Protein AF-0000000072647129 (afdb_homodimer)

pLDDT: mean 81.59, std 23.51, range [22.58, 98.88]

Nearest PDB structures (foldseek):
  6s02-assembly1_A  TM=9.510E-01  e=3.100E-22  Plasmodium falciparum 3D7
  6rzq-assembly1_A  TM=9.465E-01  e=3.724E-22  Plasmodium falciparum 3D7
  7p31-assembly2_B  TM=9.370E-01  e=2.580E-22  Plasmodium falciparum 3D7
  7nqr-assembly1_A  TM=9.411E-01  e=1.054E-21  Plasmodium falciparum 3D7
  7nqu-assembly2_B  TM=9.326E-01  e=8.769E-22  Plasmodium falciparum 3D7

Secondary structure (DSSP, 8-state):
-HHHHHHHHHHHHHHHHHHHHHHHHS------EEEEEE-SSEEEEEEEETTTTEEEEPP-TTS-SSEESEEEE-TTS-EEETHHHHHTTTTSGGGEEE-GGGGTT-B--TT-HHHHHHHHTSSSEEEE-TTSBEEEEEEETTEEEEE-HHHHHHHHHHHHHHHHHHHHS----EEEEEE-TT--HHHHHHHHHHHHHTT-EEEEEEEHHHHHHHHHHHH--TT---------SS------/-HHHHHHHHHHHHHHHHHHHHHHHHS------EEEEEE-SSEEEEEEEETTTTEEEEPP-TTS-SSEE-EEEE-TTS-EEETHHHHHTTTTSGGGEEE-GGGGTT-B--TT-HHHHHHHHTSSSEEEE-TTSBEEEEEEETTEEEEE-HHHHHHHHHHHHHHHHHHHHS----EEEEEE-TT--HHHHHHHHHHHHHTT-EEEEEEEHHHHHHHHHHHH--TT---------SS------

Foldseek 3Di:
DVVVVVVVVVVVVVCVVVVLCCLAPNDQPAFAEKEWEDDQFWIWIWTQGQSQRDIDTFAAPVRHSTFGLKWFADQQGDIDGGPVLVVCCVVRVQRMDGSLLVQQLDFADPPDPVVVVVQVVGPHHWDADPRRGIWTWHDYNRDIDTDHSLQSLLVHVLVNQVSSCVVRVDRHAEYEYEDAPPQDPSNVVRNQVSSVSNNHHYPYYYYPVRVVVVVVVQPPPPPSSDPPPPPDDPPPDDDD/DVVVVVVVVVVVVVCVVVVLCCLQPNDQPAFAEKEWEDDQFWIWIWTQGQSQRDIDTFAAPVRHSTFGLKWAADQQGDIDGGPVLVVCCVVRVQRMDGSLLVQQLDFDDPPDPVVVVVQVVGPHHWDADPRRGIWTWHDYNRDIDTDHSLQSLLVHVLVNQVSSCVVRVDRHAEYEYEDAPPQDPSNVVRNQVSSVSNNHHYPYYYYPVRVVVVVVVQPPPPPSSDPPPPPDDPPPDDDD

Radius of gyration: 25.81 Å; Cα contacts (8 Å, |Δi|>4): 959; chains: 2; bounding box: 84×58×54 Å

Solvent-accessible surface area (backbone atoms only — not comparable to full-atom values): 25067 Å² total; per-residue (Å²): 123,69,65,61,56,50,52,53,49,50,50,51,48,45,50,49,47,45,50,47,40,39,47,67,69,34,78,57,66,69,49,63,43,29,2,30,26,78,38,49,62,39,24,34,39,10,37,34,33,74,65,76,69,44,69,44,73,49,48,46,99,84,67,40,48,46,34,42,37,26,41,18,48,34,68,88,60,50,73,36,58,17,66,62,12,56,70,43,28,84,86,37,35,45,29,33,50,56,49,39,59,78,42,39,50,41,71,52,51,87,85,36,65,67,52,48,54,56,49,67,72,44,74,32,52,72,44,64,50,99,81,18,34,53,28,36,46,34,50,47,65,88,38,79,44,76,42,41,34,38,54,55,49,12,53,52,51,36,52,51,44,48,38,43,26,71,75,71,70,33,84,60,40,38,28,22,36,36,40,64,67,70,57,49,70,56,26,49,51,34,50,49,49,15,40,43,72,44,70,32,41,75,77,41,80,39,37,45,16,45,18,19,23,43,33,42,71,52,59,67,44,85,75,23,80,68,71,61,71,56,77,42,72,92,58,78,67,68,86,128,122,69,65,62,56,50,52,53,50,49,50,51,47,47,50,50,46,46,47,47,42,40,48,68,70,32,78,57,65,69,50,64,42,28,2,30,25,78,40,48,62,38,25,36,40,11,36,34,32,75,67,76,68,45,67,46,72,50,47,45,99,85,66,43,48,46,34,40,36,26,41,19,48,34,69,88,60,50,75,38,58,18,68,63,13,57,70,43,29,84,86,37,35,46,28,33,51,55,48,38,59,78,43,38,52,40,72,54,51,88,84,35,65,67,53,49,55,55,49,68,69,45,73,32,50,74,45,65,50,98,81,18,35,54,28,36,45,35,50,47,66,88,38,76,44,78,43,42,32,38,54,55,51,11,53,52,50,37,51,51,46,49,39,44,26,71,72,70,70,32,83,63,41,37,30,22,37,37,39,64,67,71,58,49,70,55,26,50,52,36,50,50,50,13,41,43,72,43,68,32,42,76,77,39,79,38,37,47,16,46,17,19,24,46,31,43,72,52,58,67,43,85,74,22,80,66,72,62,73,55,75,42,70,91,55,78,67,71,86,128

Organism: Meloidogyne incognita (NCBI:txid6306)

Structure (mmCIF, N/CA/C/O backbone):
data_AF-0000000072647129-model_v1
#
loop_
_entity.id
_entity.type
_entity.pdbx_description
1 polymer 'Uncharacterized protein'
#
loop_
_atom_site.group_PDB
_atom_site.id
_atom_site.type_symbol
_atom_site.label_atom_id
_atom_site.label_alt_id
_atom_site.label_comp_id
_atom_site.label_asym_id
_atom_site.label_entity_id
_atom_site.label_seq_id
_atom_site.pdbx_PDB_ins_code
_atom_site.Cartn_x
_atom_site.Cartn_y
_atom_site.Cartn_z
_atom_site.occupancy
_atom_site.B_iso_or_equiv
_atom_site.auth_seq_id
_atom_site.auth_comp_id
_atom_site.auth_asym_id
_atom_site.auth_atom_id
_atom_site.pdbx_PDB_model_num
ATOM 1 N N . MET A 1 1 ? -61.656 12.328 6.434 1 31.77 1 MET A N 1
ATOM 2 C CA . MET A 1 1 ? -60.438 11.711 6.941 1 31.77 1 MET A CA 1
ATOM 3 C C . MET A 1 1 ? -59.5 11.367 5.797 1 31.77 1 MET A C 1
ATOM 5 O O . MET A 1 1 ? -58.344 10.945 6.027 1 31.77 1 MET A O 1
ATOM 9 N N . SER A 1 2 ? -60.031 11.234 4.535 1 44.62 2 SER A N 1
ATOM 10 C CA . SER A 1 2 ? -59.312 10.852 3.32 1 44.62 2 SER A CA 1
ATOM 11 C C . SER A 1 2 ? -58.438 11.984 2.82 1 44.62 2 SER A C 1
ATOM 13 O O . SER A 1 2 ? -57.344 11.742 2.277 1 44.62 2 SER A O 1
ATOM 15 N N . THR A 1 3 ? -58.844 13.258 3.008 1 49.09 3 THR A N 1
ATOM 16 C CA . THR A 1 3 ? -58.125 14.398 2.447 1 49.09 3 THR A CA 1
ATOM 17 C C . THR A 1 3 ? -56.844 14.656 3.205 1 49.09 3 THR A C 1
ATOM 19 O O . THR A 1 3 ? -55.875 15.156 2.635 1 49.09 3 THR A O 1
ATOM 22 N N . THR A 1 4 ? -56.906 14.398 4.492 1 44.94 4 THR A N 1
ATOM 23 C CA . THR A 1 4 ? -55.688 14.648 5.297 1 44.94 4 THR A CA 1
ATOM 24 C C . THR A 1 4 ? -54.594 13.672 4.941 1 44.94 4 THR A C 1
ATOM 26 O O . THR A 1 4 ? -53.406 14.039 4.914 1 44.94 4 THR A O 1
ATOM 29 N N . PHE A 1 5 ? -54.938 12.414 4.559 1 44.94 5 PHE A N 1
ATOM 30 C CA . PHE A 1 5 ? -53.906 11.477 4.18 1 44.94 5 PHE A CA 1
ATOM 31 C C . PHE A 1 5 ? -53.281 11.867 2.846 1 44.94 5 PHE A C 1
ATOM 33 O O . PHE A 1 5 ? -52.062 11.688 2.643 1 44.94 5 PHE A O 1
ATOM 40 N N . THR A 1 6 ? -54.094 12.555 1.977 1 44.91 6 THR A N 1
ATOM 41 C CA . THR A 1 6 ? -53.562 12.93 0.67 1 44.91 6 THR A CA 1
ATOM 42 C C . THR A 1 6 ? -52.594 14.094 0.796 1 44.91 6 THR A C 1
ATOM 44 O O . THR A 1 6 ? -51.562 14.109 0.142 1 44.91 6 THR A O 1
ATOM 47 N N . LEU A 1 7 ? -52.844 15 1.722 1 42.94 7 LEU A N 1
ATOM 48 C CA . LEU A 1 7 ? -51.969 16.156 1.825 1 42.94 7 LEU A CA 1
ATOM 49 C C . LEU A 1 7 ? -50.656 15.773 2.486 1 42.94 7 LEU A C 1
ATOM 51 O O . LEU A 1 7 ? -49.594 16.266 2.09 1 42.94 7 LEU A O 1
ATOM 55 N N . ILE A 1 8 ? -50.719 14.797 3.406 1 43.62 8 ILE A N 1
ATOM 56 C CA . ILE A 1 8 ? -49.469 14.367 4.062 1 43.62 8 ILE A CA 1
ATOM 57 C C . ILE A 1 8 ? -48.656 13.539 3.09 1 43.62 8 ILE A C 1
ATOM 59 O O . ILE A 1 8 ? -47.406 13.688 3.039 1 43.62 8 ILE A O 1
ATOM 63 N N . GLY A 1 9 ? -49.312 12.875 2.18 1 41.91 9 GLY A N 1
ATOM 64 C CA . GLY A 1 9 ? -48.594 12.156 1.147 1 41.91 9 GLY A CA 1
ATOM 65 C C . GLY A 1 9 ? -47.906 13.062 0.155 1 41.91 9 GLY A C 1
ATOM 66 O O . GLY A 1 9 ? -46.75 12.828 -0.216 1 41.91 9 GLY A O 1
ATOM 67 N N . ILE A 1 10 ? -48.594 14.109 -0.239 1 45.75 10 ILE A N 1
ATOM 68 C CA . ILE A 1 10 ? -48.031 15.039 -1.213 1 45.75 10 ILE A CA 1
ATOM 69 C C . ILE A 1 10 ? -46.906 15.828 -0.576 1 45.75 10 ILE A C 1
ATOM 71 O O . ILE A 1 10 ? -45.844 16.031 -1.2 1 45.75 10 ILE A O 1
ATOM 75 N N . SER A 1 11 ? -47.031 16.188 0.661 1 45.88 11 SER A N 1
ATOM 76 C CA . SER A 1 11 ? -45.969 16.906 1.327 1 45.88 11 SER A CA 1
ATOM 77 C C . SER A 1 11 ? -44.719 16.031 1.526 1 45.88 11 SER A C 1
ATOM 79 O O . SER A 1 11 ? -43.594 16.484 1.357 1 45.88 11 SER A O 1
ATOM 81 N N . ALA A 1 12 ? -45 14.758 1.854 1 43.81 12 ALA A N 1
ATOM 82 C CA . ALA A 1 12 ? -43.875 13.836 1.998 1 43.81 12 ALA A CA 1
ATOM 83 C C . ALA A 1 12 ? -43.219 13.57 0.652 1 43.81 12 ALA A C 1
ATOM 85 O O . ALA A 1 12 ? -42 13.508 0.564 1 43.81 12 ALA A O 1
ATOM 86 N N . ILE A 1 13 ? -44 13.508 -0.392 1 42.97 13 ILE A N 1
ATOM 87 C CA . ILE A 1 13 ? -43.438 13.367 -1.733 1 42.97 13 ILE A CA 1
ATOM 88 C C . ILE A 1 13 ? -42.719 14.648 -2.129 1 42.97 13 ILE A C 1
ATOM 90 O O . ILE A 1 13 ? -41.625 14.594 -2.693 1 42.97 13 ILE A O 1
ATOM 94 N N . ALA A 1 14 ? -43.25 15.789 -1.793 1 44.81 14 ALA A N 1
ATOM 95 C CA . ALA A 1 14 ? -42.594 17.047 -2.135 1 44.81 14 ALA A CA 1
ATOM 96 C C . ALA A 1 14 ? -41.281 17.219 -1.368 1 44.81 14 ALA A C 1
ATOM 98 O O . ALA A 1 14 ? -40.281 17.656 -1.933 1 44.81 14 ALA A O 1
ATOM 99 N N . VAL A 1 15 ? -41.25 16.859 -0.096 1 45.12 15 VAL A N 1
ATOM 100 C CA . VAL A 1 15 ? -40 16.938 0.685 1 45.12 15 VAL A CA 1
ATOM 101 C C . VAL A 1 15 ? -39 15.922 0.157 1 45.12 15 VAL A C 1
ATOM 103 O O . VAL A 1 15 ? -37.812 16.219 0.047 1 45.12 15 VAL A O 1
ATOM 106 N N . SER A 1 16 ? -39.469 14.758 -0.251 1 46.34 16 SER A N 1
ATOM 107 C CA . SER A 1 16 ? -38.562 13.797 -0.861 1 46.34 16 SER A CA 1
ATOM 108 C C . SER A 1 16 ? -38.062 14.281 -2.217 1 46.34 16 SER A C 1
ATOM 110 O O . SER A 1 16 ? -36.906 14.125 -2.545 1 46.34 16 SER A O 1
ATOM 112 N N . LEU A 1 17 ? -39 14.859 -2.965 1 45.19 17 LEU A N 1
ATOM 113 C CA . LEU A 1 17 ? -38.594 15.406 -4.258 1 45.19 17 LEU A CA 1
ATOM 114 C C . LEU A 1 17 ? -37.688 16.625 -4.082 1 45.19 17 LEU A C 1
ATOM 116 O O . LEU A 1 17 ? -36.719 16.797 -4.816 1 45.19 17 LEU A O 1
ATOM 120 N N . LEU A 1 18 ? -38.094 17.531 -3.139 1 44.12 18 LEU A N 1
ATOM 121 C CA . LEU A 1 18 ? -37.219 18.672 -2.865 1 44.12 18 LEU A CA 1
ATOM 122 C C . LEU A 1 18 ? -35.875 18.188 -2.312 1 44.12 18 LEU A C 1
ATOM 124 O O . LEU A 1 18 ? -34.812 18.719 -2.676 1 44.12 18 LEU A O 1
ATOM 128 N N . GLY A 1 19 ? -35.906 17.281 -1.349 1 42.97 19 GLY A N 1
ATOM 129 C CA . GLY A 1 19 ? -34.656 16.672 -0.874 1 42.97 19 GLY A CA 1
ATOM 130 C C . GLY A 1 19 ? -33.844 16.016 -1.978 1 42.97 19 GLY A C 1
ATOM 131 O O . GLY A 1 19 ? -32.625 16.188 -2.053 1 42.97 19 GLY A O 1
ATOM 132 N N . TYR A 1 20 ? -34.594 15.258 -2.812 1 43.81 20 TYR A N 1
ATOM 133 C CA . TYR A 1 20 ? -33.969 14.734 -4.02 1 43.81 20 TYR A CA 1
ATOM 134 C C . TYR A 1 20 ? -33.438 15.867 -4.906 1 43.81 20 TYR A C 1
ATOM 136 O O . TYR A 1 20 ? -32.312 15.82 -5.398 1 43.81 20 TYR A O 1
ATOM 144 N N . TYR A 1 21 ? -34.375 16.875 -5.133 1 42.25 21 TYR A N 1
ATOM 145 C CA . TYR A 1 21 ? -33.969 18.031 -5.941 1 42.25 21 TYR A CA 1
ATOM 146 C C . TYR A 1 21 ? -32.781 18.75 -5.316 1 42.25 21 TYR A C 1
ATOM 148 O O . TYR A 1 21 ? -31.859 19.141 -6.016 1 42.25 21 TYR A O 1
ATOM 156 N N . PHE A 1 22 ? -32.844 19.125 -4.059 1 44.84 22 PHE A N 1
ATOM 157 C CA . PHE A 1 22 ? -31.719 19.812 -3.41 1 44.84 22 PHE A CA 1
ATOM 158 C C . PHE A 1 22 ? -30.484 18.906 -3.371 1 44.84 22 PHE A C 1
ATOM 160 O O . PHE A 1 22 ? -29.359 19.406 -3.477 1 44.84 22 PHE A O 1
ATOM 167 N N . GLN A 1 23 ? -30.688 17.672 -3.07 1 44.12 23 GLN A N 1
ATOM 168 C CA . GLN A 1 23 ? -29.562 16.734 -3.176 1 44.12 23 GLN A CA 1
ATOM 169 C C . GLN A 1 23 ? -29.031 16.688 -4.602 1 44.12 23 GLN A C 1
ATOM 171 O O . GLN A 1 23 ? -27.812 16.641 -4.805 1 44.12 23 GLN A O 1
ATOM 176 N N . LYS A 1 24 ? -30.031 16.703 -5.523 1 46.44 24 LYS A N 1
ATOM 177 C CA . LYS A 1 24 ? -29.672 16.641 -6.941 1 46.44 24 LYS A CA 1
ATOM 178 C C . LYS A 1 24 ? -29.219 18 -7.441 1 46.44 24 LYS A C 1
ATOM 180 O O . LYS A 1 24 ? -28.328 18.094 -8.305 1 46.44 24 LYS A O 1
ATOM 185 N N . TYR A 1 25 ? -29.781 19.016 -7.078 1 48.16 25 TYR A N 1
ATOM 186 C CA . TYR A 1 25 ? -29.531 20.312 -7.684 1 48.16 25 TYR A CA 1
ATOM 187 C C . TYR A 1 25 ? -28.875 21.266 -6.684 1 48.16 25 TYR A C 1
ATOM 189 O O . TYR A 1 25 ? -28.484 22.375 -7.043 1 48.16 25 TYR A O 1
ATOM 197 N N . GLY A 1 26 ? -28.969 20.984 -5.395 1 48.66 26 GLY A N 1
ATOM 198 C CA . GLY A 1 26 ? -28.25 21.844 -4.461 1 48.66 26 GLY A CA 1
ATOM 199 C C . GLY A 1 26 ? -26.766 21.562 -4.406 1 48.66 26 GLY A C 1
ATOM 200 O O . GLY A 1 26 ? -26.281 20.625 -5.043 1 48.66 26 GLY A O 1
ATOM 201 N N . PRO A 1 27 ? -26.016 22.578 -3.824 1 52.91 27 PRO A N 1
ATOM 202 C CA . PRO A 1 27 ? -24.578 22.281 -3.713 1 52.91 27 PRO A CA 1
ATOM 203 C C . PRO A 1 27 ? -24.312 20.938 -3.029 1 52.91 27 PRO A C 1
ATOM 205 O O . PRO A 1 27 ? -24.984 20.594 -2.053 1 52.91 27 PRO A O 1
ATOM 208 N N . PRO A 1 28 ? -23.766 20.078 -3.721 1 54.56 28 PRO A N 1
ATOM 209 C CA . PRO A 1 28 ? -23.516 18.781 -3.1 1 54.56 28 PRO A CA 1
ATOM 210 C C . PRO A 1 28 ? -23.016 18.906 -1.665 1 54.56 28 PRO A C 1
ATOM 212 O O . PRO A 1 28 ? -22.25 19.812 -1.349 1 54.56 28 PRO A O 1
ATOM 215 N N . PRO A 1 29 ? -23.859 18.266 -0.736 1 60.12 29 PRO A N 1
ATOM 216 C CA . PRO A 1 29 ? -23.359 18.312 0.64 1 60.12 29 PRO A CA 1
ATOM 217 C C . PRO A 1 29 ? -21.875 17.969 0.738 1 60.12 29 PRO A C 1
ATOM 219 O O . PRO A 1 29 ? -21.359 17.203 -0.087 1 60.12 29 PRO A O 1
ATOM 222 N N . PRO A 1 30 ? -21.219 18.75 1.541 1 66.19 30 PRO A N 1
ATOM 223 C CA . PRO A 1 30 ? -19.781 18.5 1.713 1 66.19 30 PRO A CA 1
ATOM 224 C C . PRO A 1 30 ? -19.5 17.047 2.102 1 66.19 30 PRO A C 1
ATOM 226 O O . PRO A 1 30 ? -20.328 16.391 2.725 1 66.19 30 PRO A O 1
ATOM 229 N N . PRO A 1 31 ? -18.391 16.531 1.579 1 67.75 31 PRO A N 1
ATOM 230 C CA . PRO A 1 31 ? -18.016 15.172 1.975 1 67.75 31 PRO A CA 1
ATOM 231 C C . PRO A 1 31 ? -17.859 15.023 3.486 1 67.75 31 PRO A C 1
ATOM 233 O O . PRO A 1 31 ? -17.422 15.953 4.16 1 67.75 31 PRO A O 1
ATOM 236 N N . LYS A 1 32 ? -18.344 13.875 3.883 1 73.56 32 LYS A N 1
ATOM 237 C CA . LYS A 1 32 ? -18.312 13.664 5.328 1 73.56 32 LYS A CA 1
ATOM 238 C C . LYS A 1 32 ? -17.172 12.727 5.723 1 73.56 32 LYS A C 1
ATOM 240 O O . LYS A 1 32 ? -16.719 12.75 6.863 1 73.56 32 LYS A O 1
ATOM 245 N N . ILE A 1 33 ? -16.688 11.953 4.77 1 83.19 33 ILE A N 1
ATOM 246 C CA . ILE A 1 33 ? -15.68 10.969 5.137 1 83.19 33 ILE A CA 1
ATOM 247 C C . ILE A 1 33 ? -14.586 10.922 4.07 1 83.19 33 ILE A C 1
ATOM 249 O O . ILE A 1 33 ? -14.867 11.094 2.879 1 83.19 33 ILE A O 1
ATOM 253 N N . ALA A 1 34 ? -13.383 10.75 4.586 1 93 34 ALA A N 1
ATOM 254 C CA . ALA A 1 34 ? -12.25 10.609 3.674 1 93 34 ALA A CA 1
ATOM 255 C C . ALA A 1 34 ? -11.562 9.258 3.854 1 93 34 ALA A C 1
ATOM 257 O O . ALA A 1 34 ? -11.609 8.672 4.938 1 93 34 ALA A O 1
ATOM 258 N N . GLY A 1 35 ? -11.125 8.703 2.76 1 94.69 35 GLY A N 1
ATOM 259 C CA . GLY A 1 35 ? -10.18 7.598 2.793 1 94.69 35 GLY A CA 1
ATOM 260 C C . GLY A 1 35 ? -8.734 8.039 2.695 1 94.69 35 GLY A C 1
ATOM 261 O O . GLY A 1 35 ? -8.391 8.867 1.85 1 94.69 35 GLY A O 1
ATOM 262 N N . ILE A 1 36 ? -7.906 7.523 3.596 1 97.5 36 ILE A N 1
ATOM 263 C CA . ILE A 1 36 ? -6.5 7.91 3.598 1 97.5 36 ILE A CA 1
ATOM 264 C C . ILE A 1 36 ? -5.629 6.676 3.377 1 97.5 36 ILE A C 1
ATOM 266 O O . ILE A 1 36 ? -5.898 5.609 3.936 1 97.5 36 ILE A O 1
ATOM 270 N N . ASP A 1 37 ? -4.695 6.809 2.521 1 96.69 37 ASP A N 1
ATOM 271 C CA . ASP A 1 37 ? -3.555 5.906 2.391 1 96.69 37 ASP A CA 1
ATOM 272 C C . ASP A 1 37 ? -2.273 6.562 2.9 1 96.69 37 ASP A C 1
ATOM 274 O O . ASP A 1 37 ? -1.7 7.422 2.227 1 96.69 37 ASP A O 1
ATOM 278 N N . LEU A 1 38 ? -1.889 6.184 4.074 1 97.44 38 LEU A N 1
ATOM 279 C CA . LEU A 1 38 ? -0.605 6.637 4.602 1 97.44 38 LEU A CA 1
ATOM 280 C C . LEU A 1 38 ? 0.505 5.652 4.246 1 97.44 38 LEU A C 1
ATOM 282 O O . LEU A 1 38 ? 0.783 4.719 5.004 1 97.44 38 LEU A O 1
ATOM 286 N N . GLY A 1 39 ? 1.174 5.91 3.125 1 94.38 39 GLY A N 1
ATOM 287 C CA . GLY A 1 39 ? 2.199 4.988 2.66 1 94.38 39 GLY A CA 1
ATOM 288 C C . GLY A 1 39 ? 3.584 5.328 3.176 1 94.38 39 GLY A C 1
ATOM 289 O O . GLY A 1 39 ? 3.789 6.395 3.764 1 94.38 39 GLY A O 1
ATOM 290 N N . THR A 1 40 ? 4.5 4.395 2.955 1 94 40 THR A N 1
ATOM 291 C CA . THR A 1 40 ? 5.898 4.613 3.318 1 94 40 THR A CA 1
ATOM 292 C C . THR A 1 40 ? 6.527 5.676 2.422 1 94 40 THR A C 1
ATOM 294 O O . THR A 1 40 ? 7.223 6.57 2.906 1 94 40 THR A O 1
ATOM 297 N N . THR A 1 41 ? 6.227 5.641 1.139 1 93.56 41 THR A N 1
ATOM 298 C CA . THR A 1 41 ? 6.852 6.543 0.177 1 93.56 41 THR A CA 1
ATOM 299 C C . THR A 1 41 ? 5.891 7.66 -0.221 1 93.56 41 THR A C 1
ATOM 301 O O . THR A 1 41 ? 6.297 8.812 -0.352 1 93.56 41 THR A O 1
ATOM 304 N N . TYR A 1 42 ? 4.613 7.289 -0.395 1 95.94 42 TYR A N 1
ATOM 305 C CA . TYR A 1 42 ? 3.605 8.258 -0.804 1 95.94 42 TYR A CA 1
ATOM 306 C C . TYR A 1 42 ? 2.346 8.133 0.045 1 95.94 42 TYR A C 1
ATOM 308 O O . TYR A 1 42 ? 2.047 7.051 0.562 1 95.94 42 TYR A O 1
ATOM 316 N N . SER A 1 43 ? 1.691 9.195 0.124 1 98 43 SER A N 1
ATOM 317 C CA . SER A 1 43 ? 0.394 9.25 0.79 1 98 43 SER A CA 1
ATOM 318 C C . SER A 1 43 ? -0.644 9.953 -0.078 1 98 43 SER A C 1
ATOM 320 O O . SER A 1 43 ? -0.293 10.742 -0.96 1 98 43 SER A O 1
ATOM 322 N N . SER A 1 44 ? -1.901 9.625 0.192 1 98.25 44 SER A N 1
ATOM 323 C CA . SER A 1 44 ? -2.986 10.203 -0.595 1 98.25 44 SER A CA 1
ATOM 324 C C . SER A 1 44 ? -4.301 10.18 0.177 1 98.25 44 SER A C 1
ATOM 326 O O . SER A 1 44 ? -4.418 9.5 1.194 1 98.25 44 SER A O 1
ATOM 328 N N . ILE A 1 45 ? -5.203 11.023 -0.276 1 97.69 45 ILE A N 1
ATOM 329 C CA . ILE A 1 45 ? -6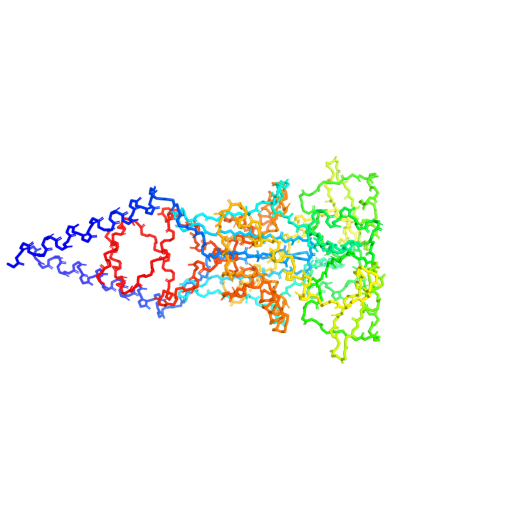.508 11.141 0.36 1 97.69 45 ILE A CA 1
ATOM 330 C C . ILE A 1 45 ? -7.598 11.203 -0.707 1 97.69 45 ILE A C 1
ATOM 332 O O . ILE A 1 45 ? -7.418 11.836 -1.75 1 97.69 45 ILE A O 1
ATOM 336 N N . ALA A 1 46 ? -8.656 10.438 -0.436 1 94.75 46 ALA A N 1
ATOM 337 C CA . ALA A 1 46 ? -9.836 10.461 -1.301 1 94.75 46 ALA A CA 1
ATOM 338 C C . ALA A 1 46 ? -11.094 10.805 -0.508 1 94.75 46 ALA A C 1
ATOM 340 O O . ALA A 1 46 ? -11.203 10.461 0.672 1 94.75 46 ALA A O 1
ATOM 341 N N . VAL A 1 47 ? -11.969 11.5 -1.191 1 91.12 47 VAL A N 1
ATOM 342 C CA . VAL A 1 47 ? -13.227 11.852 -0.546 1 91.12 47 VAL A CA 1
ATOM 343 C C . VAL A 1 47 ? -14.391 11.227 -1.303 1 91.12 47 VAL A C 1
ATOM 345 O O . VAL A 1 47 ? -14.375 11.141 -2.533 1 91.12 47 VAL A O 1
ATOM 348 N N . PHE A 1 48 ? -15.344 10.781 -0.498 1 80.5 48 PHE A N 1
ATOM 349 C CA . PHE A 1 48 ? -16.594 10.258 -1.054 1 80.5 48 PHE A CA 1
ATOM 350 C C . PHE A 1 48 ? -17.641 11.359 -1.157 1 80.5 48 PHE A C 1
ATOM 352 O O . PHE A 1 48 ? -17.906 12.07 -0.182 1 80.5 48 PHE A O 1
ATOM 359 N N . LEU A 1 49 ? -18.156 11.5 -2.377 1 75.12 49 LEU A N 1
ATOM 360 C CA . LEU A 1 49 ? -19.219 12.477 -2.617 1 75.12 49 LEU A CA 1
ATOM 361 C C . LEU A 1 49 ? -20.594 11.812 -2.598 1 75.12 49 LEU A C 1
ATOM 363 O O . LEU A 1 49 ? -21 11.18 -3.578 1 75.12 49 LEU A O 1
ATOM 367 N N . PRO A 1 50 ? -21.328 12.039 -1.536 1 63.81 50 PRO A N 1
ATOM 368 C CA . PRO A 1 50 ? -22.609 11.336 -1.399 1 63.81 50 PRO A CA 1
ATOM 369 C C . PRO A 1 50 ? -23.594 11.695 -2.504 1 63.81 50 PRO A C 1
ATOM 371 O O . PRO A 1 50 ? -24.406 10.852 -2.906 1 63.81 50 PRO A O 1
ATOM 374 N N . ALA A 1 51 ? -23.547 12.93 -2.965 1 62.31 51 ALA A N 1
ATOM 375 C CA . ALA A 1 51 ? -24.516 13.398 -3.961 1 62.31 51 ALA A CA 1
ATOM 376 C C . ALA A 1 51 ? -24.359 12.633 -5.273 1 62.31 51 ALA A C 1
ATOM 378 O O . ALA A 1 51 ? -25.344 12.25 -5.895 1 62.31 51 ALA A O 1
ATOM 379 N N . SER A 1 52 ? -23.141 12.32 -5.582 1 64 52 SER A N 1
ATOM 380 C CA . SER A 1 52 ? -22.875 11.68 -6.863 1 64 52 SER A CA 1
ATOM 381 C C . SER A 1 52 ? -22.484 10.211 -6.68 1 64 52 SER A C 1
ATOM 383 O O . SER A 1 52 ? -22.516 9.43 -7.629 1 64 52 SER A O 1
ATOM 385 N N . GLY A 1 53 ? -22.141 9.875 -5.492 1 65.06 53 GLY A N 1
ATOM 386 C CA . GLY A 1 53 ? -21.641 8.531 -5.246 1 65.06 53 GLY A CA 1
ATOM 387 C C . GLY A 1 53 ? -20.234 8.32 -5.746 1 65.06 53 GLY A C 1
ATOM 388 O O . GLY A 1 53 ? -19.734 7.191 -5.77 1 65.06 53 GLY A O 1
ATOM 389 N N . GLN A 1 54 ? -19.625 9.344 -6.113 1 74.31 54 GLN A N 1
ATOM 390 C CA . GLN A 1 54 ? -18.281 9.273 -6.668 1 74.31 54 GLN A CA 1
ATOM 391 C C . GLN A 1 54 ? -17.219 9.461 -5.586 1 74.31 54 GLN A C 1
ATOM 393 O O . GLN A 1 54 ? -17.5 10.047 -4.535 1 74.31 54 GLN A O 1
ATOM 398 N N . THR A 1 55 ? -16.141 8.812 -5.805 1 83.12 55 THR A N 1
ATOM 399 C CA . THR A 1 55 ? -14.953 9.07 -4.988 1 83.12 55 THR A CA 1
ATOM 400 C C . THR A 1 55 ? -13.883 9.805 -5.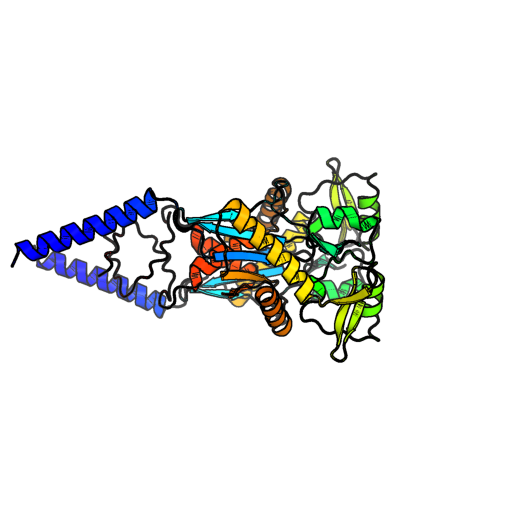797 1 83.12 55 THR A C 1
ATOM 402 O O . THR A 1 55 ? -13.625 9.461 -6.953 1 83.12 55 THR A O 1
ATOM 405 N N . ILE A 1 56 ? -13.328 10.812 -5.125 1 90.44 56 ILE A N 1
ATOM 406 C CA . ILE A 1 56 ? -12.328 11.609 -5.816 1 90.44 56 ILE A CA 1
ATOM 407 C C . ILE A 1 56 ? -11.039 11.656 -4.992 1 90.44 56 ILE A C 1
ATOM 409 O O . ILE A 1 56 ? -11.078 11.93 -3.789 1 90.44 56 ILE A O 1
ATOM 413 N N . VAL A 1 57 ? -9.938 11.336 -5.684 1 95.69 57 VAL A N 1
ATOM 414 C CA . VAL A 1 57 ? -8.641 11.547 -5.051 1 95.69 57 VAL A CA 1
ATOM 415 C C . VAL A 1 57 ? -8.25 13.023 -5.16 1 95.69 57 VAL A C 1
ATOM 417 O O . VAL A 1 57 ? -8.359 13.625 -6.23 1 95.69 57 VAL A O 1
ATOM 420 N N . ILE A 1 58 ? -7.789 13.562 -4.094 1 96.44 58 ILE A N 1
ATOM 421 C CA . ILE A 1 58 ? -7.531 15 -4.043 1 96.44 58 ILE A CA 1
ATOM 422 C C . ILE A 1 58 ? -6.094 15.281 -4.477 1 96.44 58 ILE A C 1
A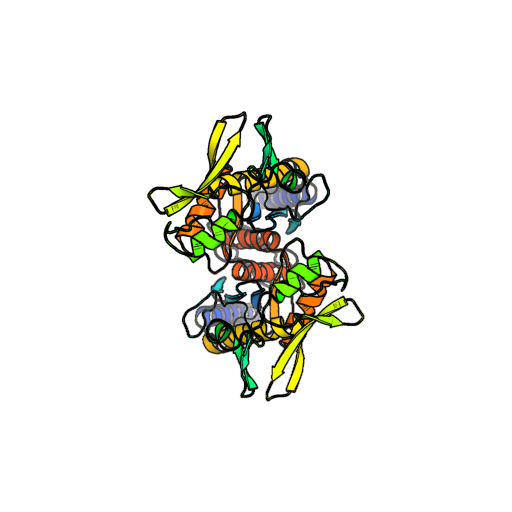TOM 424 O O . ILE A 1 58 ? -5.168 14.57 -4.082 1 96.44 58 ILE A O 1
ATOM 428 N N . GLU A 1 59 ? -5.941 16.297 -5.281 1 96.31 59 GLU A N 1
ATOM 429 C CA . GLU A 1 59 ? -4.621 16.734 -5.719 1 96.31 59 GLU A CA 1
ATOM 430 C C . GLU A 1 59 ? -4.133 17.922 -4.895 1 96.31 59 GLU A C 1
ATOM 432 O O . GLU A 1 59 ? -4.938 18.703 -4.395 1 96.31 59 GLU A O 1
ATOM 437 N N . ASP A 1 60 ? -2.803 18.016 -4.758 1 95.25 60 ASP A N 1
ATOM 438 C CA . ASP A 1 60 ? -2.268 19.203 -4.098 1 95.25 60 ASP A CA 1
ATOM 439 C C . ASP A 1 60 ? -2.158 20.375 -5.074 1 95.25 60 ASP A C 1
ATOM 441 O O . ASP A 1 60 ? -2.643 20.297 -6.203 1 95.25 60 ASP A O 1
ATOM 445 N N . LYS A 1 61 ? -1.577 21.5 -4.613 1 92.56 61 LYS A N 1
ATOM 446 C CA . LYS A 1 61 ? -1.495 22.719 -5.395 1 92.56 61 LYS A CA 1
ATOM 447 C C . LYS A 1 61 ? -0.629 22.531 -6.637 1 92.56 61 LYS A C 1
ATOM 449 O O . LYS A 1 61 ? -0.712 23.312 -7.586 1 92.56 61 LYS A O 1
ATOM 454 N N . LEU A 1 62 ? 0.15 21.5 -6.617 1 93.69 62 LEU A N 1
ATOM 455 C CA . LEU A 1 62 ? 1.027 21.219 -7.75 1 93.69 62 LEU A CA 1
ATOM 456 C C . LEU A 1 62 ? 0.382 20.219 -8.703 1 93.69 62 LEU A C 1
ATOM 458 O O . LEU A 1 62 ? 1.005 19.797 -9.68 1 93.69 62 LEU A O 1
ATOM 462 N N . GLY A 1 63 ? -0.831 19.766 -8.352 1 93.75 63 GLY A N 1
ATOM 463 C CA . GLY A 1 63 ? -1.556 18.844 -9.211 1 93.75 63 GLY A CA 1
ATOM 464 C C . GLY A 1 63 ? -1.208 17.391 -8.945 1 93.75 63 GLY A C 1
ATOM 465 O O . GLY A 1 63 ? -1.488 16.516 -9.781 1 93.75 63 GLY A O 1
ATOM 466 N N . LYS A 1 64 ? -0.592 17.156 -7.812 1 95.62 64 LYS A N 1
ATOM 467 C CA . LYS A 1 64 ? -0.169 15.789 -7.492 1 95.62 64 LYS A CA 1
ATOM 468 C C . LYS A 1 64 ? -1.195 15.086 -6.605 1 95.62 64 LYS A C 1
ATOM 470 O O . LYS A 1 64 ? -1.599 15.625 -5.574 1 95.62 64 LYS A O 1
ATOM 475 N N . LYS A 1 65 ? -1.57 13.875 -7.023 1 96.56 65 LYS A N 1
ATOM 476 C CA . LYS A 1 65 ? -2.516 13.07 -6.254 1 96.56 65 LYS A CA 1
ATOM 477 C C . LYS A 1 65 ? -1.791 12.195 -5.238 1 96.56 65 LYS A C 1
ATOM 479 O O . LYS A 1 65 ? -2.383 11.773 -4.242 1 96.56 65 LYS A O 1
ATOM 484 N N . SER A 1 66 ? -0.621 11.875 -5.555 1 97.5 66 SER A N 1
ATOM 485 C CA . SER A 1 66 ? 0.253 11.117 -4.664 1 97.5 66 SER A CA 1
ATOM 486 C C . SER A 1 66 ? 1.313 12.016 -4.035 1 97.5 66 SER A C 1
ATOM 488 O O . SER A 1 66 ? 2.199 12.516 -4.73 1 97.5 66 SER A O 1
ATOM 490 N N . ILE A 1 67 ? 1.25 12.172 -2.729 1 98.44 67 ILE A N 1
ATOM 491 C CA . ILE A 1 67 ? 2.113 13.094 -1.996 1 98.44 67 ILE A CA 1
ATOM 492 C C . ILE A 1 67 ? 3.268 12.32 -1.36 1 98.44 67 ILE A C 1
ATOM 494 O O . ILE A 1 67 ? 3.045 11.375 -0.599 1 98.44 67 ILE A O 1
ATOM 498 N N . PRO A 1 68 ? 4.523 12.719 -1.686 1 98.25 68 PRO A N 1
ATOM 499 C CA . PRO A 1 68 ? 5.617 12.047 -0.977 1 98.25 68 PRO A CA 1
ATOM 500 C C . PRO A 1 68 ? 5.457 12.102 0.541 1 98.25 68 PRO A C 1
ATOM 502 O O . PRO A 1 68 ? 5.113 13.148 1.094 1 98.25 68 PRO A O 1
ATOM 505 N N . SER A 1 69 ? 5.668 10.914 1.178 1 98.44 69 SER A N 1
ATOM 506 C CA . SER A 1 69 ? 5.578 10.836 2.631 1 98.44 69 SER A CA 1
ATOM 507 C C . SER A 1 69 ? 6.848 11.352 3.295 1 98.44 69 SER A C 1
ATOM 509 O O . SER A 1 69 ? 7.543 10.602 3.986 1 98.44 69 SER A O 1
ATOM 511 N N . VAL A 1 70 ? 7.074 12.617 3.1 1 98.81 70 VAL A N 1
ATOM 512 C CA . VAL A 1 70 ? 8.297 13.266 3.555 1 98.81 70 VAL A CA 1
ATOM 513 C C . VAL A 1 70 ? 7.957 14.57 4.273 1 98.81 70 VAL A C 1
ATOM 515 O O . VAL A 1 70 ? 7.102 15.336 3.816 1 98.81 70 VAL A O 1
ATOM 518 N N . VAL A 1 71 ? 8.586 14.766 5.391 1 98.81 71 VAL A N 1
ATOM 519 C CA . VAL A 1 71 ? 8.422 15.992 6.164 1 98.81 71 VAL A CA 1
ATOM 520 C C . VAL A 1 71 ? 9.781 16.672 6.352 1 98.81 71 VAL A C 1
ATOM 522 O O . VAL A 1 71 ? 10.758 16.016 6.746 1 98.81 71 VAL A O 1
ATOM 525 N N . GLY A 1 72 ? 9.828 17.922 6.023 1 98.5 72 GLY A N 1
ATOM 526 C CA . GLY A 1 72 ? 11.031 18.719 6.223 1 98.5 72 GLY A CA 1
ATOM 527 C C . GLY A 1 72 ? 10.867 19.797 7.273 1 98.5 72 GLY A C 1
ATOM 528 O O . GLY A 1 72 ? 9.836 20.484 7.312 1 98.5 72 GLY A O 1
ATOM 529 N N . PHE A 1 73 ? 11.875 19.906 8.109 1 98 73 PHE A N 1
ATOM 530 C CA . PHE A 1 73 ? 11.93 20.953 9.125 1 98 73 PHE A CA 1
ATOM 531 C C . PHE A 1 73 ? 12.977 22 8.766 1 98 73 PHE A C 1
ATOM 533 O O . PHE A 1 73 ? 14.18 21.734 8.812 1 98 73 PHE A O 1
ATOM 540 N N . LEU A 1 74 ? 12.492 23.219 8.508 1 95.38 74 LEU A N 1
ATOM 541 C CA . LEU A 1 74 ? 13.398 24.266 8.062 1 95.38 74 LEU A CA 1
ATOM 542 C C . LEU A 1 74 ? 13.945 25.047 9.242 1 95.38 74 LEU A C 1
ATOM 544 O O . LEU A 1 74 ? 13.344 25.047 10.328 1 95.38 74 LEU A O 1
ATOM 548 N N . GLY A 1 75 ? 15.031 25.719 8.953 1 91.88 75 GLY A N 1
ATOM 549 C CA . GLY A 1 75 ? 15.727 26.469 10 1 91.88 75 GLY A CA 1
ATOM 550 C C . GLY A 1 75 ? 14.898 27.594 10.586 1 91.88 75 GLY A C 1
ATOM 551 O O . GLY A 1 75 ? 15.07 27.938 11.758 1 91.88 75 GLY A O 1
ATOM 552 N N . ASN A 1 76 ? 13.953 28.125 9.82 1 91.75 76 ASN A N 1
ATOM 553 C CA . ASN A 1 76 ? 13.133 29.25 10.273 1 91.75 76 ASN A CA 1
ATOM 554 C C . ASN A 1 76 ? 11.906 28.766 11.047 1 91.75 76 ASN A C 1
ATOM 556 O O . ASN A 1 76 ? 11.055 29.578 11.438 1 91.75 76 ASN A O 1
ATOM 560 N N . GLY A 1 77 ? 11.797 27.438 11.156 1 92.56 77 GLY A N 1
ATOM 561 C CA . GLY A 1 77 ? 10.688 26.875 11.922 1 92.56 77 GLY A CA 1
ATOM 562 C C . GLY A 1 77 ? 9.539 26.391 11.047 1 92.56 77 GLY A C 1
ATOM 563 O O . GLY A 1 77 ? 8.609 25.766 11.531 1 92.56 77 GLY A O 1
ATOM 564 N N . GLU A 1 78 ? 9.68 26.656 9.805 1 95.81 78 GLU A N 1
ATOM 565 C CA . GLU A 1 78 ? 8.648 26.203 8.875 1 95.81 78 GLU A CA 1
ATOM 566 C C . GLU A 1 78 ? 8.734 24.703 8.648 1 95.81 78 GLU A C 1
ATOM 568 O O . GLU A 1 78 ? 9.828 24.141 8.523 1 95.81 78 GLU A O 1
ATOM 573 N N . ILE A 1 79 ? 7.555 24.094 8.625 1 97.44 79 ILE A N 1
ATOM 574 C CA . ILE A 1 79 ? 7.465 22.672 8.297 1 97.44 79 ILE A CA 1
ATOM 575 C C . ILE A 1 79 ? 6.926 22.516 6.879 1 97.44 79 ILE A C 1
ATOM 577 O O . ILE A 1 79 ? 5.91 23.109 6.52 1 97.44 79 ILE A O 1
ATOM 581 N N . VAL A 1 80 ? 7.652 21.781 6.059 1 97.88 80 VAL A N 1
ATOM 582 C CA . VAL A 1 80 ? 7.207 21.5 4.695 1 97.88 80 VAL A CA 1
ATOM 583 C C . VAL A 1 80 ? 6.922 20.016 4.527 1 97.88 80 VAL A C 1
ATOM 585 O O . VAL A 1 80 ? 7.555 19.188 5.176 1 97.88 80 VAL A O 1
ATOM 588 N N . VAL A 1 81 ? 5.941 19.688 3.664 1 98.62 81 VAL A N 1
ATOM 589 C CA . VAL A 1 81 ? 5.496 18.312 3.457 1 98.62 81 VAL A CA 1
ATOM 590 C C . VAL A 1 81 ? 5.48 18 1.965 1 98.62 81 VAL A C 1
ATOM 592 O O . VAL A 1 81 ? 5.27 18.891 1.136 1 98.62 81 VAL A O 1
ATOM 595 N N . GLY A 1 82 ? 5.672 16.719 1.612 1 98.25 82 GLY A N 1
ATOM 596 C CA . GLY A 1 82 ? 5.512 16.266 0.24 1 98.25 82 GLY A CA 1
ATOM 597 C C . GLY A 1 82 ? 6.641 16.703 -0.67 1 98.25 82 GLY A C 1
ATOM 598 O O . GLY A 1 82 ? 7.816 16.562 -0.323 1 98.25 82 GLY A O 1
ATOM 599 N N . THR A 1 83 ? 6.309 17.312 -1.8 1 97.94 83 THR A N 1
ATOM 600 C CA . THR A 1 83 ? 7.262 17.688 -2.84 1 97.94 83 THR A CA 1
ATOM 601 C C . THR A 1 83 ? 8.258 18.719 -2.316 1 97.94 83 THR A C 1
ATOM 603 O O . THR A 1 83 ? 9.461 18.594 -2.553 1 97.94 83 THR A O 1
ATOM 606 N N . LYS A 1 84 ? 7.781 19.609 -1.605 1 97.25 84 LYS A N 1
ATOM 607 C CA . LYS A 1 84 ? 8.648 20.656 -1.049 1 97.25 84 LYS A CA 1
ATOM 608 C C . LYS A 1 84 ? 9.648 20.062 -0.064 1 97.25 84 LYS A C 1
ATOM 610 O O . LYS A 1 84 ? 10.797 20.5 0.003 1 97.25 84 LYS A O 1
ATOM 615 N N . ALA A 1 85 ? 9.219 19.078 0.691 1 98.56 85 ALA A N 1
ATOM 616 C CA . ALA A 1 85 ? 10.125 18.406 1.629 1 98.56 85 ALA A CA 1
ATOM 617 C C . ALA A 1 85 ? 11.211 17.641 0.89 1 98.56 85 ALA A C 1
ATOM 619 O O . ALA A 1 85 ? 12.383 17.672 1.279 1 98.56 85 ALA A O 1
ATOM 620 N N . VAL A 1 86 ? 10.844 16.969 -0.156 1 98 86 VAL A N 1
ATOM 621 C CA . VAL A 1 86 ? 11.805 16.219 -0.958 1 98 86 VAL A CA 1
ATOM 622 C C . VAL A 1 86 ? 12.867 17.156 -1.52 1 98 86 VAL A C 1
ATOM 624 O O . VAL A 1 86 ? 14.055 16.844 -1.525 1 98 86 VAL A O 1
ATOM 627 N N . GLU A 1 87 ? 12.477 18.328 -1.951 1 96.62 87 GLU A N 1
ATOM 628 C CA . GLU A 1 87 ? 13.359 19.281 -2.604 1 96.62 87 GLU A CA 1
ATOM 629 C C . GLU A 1 87 ? 14.461 19.75 -1.655 1 96.62 87 GLU A C 1
ATOM 631 O O . GLU A 1 87 ? 15.57 20.078 -2.09 1 96.62 87 GLU A O 1
ATOM 636 N N . GLN A 1 88 ? 14.227 19.797 -0.406 1 95.88 88 GLN A N 1
ATOM 637 C CA . GLN A 1 88 ? 15.211 20.312 0.531 1 95.88 88 GLN A CA 1
ATOM 638 C C . GLN A 1 88 ? 16.031 19.188 1.149 1 95.88 88 GLN A C 1
ATOM 640 O O . GLN A 1 88 ? 16.906 19.438 1.988 1 95.88 88 GLN A O 1
ATOM 645 N N . GLN A 1 89 ? 15.781 17.938 0.754 1 96.38 89 GLN A N 1
ATOM 646 C CA . GLN A 1 89 ? 16.422 16.766 1.367 1 96.38 89 GLN A CA 1
ATOM 647 C C . GLN A 1 89 ? 17.938 16.828 1.212 1 96.38 89 GLN A C 1
ATOM 649 O O . GLN A 1 89 ? 18.672 16.484 2.141 1 96.38 89 GLN A O 1
ATOM 654 N N . GLU A 1 90 ? 18.375 17.25 0.049 1 95.5 90 GLU A N 1
ATOM 655 C CA . GLU A 1 90 ? 19.812 17.281 -0.233 1 95.5 90 GLU A CA 1
ATOM 656 C C . GLU A 1 90 ? 20.531 18.312 0.643 1 95.5 90 GLU A C 1
ATOM 658 O O . GLU A 1 90 ? 21.641 18.062 1.118 1 95.5 90 GLU A O 1
ATOM 663 N N . THR A 1 91 ? 19.969 19.438 0.87 1 95.94 91 THR A N 1
ATOM 664 C CA . THR A 1 91 ? 20.625 20.531 1.582 1 95.94 91 THR A CA 1
ATOM 665 C C . THR A 1 91 ? 20.328 20.453 3.078 1 95.94 91 THR A C 1
ATOM 667 O O . THR A 1 91 ? 21 21.109 3.881 1 95.94 91 THR A O 1
ATOM 670 N N . ASN A 1 92 ? 19.375 19.703 3.459 1 96.62 92 ASN A N 1
ATOM 671 C CA . ASN A 1 92 ? 18.938 19.594 4.848 1 96.62 92 ASN A CA 1
ATOM 672 C C . ASN A 1 92 ? 18.578 18.156 5.207 1 96.62 92 ASN A C 1
ATOM 674 O O . ASN A 1 92 ? 17.484 17.891 5.703 1 96.62 92 ASN A O 1
ATOM 678 N N . PRO A 1 93 ? 19.531 17.234 4.996 1 97.19 93 PRO A N 1
ATOM 679 C CA . PRO A 1 93 ? 19.219 15.797 5.098 1 97.19 93 PRO A CA 1
ATOM 680 C C . PRO A 1 93 ? 18.859 15.367 6.52 1 97.19 93 PRO A C 1
ATOM 682 O O . PRO A 1 93 ? 18 14.508 6.711 1 97.19 93 PRO A O 1
ATOM 685 N N . SER A 1 94 ? 19.469 15.984 7.516 1 97.12 94 SER A N 1
ATOM 686 C CA . SER A 1 94 ? 19.266 15.555 8.898 1 97.12 94 SER A CA 1
ATOM 687 C C . SER A 1 94 ? 17.891 15.984 9.406 1 97.12 94 SER A C 1
ATOM 689 O O . SER A 1 94 ? 17.406 15.469 10.422 1 97.12 94 SER A O 1
ATOM 691 N N . ASN A 1 95 ? 17.281 16.969 8.68 1 98.06 95 ASN A N 1
ATOM 692 C CA . ASN A 1 95 ? 15.984 17.484 9.109 1 98.06 95 ASN A CA 1
ATOM 693 C C . ASN A 1 95 ? 14.883 17.156 8.102 1 98.06 95 ASN A C 1
ATOM 695 O O . ASN A 1 95 ? 13.867 17.859 8.047 1 98.06 95 ASN A O 1
ATOM 699 N N . THR A 1 96 ? 15.094 16.188 7.285 1 98.62 96 THR A N 1
ATOM 700 C CA . THR A 1 96 ? 14.109 15.68 6.336 1 98.62 96 THR A CA 1
ATOM 701 C C . THR A 1 96 ? 13.789 14.219 6.613 1 98.62 96 THR A C 1
ATOM 703 O O . THR A 1 96 ? 14.609 13.336 6.332 1 98.62 96 THR A O 1
ATOM 706 N N . ILE A 1 97 ? 12.594 13.961 7.152 1 98.69 97 ILE A N 1
ATOM 707 C CA . ILE A 1 97 ? 12.219 12.641 7.645 1 98.69 97 ILE A CA 1
ATOM 708 C C . ILE A 1 97 ? 11.344 11.938 6.613 1 98.69 97 ILE A C 1
ATOM 710 O O . ILE A 1 97 ? 10.367 12.508 6.125 1 98.69 97 ILE A O 1
ATOM 714 N N . TYR A 1 98 ? 11.734 10.82 6.242 1 98.12 98 TYR A N 1
ATOM 715 C CA . TYR A 1 98 ? 10.961 9.945 5.371 1 98.12 98 TYR A CA 1
ATOM 716 C C . TYR A 1 98 ? 10.938 8.523 5.91 1 98.12 98 TYR A C 1
ATOM 718 O O . TYR A 1 98 ? 11.578 8.219 6.914 1 98.12 98 TYR A O 1
ATOM 726 N N . ASP A 1 99 ? 10.102 7.672 5.438 1 96.62 99 ASP A N 1
ATOM 727 C CA . ASP A 1 99 ? 9.961 6.27 5.824 1 96.62 99 ASP A CA 1
ATOM 728 C C . ASP A 1 99 ? 9.469 6.145 7.262 1 96.62 99 ASP A C 1
ATOM 730 O O . ASP A 1 99 ? 9.68 5.117 7.91 1 96.62 99 ASP A O 1
ATOM 734 N N . ALA A 1 100 ? 8.828 7.195 7.738 1 97.69 100 ALA A N 1
ATOM 735 C CA . ALA A 1 100 ? 8.422 7.199 9.141 1 97.69 100 ALA A CA 1
ATOM 736 C C . ALA A 1 100 ? 7.43 6.074 9.43 1 97.69 100 ALA A C 1
ATOM 738 O O . ALA A 1 100 ? 7.406 5.527 10.531 1 97.69 100 ALA A O 1
ATOM 739 N N . LYS A 1 101 ? 6.594 5.766 8.422 1 95.88 101 LYS A N 1
ATOM 740 C CA . LYS A 1 101 ? 5.59 4.719 8.586 1 95.88 101 LYS A CA 1
ATOM 741 C C . LYS A 1 101 ? 6.227 3.41 9.039 1 95.88 101 LYS A C 1
ATOM 743 O O . LYS A 1 101 ? 5.613 2.641 9.781 1 95.88 101 LYS A O 1
ATOM 748 N N . ARG A 1 102 ? 7.453 3.105 8.703 1 94.56 102 ARG A N 1
ATOM 749 C CA . ARG A 1 102 ? 8.156 1.869 9.031 1 94.56 102 ARG A CA 1
ATOM 750 C C . ARG A 1 102 ? 8.359 1.738 10.531 1 94.56 102 ARG A C 1
ATOM 752 O O . ARG A 1 102 ? 8.625 0.644 11.039 1 94.56 102 ARG A O 1
ATOM 759 N N . PHE A 1 103 ? 8.219 2.814 11.188 1 97.19 103 PHE A N 1
ATOM 760 C CA . PHE A 1 103 ? 8.586 2.838 12.594 1 97.19 103 PHE A CA 1
ATOM 761 C C . PHE A 1 103 ? 7.348 2.943 13.477 1 97.19 103 PHE A C 1
ATOM 763 O O . PHE A 1 103 ? 7.422 2.732 14.688 1 97.19 103 PHE A O 1
ATOM 770 N N . ILE A 1 104 ? 6.207 3.227 12.883 1 97.44 104 ILE A N 1
ATOM 771 C CA . ILE A 1 104 ? 4.984 3.432 13.656 1 97.44 104 ILE A CA 1
ATOM 772 C C . ILE A 1 104 ? 4.578 2.125 14.336 1 97.44 104 ILE A C 1
ATOM 774 O O . ILE A 1 104 ? 4.363 1.111 13.664 1 97.44 104 ILE A O 1
ATOM 778 N N . GLY A 1 105 ? 4.508 2.154 15.617 1 97.31 105 GLY A N 1
ATOM 779 C CA . GLY A 1 105 ? 4.016 1.039 16.406 1 97.31 105 GLY A CA 1
ATOM 780 C C . GLY A 1 105 ? 4.996 -0.118 16.484 1 97.31 105 GLY A C 1
ATOM 781 O O . GLY A 1 105 ? 4.617 -1.233 16.844 1 97.31 105 GLY A O 1
ATOM 782 N N . LYS A 1 106 ? 6.203 0.085 16.156 1 96.5 106 LYS A N 1
ATOM 783 C CA . LYS A 1 106 ? 7.211 -0.972 16.203 1 96.5 106 LYS A CA 1
ATOM 784 C C . LYS A 1 106 ? 8.227 -0.715 17.297 1 96.5 106 LYS A C 1
ATOM 786 O O . LYS A 1 106 ? 8.625 0.428 17.531 1 96.5 106 LYS A O 1
ATOM 791 N N . ARG A 1 107 ? 8.641 -1.795 17.891 1 96.81 107 ARG A N 1
ATOM 792 C CA . ARG A 1 107 ? 9.703 -1.717 18.891 1 96.81 107 ARG A CA 1
ATOM 793 C C . ARG A 1 107 ? 11.016 -2.268 18.328 1 96.81 107 ARG A C 1
ATOM 795 O O . ARG A 1 107 ? 11.016 -3.24 17.578 1 96.81 107 ARG A O 1
ATOM 802 N N . PHE A 1 108 ? 12.008 -1.604 18.734 1 96.94 108 PHE A N 1
ATOM 803 C CA . PHE A 1 108 ? 13.344 -1.993 18.297 1 96.94 108 PHE A CA 1
ATOM 804 C C . PHE A 1 108 ? 14.258 -2.217 19.484 1 96.94 108 PHE A C 1
ATOM 806 O O . PHE A 1 108 ? 13.922 -1.85 20.609 1 96.94 108 PHE A O 1
ATOM 813 N N . GLU A 1 109 ? 15.297 -2.9 19.234 1 96.56 109 GLU A N 1
ATOM 814 C CA . GLU A 1 109 ? 16.359 -3.094 20.203 1 96.56 109 GLU A CA 1
ATOM 815 C C . GLU A 1 109 ? 17.656 -2.436 19.75 1 96.56 109 GLU A C 1
ATOM 817 O O . GLU A 1 109 ? 18.109 -2.668 18.625 1 96.56 109 GLU A O 1
ATOM 822 N N . GLU A 1 110 ? 18.219 -1.769 20.656 1 93.56 110 GLU A N 1
ATOM 823 C CA . GLU A 1 110 ? 19.406 -0.976 20.328 1 93.56 110 GLU A CA 1
ATOM 824 C C . GLU A 1 110 ? 20.531 -1.857 19.797 1 93.56 110 GLU A C 1
ATOM 826 O O . GLU A 1 110 ? 21.266 -1.46 18.891 1 93.56 110 GLU A O 1
ATOM 831 N N . ASN A 1 111 ? 20.625 -3.062 20.344 1 93 111 ASN A N 1
ATOM 832 C CA . ASN A 1 111 ? 21.75 -3.928 20 1 93 111 ASN A CA 1
ATOM 833 C C . ASN A 1 111 ? 21.391 -4.887 18.859 1 93 111 ASN A C 1
ATOM 835 O O . ASN A 1 111 ? 22.203 -5.711 18.453 1 93 111 ASN A O 1
ATOM 839 N N . ASN A 1 112 ? 20.172 -4.684 18.312 1 93.69 112 ASN A N 1
ATOM 840 C CA . ASN A 1 112 ? 19.797 -5.496 17.172 1 93.69 112 ASN A CA 1
ATOM 841 C C . ASN A 1 112 ? 20.562 -5.078 15.914 1 93.69 112 ASN A C 1
ATOM 843 O O . ASN A 1 112 ? 20.453 -3.934 15.469 1 93.69 112 ASN A O 1
ATOM 847 N N . PRO A 1 113 ? 21.328 -6.055 15.312 1 91.5 113 PRO A N 1
ATOM 848 C CA . PRO A 1 113 ? 22.156 -5.699 14.156 1 91.5 113 PRO A CA 1
ATOM 849 C C . PRO A 1 113 ? 21.328 -5.184 12.977 1 91.5 113 PRO A C 1
ATOM 851 O O . PRO A 1 113 ? 21.75 -4.266 12.273 1 91.5 113 PRO A O 1
ATOM 854 N N . GLN A 1 114 ? 20.234 -5.766 12.781 1 87.19 114 GLN A N 1
ATOM 855 C CA . GLN A 1 114 ? 19.391 -5.316 11.68 1 87.19 114 GLN A CA 1
ATOM 856 C C . GLN A 1 114 ? 18.922 -3.883 11.898 1 87.19 114 GLN A C 1
ATOM 858 O O . GLN A 1 114 ? 18.906 -3.078 10.961 1 87.19 114 GLN A O 1
ATOM 863 N N . PHE A 1 115 ? 18.5 -3.586 13.102 1 92.94 115 PHE A N 1
ATOM 864 C CA . PHE A 1 115 ? 18.078 -2.225 13.406 1 92.94 115 PHE A CA 1
ATOM 865 C C . PHE A 1 115 ? 19.234 -1.242 13.203 1 92.94 115 PHE A C 1
ATOM 867 O O . PHE A 1 115 ? 19.031 -0.16 12.648 1 92.94 115 PHE A O 1
ATOM 874 N N . GLN A 1 116 ? 20.406 -1.661 13.602 1 92.38 116 GLN A N 1
ATOM 875 C CA . GLN A 1 116 ? 21.578 -0.8 13.469 1 92.38 116 GLN A CA 1
ATOM 876 C C . GLN A 1 116 ? 21.891 -0.521 12 1 92.38 116 GLN A C 1
ATOM 878 O O . GLN A 1 116 ? 22.188 0.618 11.625 1 92.38 116 GLN A O 1
ATOM 883 N N . MET A 1 117 ? 21.75 -1.521 11.25 1 88.81 117 MET A N 1
ATOM 884 C CA . MET A 1 117 ? 21.984 -1.358 9.82 1 88.81 117 MET A CA 1
ATOM 885 C C . MET A 1 117 ? 20.938 -0.441 9.195 1 88.81 117 MET A C 1
ATOM 887 O O . MET A 1 117 ? 21.281 0.437 8.398 1 88.81 117 MET A O 1
ATOM 891 N N . ASP A 1 118 ? 19.75 -0.6 9.57 1 86.75 118 ASP A N 1
ATOM 892 C CA . ASP A 1 118 ? 18.656 0.207 9.031 1 86.75 118 ASP A CA 1
ATOM 893 C C . ASP A 1 118 ? 18.797 1.668 9.453 1 86.75 118 ASP A C 1
ATOM 895 O O . ASP A 1 118 ? 18.625 2.574 8.633 1 86.75 118 ASP A O 1
ATOM 899 N N . ARG A 1 119 ? 19.125 1.792 10.648 1 91.69 119 ARG A N 1
ATOM 900 C CA . ARG A 1 119 ? 19.266 3.137 11.195 1 91.69 119 ARG A CA 1
ATOM 901 C C . ARG A 1 119 ? 20.359 3.912 10.469 1 91.69 119 ARG A C 1
ATOM 903 O O . ARG A 1 119 ? 20.219 5.109 10.219 1 91.69 119 ARG A O 1
ATOM 910 N N . ASN A 1 120 ? 21.391 3.199 10.094 1 91.25 120 ASN A N 1
ATOM 911 C CA . ASN A 1 120 ? 22.562 3.846 9.5 1 91.25 120 ASN A CA 1
ATOM 912 C C . ASN A 1 120 ? 22.297 4.223 8.039 1 91.25 120 ASN A C 1
ATOM 914 O O . ASN A 1 120 ? 23.078 4.977 7.445 1 91.25 120 ASN A O 1
ATOM 918 N N . ARG A 1 121 ? 21.234 3.803 7.602 1 90.88 121 ARG A N 1
ATOM 919 C CA . ARG A 1 121 ? 20.922 4.102 6.211 1 90.88 121 ARG A CA 1
ATOM 920 C C . ARG A 1 121 ? 20.25 5.473 6.082 1 90.88 121 ARG A C 1
ATOM 922 O O . ARG A 1 121 ? 20.172 6.027 4.984 1 90.88 121 ARG A O 1
ATOM 929 N N . TYR A 1 122 ? 19.828 6.012 7.094 1 95.94 122 TYR A N 1
ATOM 930 C CA . TYR A 1 122 ? 19.141 7.297 7.059 1 95.94 122 TYR A CA 1
ATOM 931 C C . TYR A 1 122 ? 20.078 8.438 7.418 1 95.94 122 TYR A C 1
ATOM 933 O O . TYR A 1 122 ? 20.922 8.289 8.305 1 95.94 122 TYR A O 1
ATOM 941 N N . PRO A 1 123 ? 19.891 9.555 6.75 1 96.81 123 PRO A N 1
ATOM 942 C CA . PRO A 1 123 ? 20.719 10.719 7.098 1 96.81 123 PRO A CA 1
ATOM 943 C C . PRO A 1 123 ? 20.266 11.391 8.391 1 96.81 123 PRO A C 1
ATOM 945 O O . PRO A 1 123 ? 21 12.211 8.945 1 96.81 123 PRO A O 1
ATOM 948 N N . PHE A 1 124 ? 19.078 11.164 8.82 1 97.81 124 PHE A N 1
ATOM 949 C CA . PHE A 1 124 ? 18.609 11.727 10.078 1 97.81 124 PHE A CA 1
ATOM 950 C C . PHE A 1 124 ? 18.844 10.742 11.227 1 97.81 124 PHE A C 1
ATOM 952 O O . PHE A 1 124 ? 19.031 9.547 11 1 97.81 124 PHE A O 1
ATOM 959 N N . THR A 1 125 ? 18.922 11.289 12.414 1 97.19 125 THR A N 1
ATOM 960 C CA . THR A 1 125 ? 19.266 10.5 13.594 1 97.19 125 THR A CA 1
ATOM 961 C C . THR A 1 125 ? 18.031 9.797 14.156 1 97.19 125 THR A C 1
ATOM 963 O O . THR A 1 125 ? 16.984 10.422 14.328 1 97.19 125 THR A O 1
ATOM 966 N N . ILE A 1 126 ? 18.172 8.516 14.406 1 98 126 ILE A N 1
ATOM 967 C CA . ILE A 1 126 ? 17.109 7.703 15.016 1 98 126 ILE A CA 1
ATOM 968 C C . ILE A 1 126 ? 17.562 7.234 16.406 1 98 126 ILE A C 1
ATOM 970 O O . ILE A 1 126 ? 18.609 6.613 16.547 1 98 126 ILE A O 1
ATOM 974 N N . LYS A 1 127 ? 16.828 7.57 17.359 1 97.12 127 LYS A N 1
ATOM 975 C CA . LYS A 1 127 ? 17.047 7.117 18.719 1 97.12 127 LYS A CA 1
ATOM 976 C C . LYS A 1 127 ? 15.906 6.219 19.188 1 97.12 127 LYS A C 1
ATOM 978 O O . LYS A 1 127 ? 14.883 6.098 18.516 1 97.12 127 LYS A O 1
ATOM 983 N N . LEU A 1 128 ? 16.125 5.539 20.297 1 97.81 128 LEU A N 1
ATOM 984 C CA . LEU A 1 128 ? 15.086 4.719 20.906 1 97.81 128 LEU A CA 1
ATOM 985 C C . LEU A 1 128 ? 14.742 5.223 22.297 1 97.81 128 LEU A C 1
ATOM 987 O O . LEU A 1 128 ? 15.633 5.633 23.047 1 97.81 128 LEU A O 1
ATOM 991 N N . ASP A 1 129 ? 13.477 5.184 22.609 1 97.62 129 ASP A N 1
ATOM 992 C CA . ASP A 1 129 ? 13.109 5.477 24 1 97.62 129 ASP A CA 1
ATOM 993 C C . ASP A 1 129 ? 13.242 4.23 24.875 1 97.62 129 ASP A C 1
ATOM 995 O O . ASP A 1 129 ? 13.75 3.201 24.422 1 97.62 129 ASP A O 1
ATOM 999 N N . SER A 1 130 ? 12.891 4.344 26.141 1 96.81 130 SER A N 1
ATOM 1000 C CA . SER A 1 130 ? 13.109 3.287 27.125 1 96.81 130 SER A CA 1
ATOM 1001 C C . SER A 1 130 ? 12.328 2.031 26.766 1 96.81 130 SER A C 1
ATOM 1003 O O . SER A 1 130 ? 12.656 0.935 27.234 1 96.81 130 SER A O 1
ATOM 1005 N N . GLU A 1 131 ? 11.266 2.186 25.922 1 96.81 131 GLU A N 1
ATOM 1006 C CA . GLU A 1 131 ? 10.422 1.047 25.578 1 96.81 131 GLU A CA 1
ATOM 1007 C C . GLU A 1 131 ? 10.797 0.474 24.203 1 96.81 131 GLU A C 1
ATOM 1009 O O . GLU A 1 131 ? 10.18 -0.484 23.734 1 96.81 131 GLU A O 1
ATOM 1014 N N . GLY A 1 132 ? 11.688 1.089 23.547 1 97.5 132 GLY A N 1
ATOM 1015 C CA . GLY A 1 132 ? 12.172 0.572 22.266 1 97.5 132 GLY A CA 1
ATOM 1016 C C . GLY A 1 132 ? 11.492 1.208 21.062 1 97.5 132 GLY A C 1
ATOM 1017 O O . GLY A 1 132 ? 11.648 0.735 19.938 1 97.5 132 GLY A O 1
ATOM 1018 N N . PHE A 1 133 ? 10.758 2.244 21.344 1 97.81 133 PHE A N 1
ATOM 1019 C CA . PHE A 1 133 ? 10.148 2.965 20.234 1 97.81 133 PHE A CA 1
ATOM 1020 C C . PHE A 1 133 ? 11.117 3.986 19.656 1 97.81 133 PHE A C 1
ATOM 1022 O O . PHE A 1 133 ? 11.867 4.633 20.391 1 97.81 133 PHE A O 1
ATOM 1029 N N . ALA A 1 134 ? 10.992 4.156 18.375 1 97.94 134 ALA A N 1
ATOM 1030 C CA . ALA A 1 134 ? 11.906 5.051 17.672 1 97.94 134 ALA A CA 1
ATOM 1031 C C . ALA A 1 134 ? 11.516 6.512 17.875 1 97.94 134 ALA A C 1
ATOM 1033 O O . ALA A 1 134 ? 10.328 6.832 18 1 97.94 134 ALA A O 1
ATOM 1034 N N . LEU A 1 135 ? 12.539 7.363 17.922 1 98.38 135 LEU A N 1
ATOM 1035 C CA . LEU A 1 135 ? 12.445 8.82 17.906 1 98.38 135 LEU A CA 1
ATOM 1036 C C . LEU A 1 135 ? 13.391 9.406 16.859 1 98.38 135 LEU A C 1
ATOM 1038 O O . LEU A 1 135 ? 14.523 8.945 16.719 1 98.38 135 LEU A O 1
ATOM 1042 N N . PHE A 1 136 ? 12.875 10.359 16.156 1 98.44 136 PHE A N 1
ATOM 1043 C CA . PHE A 1 136 ? 13.742 11.07 15.234 1 98.44 136 PHE A CA 1
ATOM 1044 C C . PHE A 1 136 ? 14.25 12.367 15.852 1 98.44 136 PHE A C 1
ATOM 1046 O O . PHE A 1 136 ? 13.484 13.094 16.5 1 98.44 136 PHE A O 1
ATOM 1053 N N . GLU A 1 137 ? 15.5 12.617 15.719 1 97.94 137 GLU A N 1
ATOM 1054 C CA . GLU A 1 137 ? 16.062 13.875 16.203 1 97.94 137 GLU A CA 1
ATOM 1055 C C . GLU A 1 137 ? 16.062 14.938 15.102 1 97.94 137 GLU A C 1
ATOM 1057 O O . GLU A 1 137 ? 16.609 14.734 14.023 1 97.94 137 GLU A O 1
ATOM 1062 N N . ILE A 1 138 ? 15.367 16.047 15.383 1 97.31 138 ILE A N 1
ATOM 1063 C CA . ILE A 1 138 ? 15.328 17.156 14.438 1 97.31 138 ILE A CA 1
ATOM 1064 C C . ILE A 1 138 ? 15.797 18.438 15.125 1 97.31 138 ILE A C 1
ATOM 1066 O O . ILE A 1 138 ? 15.891 18.5 16.344 1 97.31 138 ILE A O 1
ATOM 1070 N N . GLU A 1 139 ? 16.172 19.359 14.305 1 93.81 139 GLU A N 1
ATOM 1071 C CA . GLU A 1 139 ? 16.594 20.672 14.82 1 93.81 139 GLU A CA 1
ATOM 1072 C C . GLU A 1 139 ? 15.68 21.781 14.32 1 93.81 139 GLU A C 1
ATOM 1074 O O . GLU A 1 139 ? 15.469 21.922 13.109 1 93.81 139 GLU A O 1
ATOM 1079 N N . GLU A 1 140 ? 15.055 22.391 15.227 1 85.88 140 GLU A N 1
ATOM 1080 C CA . GLU A 1 140 ? 14.219 23.562 14.93 1 85.88 140 GLU A CA 1
ATOM 1081 C C . GLU A 1 140 ? 14.727 24.797 15.656 1 85.88 140 GLU A C 1
ATOM 1083 O O . GLU A 1 140 ? 14.773 24.828 16.891 1 85.88 140 GLU A O 1
ATOM 1088 N N . LYS A 1 141 ? 15.102 25.797 14.875 1 88 141 LYS A N 1
ATOM 1089 C CA . LYS A 1 141 ? 15.586 27.062 15.43 1 88 141 LYS A CA 1
ATOM 1090 C C . LYS A 1 141 ? 16.781 26.844 16.359 1 88 141 LYS A C 1
ATOM 1092 O O . LYS A 1 141 ? 16.812 27.391 17.453 1 88 141 LYS A O 1
ATOM 1097 N N . GLY A 1 142 ? 17.562 25.984 16.062 1 86.44 142 GLY A N 1
ATOM 1098 C CA . GLY A 1 142 ? 18.797 25.75 16.781 1 86.44 142 GLY A CA 1
ATOM 1099 C C . GLY A 1 142 ? 18.625 24.828 17.969 1 86.44 142 GLY A C 1
ATOM 1100 O O . GLY A 1 142 ? 19.562 24.609 18.75 1 86.44 142 GLY A O 1
ATOM 1101 N N . VAL A 1 143 ? 17.484 24.375 18.172 1 92.31 143 VAL A N 1
ATOM 1102 C CA . VAL A 1 143 ? 17.219 23.5 19.312 1 92.31 143 VAL A CA 1
ATOM 1103 C C . VAL A 1 143 ? 16.891 22.094 18.828 1 92.31 143 VAL A C 1
ATOM 1105 O O . VAL A 1 143 ? 16.062 21.922 17.938 1 92.31 143 VAL A O 1
ATOM 1108 N N . LYS A 1 144 ? 17.531 21.141 19.453 1 94.44 144 LYS A N 1
ATOM 1109 C CA . LYS A 1 144 ? 17.266 19.75 19.109 1 94.44 144 LYS A CA 1
ATOM 1110 C C . LYS A 1 144 ? 16 19.234 19.812 1 94.44 144 LYS A C 1
ATOM 1112 O O . LYS A 1 144 ? 15.766 19.562 20.969 1 94.44 144 LYS A O 1
ATOM 1117 N N . ARG A 1 145 ? 15.25 18.641 19.031 1 95.25 145 ARG A N 1
ATOM 1118 C CA . ARG A 1 145 ? 14.039 18.047 19.594 1 95.25 145 ARG A CA 1
ATOM 1119 C C . ARG A 1 145 ? 13.828 16.641 19.047 1 95.25 145 ARG A C 1
ATOM 1121 O O . ARG A 1 145 ? 14.336 16.297 17.969 1 95.25 145 ARG A O 1
ATOM 1128 N N . LEU A 1 146 ? 13.125 15.812 19.859 1 98.06 146 LEU A N 1
ATOM 1129 C CA . LEU A 1 146 ? 12.766 14.453 19.453 1 98.06 146 LEU A CA 1
ATOM 1130 C C . LEU A 1 146 ? 11.312 14.383 19.016 1 98.06 146 LEU A C 1
ATOM 1132 O O . LEU A 1 146 ? 10.438 15 19.641 1 98.06 146 LEU A O 1
ATOM 1136 N N . ILE A 1 147 ? 11.125 13.734 17.906 1 98.25 147 ILE A N 1
ATOM 1137 C CA . ILE A 1 147 ? 9.773 13.609 17.375 1 98.25 147 ILE A CA 1
ATOM 1138 C C . ILE A 1 147 ? 9.484 12.141 17.047 1 98.25 147 ILE A C 1
ATOM 1140 O O . ILE A 1 147 ? 10.352 11.43 16.531 1 98.25 147 ILE A O 1
ATOM 1144 N N . ARG A 1 148 ? 8.273 11.742 17.328 1 98.5 148 ARG A N 1
ATOM 1145 C CA . ARG A 1 148 ? 7.883 10.352 17.125 1 98.5 148 ARG A CA 1
ATOM 1146 C C . ARG A 1 148 ? 7.395 10.125 15.695 1 98.5 148 ARG A C 1
ATOM 1148 O O . ARG A 1 148 ? 6.906 11.055 15.047 1 98.5 148 ARG A O 1
ATOM 1155 N N . PRO A 1 149 ? 7.492 8.844 15.273 1 98.62 149 PRO A N 1
ATOM 1156 C CA . PRO A 1 149 ? 6.965 8.531 13.938 1 98.62 149 PRO A CA 1
ATOM 1157 C C . PRO A 1 149 ? 5.484 8.883 13.789 1 98.62 149 PRO A C 1
ATOM 1159 O O . PRO A 1 149 ? 5.062 9.352 12.727 1 98.62 149 PRO A O 1
ATOM 1162 N N . GLU A 1 150 ? 4.723 8.727 14.875 1 98.56 150 GLU A N 1
ATOM 1163 C CA . GLU A 1 150 ? 3.303 9.055 14.852 1 98.56 150 GLU A CA 1
ATOM 1164 C C . GLU A 1 150 ? 3.09 10.547 14.617 1 98.56 150 GLU A C 1
ATOM 1166 O O . GLU A 1 150 ? 2.141 10.945 13.938 1 98.56 150 GLU A O 1
ATOM 1171 N N . GLU A 1 151 ? 3.967 11.305 15.148 1 98.75 151 GLU A N 1
ATOM 1172 C CA . GLU A 1 151 ? 3.883 12.75 14.953 1 98.75 151 GLU A CA 1
ATOM 1173 C C . GLU A 1 151 ? 4.203 13.125 13.508 1 98.75 151 GLU A C 1
ATOM 1175 O O . GLU A 1 151 ? 3.557 14.008 12.93 1 98.75 151 GLU A O 1
ATOM 1180 N N . ILE A 1 152 ? 5.184 12.469 12.922 1 98.88 152 ILE A N 1
ATOM 1181 C CA . ILE A 1 152 ? 5.504 12.688 11.516 1 98.88 152 ILE A CA 1
ATOM 1182 C C . ILE A 1 152 ? 4.297 12.328 10.648 1 98.88 152 ILE A C 1
ATOM 1184 O O . ILE A 1 152 ? 3.898 13.109 9.773 1 98.88 152 ILE A O 1
ATOM 1188 N N . GLY A 1 153 ? 3.764 11.156 10.93 1 98.75 153 GLY A N 1
ATOM 1189 C CA . GLY A 1 153 ? 2.562 10.75 10.219 1 98.75 153 GLY A CA 1
ATOM 1190 C C . GLY A 1 153 ? 1.425 11.742 10.352 1 98.75 153 GLY A C 1
ATOM 1191 O O . GLY A 1 153 ? 0.711 12.016 9.383 1 98.75 153 GLY A O 1
ATOM 1192 N N . SER A 1 154 ? 1.286 12.312 11.531 1 98.81 154 SER A N 1
ATOM 1193 C CA . SER A 1 154 ? 0.206 13.258 11.789 1 98.81 154 SER A CA 1
ATOM 1194 C C . SER A 1 154 ? 0.39 14.539 10.984 1 98.81 154 SER A C 1
ATOM 1196 O O . SER A 1 154 ? -0.587 15.148 10.539 1 98.81 154 SER A O 1
ATOM 1198 N N . ILE A 1 155 ? 1.604 14.93 10.844 1 98.75 155 ILE A N 1
ATOM 1199 C CA . ILE A 1 155 ? 1.898 16.109 10.031 1 98.75 155 ILE A CA 1
ATOM 1200 C C . ILE A 1 155 ? 1.484 15.859 8.586 1 98.75 155 ILE A C 1
ATOM 1202 O O . ILE A 1 155 ? 0.87 16.719 7.949 1 98.75 155 ILE A O 1
ATOM 1206 N N . ILE A 1 156 ? 1.769 14.672 8.094 1 98.81 156 ILE A N 1
ATOM 1207 C CA . ILE A 1 156 ? 1.41 14.305 6.73 1 98.81 156 ILE A CA 1
ATOM 1208 C C . ILE A 1 156 ? -0.109 14.266 6.59 1 98.81 156 ILE A C 1
ATOM 1210 O O . ILE A 1 156 ? -0.667 14.812 5.633 1 98.81 156 ILE A O 1
ATOM 1214 N N . ILE A 1 157 ? -0.769 13.633 7.551 1 98.5 157 ILE A N 1
ATOM 1215 C CA . ILE A 1 157 ? -2.223 13.508 7.52 1 98.5 157 ILE A CA 1
ATOM 1216 C C . ILE A 1 157 ? -2.857 14.898 7.578 1 98.5 157 ILE A C 1
ATOM 1218 O O . ILE A 1 157 ? -3.82 15.172 6.859 1 98.5 157 ILE A O 1
ATOM 1222 N N . SER A 1 158 ? -2.334 15.797 8.391 1 98.31 158 SER A N 1
ATOM 1223 C CA . SER A 1 158 ? -2.828 17.172 8.469 1 98.31 158 SER A CA 1
ATOM 1224 C C . SER A 1 158 ? -2.693 17.875 7.133 1 98.31 158 SER A C 1
ATOM 1226 O O . SER A 1 158 ? -3.584 18.625 6.73 1 98.31 158 SER A O 1
ATOM 1228 N N . TYR A 1 159 ? -1.594 17.656 6.492 1 98.38 159 TYR A N 1
ATOM 1229 C CA . TYR A 1 159 ? -1.383 18.234 5.168 1 98.38 159 TYR A CA 1
ATOM 1230 C C . TYR A 1 159 ? -2.451 17.766 4.191 1 98.38 159 TYR A C 1
ATOM 1232 O O . TYR A 1 159 ? -3.033 18.562 3.459 1 98.38 159 TYR A O 1
ATOM 1240 N N . LEU A 1 160 ? -2.697 16.438 4.199 1 98.31 160 LEU A N 1
ATOM 1241 C CA . LEU A 1 160 ? -3.725 15.859 3.338 1 98.31 160 LEU A CA 1
ATOM 1242 C C . LEU A 1 160 ? -5.094 16.453 3.654 1 98.31 160 LEU A C 1
ATOM 1244 O O . LEU A 1 160 ? -5.859 16.781 2.744 1 98.31 160 LEU A O 1
ATOM 1248 N N . GLN A 1 161 ? -5.379 16.594 4.957 1 96.81 161 GLN A N 1
ATOM 1249 C CA . GLN A 1 161 ? -6.637 17.203 5.387 1 96.81 161 GLN A CA 1
ATOM 1250 C C . GLN A 1 161 ? -6.777 18.625 4.848 1 96.81 161 GLN A C 1
ATOM 1252 O O . GLN A 1 161 ? -7.852 19.016 4.387 1 96.81 161 GLN A O 1
ATOM 1257 N N . LYS A 1 162 ? -5.703 19.375 4.945 1 97 162 LYS A N 1
ATOM 1258 C CA . LYS A 1 162 ? -5.699 20.75 4.453 1 97 162 LYS A CA 1
ATOM 1259 C C . LYS A 1 162 ? -5.965 20.797 2.951 1 97 162 LYS A C 1
ATOM 1261 O O . LYS A 1 162 ? -6.617 21.719 2.459 1 97 162 LYS A O 1
ATOM 1266 N N . MET A 1 163 ? -5.457 19.812 2.223 1 96.81 163 MET A N 1
ATOM 1267 C CA . MET A 1 163 ? -5.734 19.719 0.792 1 96.81 163 MET A CA 1
ATOM 1268 C C . MET A 1 163 ? -7.234 19.656 0.531 1 96.81 163 MET A C 1
ATOM 1270 O O . MET A 1 163 ? -7.746 20.312 -0.375 1 96.81 163 MET A O 1
ATOM 1274 N N . VAL A 1 164 ? -7.941 18.828 1.31 1 95 164 VAL A N 1
ATOM 1275 C CA . VAL A 1 164 ? -9.383 18.672 1.153 1 95 164 VAL A CA 1
ATOM 1276 C C . VAL A 1 164 ? -10.086 20 1.463 1 95 164 VAL A C 1
ATOM 1278 O O . VAL A 1 164 ? -10.984 20.406 0.733 1 95 164 VAL A O 1
ATOM 1281 N N . LEU A 1 165 ? -9.664 20.656 2.559 1 94.12 165 LEU A N 1
ATOM 1282 C CA . LEU A 1 165 ? -10.234 21.938 2.953 1 94.12 165 LEU A CA 1
ATOM 1283 C C . LEU A 1 165 ? -10.07 22.969 1.84 1 94.12 165 LEU A C 1
ATOM 1285 O O . LEU A 1 165 ? -11.023 23.672 1.507 1 94.12 165 LEU A O 1
ATOM 1289 N N . GLU A 1 166 ? -8.914 22.984 1.27 1 93.44 166 GLU A N 1
ATOM 1290 C CA . GLU A 1 166 ? -8.625 23.953 0.226 1 93.44 166 GLU A CA 1
ATOM 1291 C C . GLU A 1 166 ? -9.414 23.656 -1.047 1 93.44 166 GLU A C 1
ATOM 1293 O O . GLU A 1 166 ? -9.867 24.578 -1.733 1 93.44 166 GLU A O 1
ATOM 1298 N N . PHE A 1 167 ? -9.555 22.422 -1.374 1 88.69 167 PHE A N 1
ATOM 1299 C CA . PHE A 1 167 ? -10.211 22.016 -2.613 1 88.69 167 PHE A CA 1
ATOM 1300 C C . PHE A 1 167 ? -11.727 22.094 -2.471 1 88.69 167 PHE A C 1
ATOM 1302 O O . PHE A 1 167 ? -12.414 22.609 -3.355 1 88.69 167 PHE A O 1
ATOM 1309 N N . TYR A 1 168 ? -12.359 21.625 -1.317 1 86.12 168 TYR A N 1
ATOM 1310 C CA . TYR A 1 168 ? -13.805 21.484 -1.185 1 86.12 168 TYR A CA 1
ATOM 1311 C C . TYR A 1 168 ? -14.359 22.469 -0.166 1 86.12 168 TYR A C 1
ATOM 1313 O O . TYR A 1 168 ? -15.578 22.594 -0.02 1 86.12 168 TYR A O 1
ATOM 1321 N N . GLY A 1 169 ? -13.508 23.062 0.545 1 87.19 169 GLY A N 1
ATOM 1322 C CA . GLY A 1 169 ? -13.969 23.938 1.602 1 87.19 169 GLY A CA 1
ATOM 1323 C C . GLY A 1 169 ? -14.555 23.203 2.789 1 87.19 169 GLY A C 1
ATOM 1324 O O . GLY A 1 169 ? -15.344 23.766 3.547 1 87.19 169 GLY A O 1
ATOM 1325 N N . ALA A 1 170 ? -14.281 21.891 2.828 1 85.88 170 ALA A N 1
ATOM 1326 C CA . ALA A 1 170 ? -14.812 21.062 3.902 1 85.88 170 ALA A CA 1
ATOM 1327 C C . ALA A 1 170 ? -13.703 20.578 4.832 1 85.88 170 ALA A C 1
ATOM 1329 O O . ALA A 1 170 ? -12.688 20.047 4.375 1 85.88 170 ALA A O 1
ATOM 1330 N N . ASN A 1 171 ? -13.875 20.875 6.074 1 90.25 171 ASN A N 1
ATOM 1331 C CA . ASN A 1 171 ? -12.969 20.328 7.078 1 90.25 171 ASN A CA 1
ATOM 1332 C C . ASN A 1 171 ? -13.375 18.922 7.496 1 90.25 171 ASN A C 1
ATOM 1334 O O . ASN A 1 171 ? -14.148 18.75 8.445 1 90.25 171 ASN A O 1
ATOM 1338 N N . ILE A 1 172 ? -12.836 18.016 6.859 1 91.06 172 ILE A N 1
ATOM 1339 C CA . ILE A 1 172 ? -13.211 16.625 7.098 1 91.06 172 ILE A CA 1
ATOM 1340 C C . ILE A 1 172 ? -12.531 16.109 8.367 1 91.06 172 ILE A C 1
ATOM 1342 O O . ILE A 1 172 ? -11.32 16.266 8.531 1 91.06 172 ILE A O 1
ATOM 1346 N N . LYS A 1 173 ? -13.312 15.422 9.219 1 91.5 173 LYS A N 1
ATOM 1347 C CA . LYS A 1 173 ? -12.773 14.938 10.484 1 91.5 173 LYS A CA 1
ATOM 1348 C C . LYS A 1 173 ? -12.805 13.414 10.562 1 91.5 173 LYS A C 1
ATOM 1350 O O . LYS A 1 173 ? -12.031 12.805 11.297 1 91.5 173 LYS A O 1
ATOM 1355 N N . GLU A 1 174 ? -13.719 12.805 9.844 1 90 174 GLU A N 1
ATOM 1356 C CA . GLU A 1 174 ? -13.891 11.352 9.883 1 90 174 GLU A CA 1
ATOM 1357 C C . GLU A 1 174 ? -13.125 10.672 8.75 1 90 174 GLU A C 1
ATOM 1359 O O . GLU A 1 174 ? -13.266 11.055 7.582 1 90 174 GLU A O 1
ATOM 1364 N N . VAL A 1 175 ? -12.336 9.648 9.188 1 93.62 175 VAL A N 1
ATOM 1365 C CA . VAL A 1 175 ? -11.508 9.055 8.141 1 93.62 175 VAL A CA 1
ATOM 1366 C C . VAL A 1 175 ? -11.547 7.535 8.25 1 93.62 175 VAL A C 1
ATOM 1368 O O . VAL A 1 175 ? -11.742 6.988 9.344 1 93.62 175 VAL A O 1
ATOM 1371 N N . VAL A 1 176 ? -11.516 6.859 7.121 1 92.88 176 VAL A N 1
ATOM 1372 C CA . VAL A 1 176 ? -11.125 5.457 7.004 1 92.88 176 VAL A CA 1
ATOM 1373 C C . VAL A 1 176 ? -9.68 5.359 6.523 1 92.88 176 VAL A C 1
ATOM 1375 O O . VAL A 1 176 ? -9.312 5.953 5.504 1 92.88 176 VAL A O 1
ATOM 1378 N N . ILE A 1 177 ? -8.875 4.641 7.262 1 96.06 177 ILE A N 1
ATOM 1379 C CA . ILE A 1 177 ? -7.465 4.566 6.895 1 96.06 177 ILE A CA 1
ATOM 1380 C C . ILE A 1 177 ? -7.094 3.125 6.562 1 96.06 177 ILE A C 1
ATOM 1382 O O . ILE A 1 177 ? -7.457 2.199 7.289 1 96.06 177 ILE A O 1
ATOM 1386 N N . SER A 1 178 ? -6.5 2.975 5.414 1 94.19 178 SER A N 1
ATOM 1387 C CA . SER A 1 178 ? -6.043 1.655 4.984 1 94.19 178 SER A CA 1
ATOM 1388 C C . SER A 1 178 ? -4.641 1.36 5.512 1 94.19 178 SER A C 1
ATOM 1390 O O . SER A 1 178 ? -3.789 2.25 5.559 1 94.19 178 SER A O 1
ATOM 1392 N N . VAL A 1 179 ? -4.434 0.093 5.922 1 94.88 179 VAL A N 1
ATOM 1393 C CA . VAL A 1 179 ? -3.119 -0.35 6.375 1 94.88 179 VAL A CA 1
ATOM 1394 C C . VAL A 1 179 ? -2.779 -1.696 5.738 1 94.88 179 VAL A C 1
ATOM 1396 O O . VAL A 1 179 ? -3.674 -2.438 5.328 1 94.88 179 VAL A O 1
ATOM 1399 N N . PRO A 1 180 ? -1.49 -1.95 5.707 1 92.38 180 PRO A N 1
ATOM 1400 C CA . PRO A 1 180 ? -1.107 -3.287 5.242 1 92.38 180 PRO A CA 1
ATOM 1401 C C . PRO A 1 180 ? -1.66 -4.398 6.129 1 92.38 180 PRO A C 1
ATOM 1403 O O . PRO A 1 180 ? -1.83 -4.207 7.336 1 92.38 180 PRO A O 1
ATOM 1406 N N . THR A 1 181 ? -1.851 -5.57 5.523 1 94.19 181 THR A N 1
ATOM 1407 C CA . THR A 1 181 ? -2.404 -6.715 6.234 1 94.19 181 THR A CA 1
ATOM 1408 C C . THR A 1 181 ? -1.466 -7.164 7.348 1 94.19 181 THR A C 1
ATOM 1410 O O . THR A 1 181 ? -1.914 -7.688 8.375 1 94.19 181 THR A O 1
ATOM 1413 N N . GLU A 1 182 ? -0.222 -6.906 7.191 1 92.75 182 GLU A N 1
ATOM 1414 C CA . GLU A 1 182 ? 0.75 -7.457 8.125 1 92.75 182 GLU A CA 1
ATOM 1415 C C . GLU A 1 182 ? 0.871 -6.586 9.375 1 92.75 182 GLU A C 1
ATOM 1417 O O . GLU A 1 182 ? 1.566 -6.949 10.328 1 92.75 182 GLU A O 1
ATOM 1422 N N . PHE A 1 183 ? 0.191 -5.379 9.383 1 94.75 183 PHE A N 1
ATOM 1423 C CA . PHE A 1 183 ? 0.206 -4.562 10.586 1 94.75 183 PHE A CA 1
ATOM 1424 C C . PHE A 1 183 ? -0.416 -5.312 11.758 1 94.75 183 PHE A C 1
ATOM 1426 O O . PHE A 1 183 ? -1.553 -5.781 11.664 1 94.75 183 PHE A O 1
ATOM 1433 N N . ASP A 1 184 ? 0.324 -5.395 12.852 1 94.12 184 ASP A N 1
ATOM 1434 C CA . ASP A 1 184 ? -0.226 -6.031 14.047 1 94.12 184 ASP A CA 1
ATOM 1435 C C . ASP A 1 184 ? -1.076 -5.047 14.852 1 94.12 184 ASP A C 1
ATOM 1437 O O . ASP A 1 184 ? -1.323 -3.924 14.406 1 94.12 184 ASP A O 1
ATOM 1441 N N . GLN A 1 185 ? -1.525 -5.492 15.953 1 95.44 185 GLN A N 1
ATOM 1442 C CA . GLN A 1 185 ? -2.459 -4.688 16.734 1 95.44 185 GLN A CA 1
ATOM 1443 C C . GLN A 1 185 ? -1.8 -3.404 17.234 1 95.44 185 GLN A C 1
ATOM 1445 O O . GLN A 1 185 ? -2.438 -2.35 17.281 1 95.44 185 GLN A O 1
ATOM 1450 N N . MET A 1 186 ? -0.594 -3.467 17.656 1 97 186 MET A N 1
ATOM 1451 C CA . MET A 1 186 ? 0.116 -2.281 18.125 1 97 186 MET A CA 1
ATOM 1452 C C . MET A 1 186 ? 0.291 -1.268 17 1 97 186 MET A C 1
ATOM 1454 O O . MET A 1 186 ? 0.038 -0.076 17.188 1 97 186 MET A O 1
ATOM 1458 N N . GLN A 1 187 ? 0.7 -1.743 15.875 1 96.94 187 GLN A N 1
ATOM 1459 C CA . GLN A 1 187 ? 0.847 -0.875 14.711 1 96.94 187 GLN A CA 1
ATOM 1460 C C . GLN A 1 187 ? -0.48 -0.22 14.344 1 96.94 187 GLN A C 1
ATOM 1462 O O . GLN A 1 187 ? -0.521 0.965 14.008 1 96.94 187 GLN A O 1
ATOM 1467 N N . ARG A 1 188 ? -1.526 -0.932 14.422 1 96.81 188 ARG A N 1
ATOM 1468 C CA . ARG A 1 188 ? -2.854 -0.393 14.148 1 96.81 188 ARG A CA 1
ATOM 1469 C C . ARG A 1 188 ? -3.246 0.653 15.188 1 96.81 188 ARG A C 1
ATOM 1471 O O . ARG A 1 188 ? -3.762 1.718 14.836 1 96.81 188 ARG A O 1
ATOM 1478 N N . THR A 1 189 ? -2.963 0.343 16.406 1 97.5 189 THR A N 1
ATOM 1479 C CA . THR A 1 189 ? -3.256 1.274 17.484 1 97.5 189 THR A CA 1
ATOM 1480 C C . THR A 1 189 ? -2.479 2.574 17.312 1 97.5 189 THR A C 1
ATOM 1482 O O . THR A 1 189 ? -3.041 3.664 17.438 1 97.5 189 THR A O 1
ATOM 1485 N N . TYR A 1 190 ? -1.263 2.479 16.953 1 97.88 190 TYR A N 1
ATOM 1486 C CA . TYR A 1 190 ? -0.432 3.668 16.812 1 97.88 190 TYR A CA 1
ATOM 1487 C C . TYR A 1 190 ? -0.785 4.422 15.531 1 97.88 190 TYR A C 1
ATOM 1489 O O . TYR A 1 190 ? -0.599 5.637 15.445 1 97.88 190 TYR A O 1
ATOM 1497 N N . THR A 1 191 ? -1.251 3.682 14.508 1 97.75 191 THR A N 1
ATOM 1498 C CA . THR A 1 191 ? -1.814 4.367 13.352 1 97.75 191 THR A CA 1
ATOM 1499 C C . THR A 1 191 ? -3.031 5.195 13.75 1 97.75 191 THR A C 1
ATOM 1501 O O . THR A 1 191 ? -3.172 6.344 13.328 1 97.75 191 THR A O 1
ATOM 1504 N N . ASN A 1 192 ? -3.869 4.641 14.586 1 97.06 192 ASN A N 1
ATOM 1505 C CA . ASN A 1 192 ? -4.996 5.395 15.133 1 97.06 192 ASN A CA 1
ATOM 1506 C C . ASN A 1 192 ? -4.527 6.641 15.875 1 97.06 192 ASN A C 1
ATOM 1508 O O . ASN A 1 192 ? -5.082 7.727 15.688 1 97.06 192 ASN A O 1
ATOM 1512 N N . LYS A 1 193 ? -3.541 6.469 16.688 1 97.69 193 LYS A N 1
ATOM 1513 C CA . LYS A 1 193 ? -2.961 7.594 17.422 1 97.69 193 LYS A CA 1
ATOM 1514 C C . LYS A 1 193 ? -2.459 8.672 16.469 1 97.69 193 LYS A C 1
ATOM 1516 O O . LYS A 1 193 ? -2.607 9.867 16.734 1 97.69 193 LYS A O 1
ATOM 1521 N N . THR A 1 194 ? -1.853 8.25 15.383 1 98.44 194 THR A N 1
ATOM 1522 C CA . THR A 1 194 ? -1.35 9.156 14.359 1 98.44 194 THR A CA 1
ATOM 1523 C C . THR A 1 194 ? -2.475 10.031 13.812 1 98.44 194 THR A C 1
ATOM 1525 O O . THR A 1 194 ? -2.32 11.25 13.688 1 98.44 194 THR A O 1
ATOM 1528 N N . VAL A 1 195 ? -3.598 9.461 13.539 1 97.69 195 VAL A N 1
ATOM 1529 C CA . VAL A 1 195 ? -4.762 10.164 13.016 1 97.69 195 VAL A CA 1
ATOM 1530 C C . VAL A 1 195 ? -5.316 11.109 14.078 1 97.69 195 VAL A C 1
ATOM 1532 O O . VAL A 1 195 ? -5.656 12.258 13.781 1 97.69 195 VAL A O 1
ATOM 1535 N N . ASP A 1 196 ? -5.34 10.672 15.312 1 97.62 196 ASP A N 1
ATOM 1536 C CA . ASP A 1 196 ? -5.82 11.477 16.438 1 97.62 196 ASP A CA 1
ATOM 1537 C C . ASP A 1 196 ? -4.969 12.734 16.609 1 97.62 196 ASP A C 1
ATOM 1539 O O . ASP A 1 196 ? -5.5 13.82 16.828 1 97.62 196 ASP A O 1
ATOM 1543 N N . LEU A 1 197 ? -3.723 12.57 16.516 1 98.06 197 LEU A N 1
ATOM 1544 C CA . LEU A 1 197 ? -2.787 13.68 16.672 1 98.06 197 LEU A CA 1
ATOM 1545 C C . LEU A 1 197 ? -3.025 14.75 15.609 1 98.06 197 LEU A C 1
ATOM 1547 O O . LEU A 1 197 ? -2.729 15.93 15.828 1 98.06 197 LEU A O 1
ATOM 1551 N N . ALA A 1 198 ? -3.553 14.344 14.469 1 97.75 198 ALA A N 1
ATOM 1552 C CA . ALA A 1 198 ? -3.855 15.281 13.391 1 97.75 198 ALA A CA 1
ATOM 1553 C C . ALA A 1 198 ? -5.207 15.953 13.609 1 97.75 198 ALA A C 1
ATOM 1555 O O . ALA A 1 198 ? -5.629 16.781 12.805 1 97.75 198 ALA A O 1
ATOM 1556 N N . GLY A 1 199 ? -5.848 15.594 14.641 1 96.25 199 GLY A N 1
ATOM 1557 C CA . GLY A 1 199 ? -7.141 16.188 14.938 1 96.25 199 GLY A CA 1
ATOM 1558 C C . GLY A 1 199 ? -8.281 15.531 14.18 1 96.25 199 GLY A C 1
ATOM 1559 O O . GLY A 1 199 ? -9.328 16.141 13.977 1 96.25 199 GLY A O 1
ATOM 1560 N N . MET A 1 200 ? -8.094 14.328 13.703 1 96.06 200 MET A N 1
ATOM 1561 C CA . MET A 1 200 ? -9.125 13.586 12.984 1 96.06 200 MET A CA 1
ATOM 1562 C C . MET A 1 200 ? -9.555 12.352 13.781 1 96.06 200 MET A C 1
ATOM 1564 O O . MET A 1 200 ? -8.938 12.016 14.789 1 96.06 200 MET A O 1
ATOM 1568 N N . ASN A 1 201 ? -10.688 11.758 13.273 1 92.75 201 ASN A N 1
ATOM 1569 C CA . ASN A 1 201 ? -11.242 10.578 13.922 1 92.75 201 ASN A CA 1
ATOM 1570 C C . ASN A 1 201 ? -11.258 9.375 12.984 1 92.75 201 ASN A C 1
ATOM 1572 O O . ASN A 1 201 ? -11.812 9.453 11.883 1 92.75 201 ASN A O 1
ATOM 1576 N N . VAL A 1 202 ? -10.68 8.344 13.5 1 92.19 202 VAL A N 1
ATOM 1577 C CA . VAL A 1 202 ? -10.68 7.129 12.695 1 92.19 202 VAL A CA 1
ATOM 1578 C C . VAL A 1 202 ? -12.023 6.426 12.828 1 92.19 202 VAL A C 1
ATOM 1580 O O . VAL A 1 202 ? -12.422 6.016 13.922 1 92.19 202 VAL A O 1
ATOM 1583 N N . ARG A 1 203 ? -12.695 6.305 11.781 1 85.94 203 ARG A N 1
ATOM 1584 C CA . ARG A 1 203 ? -13.922 5.52 11.766 1 85.94 203 ARG A CA 1
ATOM 1585 C C . ARG A 1 203 ? -13.617 4.027 11.641 1 85.94 203 ARG A C 1
ATOM 1587 O O . ARG A 1 203 ? -14.312 3.199 12.234 1 85.94 203 ARG A O 1
ATOM 1594 N N . ARG A 1 204 ? -12.578 3.809 10.852 1 88.19 204 ARG A N 1
ATOM 1595 C CA . ARG A 1 204 ? -12.203 2.416 10.625 1 88.19 204 ARG A CA 1
ATOM 1596 C C . ARG A 1 204 ? -10.773 2.307 10.117 1 88.19 204 ARG A C 1
ATOM 1598 O O . ARG A 1 204 ? -10.352 3.1 9.273 1 88.19 204 ARG A O 1
ATOM 1605 N N . ILE A 1 205 ? -10.133 1.366 10.68 1 92.94 205 ILE A N 1
ATOM 1606 C CA . ILE A 1 205 ? -8.883 0.881 10.102 1 92.94 205 ILE A CA 1
ATOM 1607 C C . ILE A 1 205 ? -9.148 -0.387 9.289 1 92.94 205 ILE A C 1
ATOM 1609 O O . ILE A 1 205 ? -9.742 -1.343 9.797 1 92.94 205 ILE A O 1
ATOM 1613 N N . ILE A 1 206 ? -8.75 -0.4 8.055 1 91.38 206 ILE A N 1
ATOM 1614 C CA . ILE A 1 206 ? -9.125 -1.49 7.164 1 91.38 206 ILE A CA 1
ATOM 1615 C C . ILE A 1 206 ? -7.902 -1.98 6.398 1 91.38 206 ILE A C 1
ATOM 1617 O O . ILE A 1 206 ? -7.051 -1.183 6.004 1 91.38 206 ILE A O 1
ATOM 1621 N N . SER A 1 207 ? -7.855 -3.334 6.254 1 93.75 207 SER A N 1
ATOM 1622 C CA . SER A 1 207 ? -6.762 -3.846 5.434 1 93.75 207 SER A CA 1
ATOM 1623 C C . SER A 1 207 ? -6.992 -3.547 3.957 1 93.75 207 SER A C 1
ATOM 1625 O O . SER A 1 207 ? -8.133 -3.471 3.504 1 93.75 207 SER A O 1
ATOM 1627 N N . GLU A 1 208 ? -5.906 -3.43 3.258 1 93.31 208 GLU A N 1
ATOM 1628 C CA . GLU A 1 208 ? -5.945 -3.006 1.861 1 93.31 208 GLU A CA 1
ATOM 1629 C C . GLU A 1 208 ? -6.734 -3.994 1.007 1 93.31 208 GLU A C 1
ATOM 1631 O O . GLU A 1 208 ? -7.648 -3.602 0.279 1 93.31 208 GLU A O 1
ATOM 1636 N N . PRO A 1 209 ? -6.523 -5.328 1.132 1 94.38 209 PRO A N 1
ATOM 1637 C CA . PRO A 1 209 ? -7.336 -6.242 0.327 1 94.38 209 PRO A CA 1
ATOM 1638 C C . PRO A 1 209 ? -8.812 -6.23 0.725 1 94.38 209 PRO A C 1
ATOM 1640 O O . PRO A 1 209 ? -9.68 -6.418 -0.125 1 94.38 209 PRO A O 1
ATOM 1643 N N . THR A 1 210 ? -9.094 -6.027 2.01 1 91.62 210 THR A N 1
ATOM 1644 C CA . THR A 1 210 ? -10.469 -5.902 2.475 1 91.62 210 THR A CA 1
ATOM 1645 C C . THR A 1 210 ? -11.141 -4.68 1.862 1 91.62 210 THR A C 1
ATOM 1647 O O . THR A 1 210 ? -12.273 -4.758 1.379 1 91.62 210 THR A O 1
ATOM 1650 N N . ALA A 1 211 ? -10.391 -3.576 1.894 1 89.69 211 ALA A N 1
ATOM 1651 C CA . ALA A 1 211 ? -10.914 -2.359 1.28 1 89.69 211 ALA A CA 1
ATOM 1652 C C . ALA A 1 211 ? -11.227 -2.58 -0.198 1 89.69 211 ALA A C 1
ATOM 1654 O O . ALA A 1 211 ? -12.281 -2.164 -0.687 1 89.69 211 ALA A O 1
ATOM 1655 N N . ALA A 1 212 ? -10.375 -3.24 -0.863 1 89.62 212 ALA A N 1
ATOM 1656 C CA . ALA A 1 212 ? -10.555 -3.52 -2.285 1 89.62 212 ALA A CA 1
ATOM 1657 C C . ALA A 1 212 ? -11.781 -4.395 -2.52 1 89.62 212 ALA A C 1
ATOM 1659 O O . ALA A 1 212 ? -12.586 -4.117 -3.41 1 89.62 212 ALA A O 1
ATOM 1660 N N . ALA A 1 213 ? -11.914 -5.426 -1.737 1 86.75 213 ALA A N 1
ATOM 1661 C CA . ALA A 1 213 ? -13.047 -6.336 -1.872 1 86.75 213 ALA A CA 1
ATOM 1662 C C . ALA A 1 213 ? -14.367 -5.605 -1.637 1 86.75 213 ALA A C 1
ATOM 1664 O O . ALA A 1 213 ? -15.344 -5.82 -2.361 1 86.75 213 ALA A O 1
ATOM 1665 N N . LEU A 1 214 ? -14.312 -4.785 -0.675 1 83.25 214 LEU A N 1
ATOM 1666 C CA . LEU A 1 214 ? -15.523 -4.051 -0.322 1 83.25 214 LEU A CA 1
ATOM 1667 C C . LEU A 1 214 ? -15.883 -3.039 -1.406 1 83.25 214 LEU A C 1
ATOM 1669 O O . LEU A 1 214 ? -17.062 -2.766 -1.643 1 83.25 214 LEU A O 1
ATOM 1673 N N . ALA A 1 215 ? -14.875 -2.49 -2.02 1 77.88 215 ALA A N 1
ATOM 1674 C CA . ALA A 1 215 ? -15.102 -1.499 -3.068 1 77.88 215 ALA A CA 1
ATOM 1675 C C . ALA A 1 215 ? -15.906 -2.092 -4.219 1 77.88 215 ALA A C 1
ATOM 1677 O O . ALA A 1 215 ? -16.656 -1.378 -4.895 1 77.88 215 ALA A O 1
ATOM 1678 N N . TYR A 1 216 ? -15.633 -3.307 -4.648 1 65.88 216 TYR A N 1
ATOM 1679 C CA . TYR A 1 216 ? -16.422 -3.982 -5.68 1 65.88 216 TYR A CA 1
ATOM 1680 C C . TYR A 1 216 ? -17.875 -4.078 -5.273 1 65.88 216 TYR A C 1
ATOM 1682 O O . TYR A 1 216 ? -18.781 -3.879 -6.102 1 65.88 216 TYR A O 1
ATOM 1690 N N . GLY A 1 217 ? -17.984 -4.621 -4.246 1 57.38 217 GLY A N 1
ATOM 1691 C CA . GLY A 1 217 ? -19.359 -4.801 -3.785 1 57.38 217 GLY A CA 1
ATOM 1692 C C . GLY A 1 217 ? -20.234 -3.584 -4.023 1 57.38 217 GLY A C 1
ATOM 1693 O O . GLY A 1 217 ? -21.438 -3.709 -4.184 1 57.38 217 GLY A O 1
ATOM 1694 N N . LEU A 1 218 ? -19.422 -2.506 -4.367 1 52.59 218 LEU A N 1
ATOM 1695 C CA . LEU A 1 218 ? -20.156 -1.258 -4.562 1 52.59 218 LEU A CA 1
ATOM 1696 C C . LEU A 1 218 ? -20.391 -0.993 -6.047 1 52.59 218 LEU A C 1
ATOM 1698 O O . LEU A 1 218 ? -21.344 -0.298 -6.414 1 52.59 218 LEU A O 1
ATOM 1702 N N . HIS A 1 219 ? -19.312 -1.542 -7.141 1 47.41 219 HIS A N 1
ATOM 1703 C CA . HIS A 1 219 ? -19.375 -1.143 -8.539 1 47.41 219 HIS A CA 1
ATOM 1704 C C . HIS A 1 219 ? -20.141 -2.162 -9.375 1 47.41 219 HIS A C 1
ATOM 1706 O O . HIS A 1 219 ? -20.594 -1.851 -10.477 1 47.41 219 HIS A O 1
ATOM 1712 N N . GLU A 1 220 ? -19.891 -3.412 -9.344 1 42.78 220 GLU A N 1
ATOM 1713 C CA . GLU A 1 220 ? -20.375 -4.363 -10.344 1 42.78 220 GLU A CA 1
ATOM 1714 C C . GLU A 1 220 ? -21.844 -4.125 -10.656 1 42.78 220 GLU A C 1
ATOM 1716 O O . GLU A 1 220 ? -22.438 -4.832 -11.477 1 42.78 220 GLU A O 1
ATOM 1721 N N . LYS A 1 221 ? -22.641 -3.693 -9.906 1 38.25 221 LYS A N 1
ATOM 1722 C CA . LYS A 1 221 ? -23.984 -3.947 -10.398 1 38.25 221 LYS A CA 1
ATOM 1723 C C . LYS A 1 221 ? -24.219 -3.26 -11.742 1 38.25 221 LYS A C 1
ATOM 1725 O O . LYS A 1 221 ? -24.219 -2.029 -11.82 1 38.25 221 LYS A O 1
ATOM 1730 N N . LYS A 1 222 ? -23.781 -3.752 -12.773 1 34.12 222 LYS A N 1
ATOM 1731 C CA . LYS A 1 222 ? -24.422 -3.389 -14.039 1 34.12 222 LYS A CA 1
ATOM 1732 C C . LYS A 1 222 ? -25.906 -3.148 -13.844 1 34.12 222 LYS A C 1
ATOM 1734 O O . LYS A 1 222 ? -26.641 -4.035 -13.398 1 34.12 222 LYS A O 1
ATOM 1739 N N . GLY A 1 223 ? -26.422 -1.845 -13.711 1 35.81 223 GLY A N 1
ATOM 1740 C CA . GLY A 1 223 ? -27.75 -1.361 -13.383 1 35.81 223 GLY A CA 1
ATOM 1741 C C . GLY A 1 223 ? -27.875 -0.901 -11.945 1 35.81 223 GLY A C 1
ATOM 1742 O O . GLY A 1 223 ? -28.953 -0.511 -11.508 1 35.81 223 GLY A O 1
ATOM 1743 N N . VAL A 1 224 ? -27.109 -1.467 -11.164 1 33.66 224 VAL A N 1
ATOM 1744 C CA . VAL A 1 224 ? -27.016 -0.938 -9.805 1 33.66 224 VAL A CA 1
ATOM 1745 C C . VAL A 1 224 ? -26.078 0.265 -9.781 1 33.66 224 VAL A C 1
ATOM 1747 O O . VAL A 1 224 ? -24.859 0.116 -9.945 1 33.66 224 VAL A O 1
ATOM 1750 N N . GLU A 1 225 ? -26.453 1.323 -10.453 1 32.53 225 GLU A N 1
ATOM 1751 C CA . GLU A 1 225 ? -25.75 2.6 -10.531 1 32.53 225 GLU A CA 1
ATOM 1752 C C . GLU A 1 225 ? -25.312 3.078 -9.148 1 32.53 225 GLU A C 1
ATOM 1754 O O . GLU A 1 225 ? -24.25 3.68 -9 1 32.53 225 GLU A O 1
ATOM 1759 N N . TYR A 1 226 ? -26.391 3.287 -8.219 1 29.94 226 TYR A N 1
ATOM 1760 C CA . TYR A 1 226 ? -26.25 4.004 -6.957 1 29.94 226 TYR A CA 1
ATOM 1761 C C . TYR A 1 226 ? -26.219 3.035 -5.781 1 29.94 226 TYR A C 1
ATOM 1763 O O . TYR A 1 226 ? -26.891 2 -5.809 1 29.94 226 TYR A O 1
ATOM 1771 N N . ILE A 1 227 ? -25.172 2.719 -5.336 1 32.62 227 ILE A N 1
ATOM 1772 C CA . ILE A 1 227 ? -25.188 2.133 -4 1 32.62 227 ILE A CA 1
ATOM 1773 C C . ILE A 1 227 ? -25.891 3.074 -3.025 1 32.62 227 ILE A C 1
ATOM 1775 O O . ILE A 1 227 ? -25.453 4.215 -2.832 1 32.62 227 ILE A O 1
ATOM 1779 N N . LEU A 1 228 ? -27.25 2.912 -3.057 1 29.91 228 LEU A N 1
ATOM 1780 C CA . LEU A 1 228 ? -27.984 3.658 -2.041 1 29.91 228 LEU A CA 1
ATOM 1781 C C . LEU A 1 228 ? -27.703 3.1 -0.649 1 29.91 228 LEU A C 1
ATOM 1783 O O . LEU A 1 228 ? -27.859 1.896 -0.418 1 29.91 228 LEU A O 1
ATOM 1787 N N . VAL A 1 229 ? -26.766 3.67 -0.099 1 30.59 229 VAL A N 1
ATOM 1788 C CA . VAL A 1 229 ? -26.609 3.436 1.335 1 30.59 229 VAL A CA 1
ATOM 1789 C C . VAL A 1 229 ? -27.875 3.918 2.064 1 30.59 229 VAL A C 1
ATOM 1791 O O . VAL A 1 229 ? -28.188 5.109 2.045 1 30.59 229 VAL A O 1
ATOM 1794 N N . VAL A 1 230 ? -28.984 3.135 1.87 1 27.33 230 VAL A N 1
ATOM 1795 C CA . VAL A 1 230 ? -30.188 3.598 2.537 1 27.33 230 VAL A CA 1
ATOM 1796 C C . VAL A 1 230 ? -30.109 3.287 4.031 1 27.33 230 VAL A C 1
ATOM 1798 O O . VAL A 1 230 ? -29.688 2.197 4.422 1 27.33 230 VAL A O 1
ATOM 1801 N N . ASP A 1 231 ? -29.875 4.328 4.691 1 28.88 231 ASP A N 1
ATOM 1802 C CA . ASP A 1 231 ? -30.25 4.254 6.102 1 28.88 231 ASP A CA 1
ATOM 1803 C C . ASP A 1 231 ? -31.578 3.553 6.281 1 28.88 231 ASP A C 1
ATOM 1805 O O . ASP A 1 231 ? -32.625 4.199 6.301 1 28.88 231 ASP A O 1
ATOM 1809 N N . ILE A 1 232 ? -31.906 2.5 5.449 1 28.14 232 ILE A N 1
ATOM 1810 C CA . ILE A 1 232 ? -33.281 2.078 5.656 1 28.14 232 ILE A CA 1
ATOM 1811 C C . ILE A 1 232 ? -33.438 1.37 7 1 28.14 232 ILE A C 1
ATOM 1813 O O . ILE A 1 232 ? -32.594 0.516 7.34 1 28.14 232 ILE A O 1
ATOM 1817 N N . GLY A 1 233 ? -34.062 1.921 8.078 1 27 233 GLY A N 1
ATOM 1818 C CA . GLY A 1 233 ? -34.938 1.021 8.805 1 27 233 GLY A CA 1
ATOM 1819 C C . GLY A 1 233 ? -35.344 -0.198 8 1 27 233 GLY A C 1
ATOM 1820 O O . GLY A 1 233 ? -34.875 -0.384 6.871 1 27 233 GLY A O 1
ATOM 1821 N N . ILE A 1 234 ? -36.469 -1.029 8.344 1 26.97 234 ILE A N 1
ATOM 1822 C CA . ILE A 1 234 ? -37.188 -2.195 7.824 1 26.97 234 ILE A CA 1
ATOM 1823 C C . ILE A 1 234 ? -37.531 -1.979 6.348 1 26.97 234 ILE A C 1
ATOM 1825 O O . ILE A 1 234 ? -38.406 -1.185 6.016 1 26.97 234 ILE A O 1
ATOM 1829 N N . ILE A 1 235 ? -36.688 -1.434 5.527 1 26.22 235 ILE A N 1
ATOM 1830 C CA . ILE A 1 235 ? -37.375 -1.27 4.254 1 26.22 235 ILE A CA 1
ATOM 1831 C C . ILE A 1 235 ? -37.406 -2.598 3.502 1 26.22 235 ILE A C 1
ATOM 1833 O O . ILE A 1 235 ? -36.375 -3.27 3.389 1 26.22 235 ILE A O 1
ATOM 1837 N N . PHE A 1 236 ? -38.562 -3.221 3.488 1 24.91 236 PHE A N 1
ATOM 1838 C CA . PHE A 1 236 ? -39.031 -4.324 2.658 1 24.91 236 PHE A CA 1
ATOM 1839 C C . PHE A 1 236 ? -38.969 -3.961 1.18 1 24.91 236 PHE A C 1
ATOM 1841 O O . PHE A 1 236 ? -39.469 -2.912 0.767 1 24.91 236 PHE A O 1
ATOM 1848 N N . ILE A 1 237 ? -37.906 -3.891 0.657 1 28.61 237 ILE A N 1
ATOM 1849 C CA . ILE A 1 237 ? -37.969 -3.578 -0.767 1 28.61 237 ILE A CA 1
ATOM 1850 C C . ILE A 1 237 ? -38.469 -4.797 -1.541 1 28.61 237 ILE A C 1
ATOM 1852 O O . ILE A 1 237 ? -37.875 -5.879 -1.45 1 28.61 237 ILE A O 1
ATOM 1856 N N . LYS A 1 238 ? -39.719 -4.684 -1.972 1 24.14 238 LYS A N 1
ATOM 1857 C CA . LYS A 1 238 ? -40.406 -5.621 -2.873 1 24.14 238 LYS A CA 1
ATOM 1858 C C . LYS A 1 238 ? -39.875 -5.457 -4.305 1 24.14 238 LYS A C 1
ATOM 1860 O O . LYS A 1 238 ? -39.781 -4.336 -4.805 1 24.14 238 LYS A O 1
ATOM 1865 N N . PHE A 1 239 ? -39.094 -6.359 -4.75 1 25.78 239 PHE A N 1
ATOM 1866 C CA . PHE A 1 239 ? -38.719 -6.527 -6.152 1 25.78 239 PHE A CA 1
ATOM 1867 C C . PHE A 1 239 ? -39.906 -6.934 -6.992 1 25.78 239 PHE A C 1
ATOM 1869 O O . PHE A 1 239 ? -40.656 -7.848 -6.625 1 25.78 239 PHE A O 1
ATOM 1876 N N . TYR A 1 240 ? -40.688 -5.859 -7.59 1 22.89 240 TYR A N 1
ATOM 1877 C CA . TYR A 1 240 ? -41.625 -6.223 -8.664 1 22.89 240 TYR A CA 1
ATOM 1878 C C . TYR A 1 240 ? -40.875 -6.391 -9.984 1 22.89 240 TYR A C 1
ATOM 1880 O O . TYR A 1 240 ? -39.938 -5.645 -10.273 1 22.89 240 TYR A O 1
ATOM 1888 N N . MET B 1 1 ? -61.062 -14.844 -9.703 1 33.06 1 MET B N 1
ATOM 1889 C CA . MET B 1 1 ? -59.875 -14.094 -10.109 1 33.06 1 MET B CA 1
ATOM 1890 C C . MET B 1 1 ? -59.031 -13.703 -8.906 1 33.06 1 MET B C 1
ATOM 1892 O O . MET B 1 1 ? -57.906 -13.234 -9.055 1 33.06 1 MET B O 1
ATOM 1896 N N . SER B 1 2 ? -59.688 -13.617 -7.684 1 45.69 2 SER B N 1
ATOM 1897 C CA . SER B 1 2 ? -59.031 -13.211 -6.434 1 45.69 2 SER B CA 1
ATOM 1898 C C . SER B 1 2 ? -58.125 -14.305 -5.891 1 45.69 2 SER B C 1
ATOM 1900 O O . SER B 1 2 ? -57.094 -14.016 -5.289 1 45.69 2 SER B O 1
ATOM 1902 N N . THR B 1 3 ? -58.5 -15.586 -6.113 1 49.56 3 THR B N 1
ATOM 1903 C CA . THR B 1 3 ? -57.75 -16.703 -5.523 1 49.56 3 THR B CA 1
ATOM 1904 C C . THR B 1 3 ? -56.406 -16.875 -6.215 1 49.56 3 THR B C 1
ATOM 1906 O O . THR B 1 3 ? -55.438 -17.328 -5.594 1 49.56 3 THR B O 1
ATOM 1909 N N . THR B 1 4 ? -56.375 -16.609 -7.508 1 45.34 4 THR B N 1
ATOM 1910 C CA . THR B 1 4 ? -55.125 -16.797 -8.25 1 45.34 4 THR B CA 1
ATOM 1911 C C . THR B 1 4 ? -54.094 -15.773 -7.824 1 45.34 4 THR B C 1
ATOM 1913 O O . THR B 1 4 ? -52.906 -16.078 -7.734 1 45.34 4 THR B O 1
ATOM 1916 N N . PHE B 1 5 ? -54.531 -14.547 -7.445 1 45.19 5 PHE B N 1
ATOM 1917 C CA . PHE B 1 5 ? -53.562 -13.562 -7.004 1 45.19 5 PHE B CA 1
ATOM 1918 C C . PHE B 1 5 ? -53 -13.938 -5.641 1 45.19 5 PHE B C 1
ATOM 1920 O O . PHE B 1 5 ? -51.812 -13.703 -5.367 1 45.19 5 PHE B O 1
ATOM 1927 N N . THR B 1 6 ? -53.844 -14.656 -4.82 1 45.34 6 THR B N 1
ATOM 1928 C CA . THR B 1 6 ? -53.375 -15.016 -3.484 1 45.34 6 THR B CA 1
ATOM 1929 C C . THR B 1 6 ? -52.312 -16.141 -3.555 1 45.34 6 THR B C 1
ATOM 1931 O O . THR B 1 6 ? -51.312 -16.109 -2.844 1 45.34 6 THR B O 1
ATOM 1934 N N . LEU B 1 7 ? -52.469 -17.047 -4.5 1 43.56 7 LEU B N 1
ATOM 1935 C CA . LEU B 1 7 ? -51.531 -18.156 -4.555 1 43.56 7 LEU B CA 1
ATOM 1936 C C . LEU B 1 7 ? -50.219 -17.719 -5.145 1 43.56 7 LEU B C 1
ATOM 1938 O O . LEU B 1 7 ? -49.156 -18.141 -4.68 1 43.56 7 LEU B O 1
ATOM 1942 N N . ILE B 1 8 ? -50.281 -16.734 -6.07 1 44.44 8 ILE B N 1
ATOM 1943 C CA . ILE B 1 8 ? -49.031 -16.25 -6.66 1 44.44 8 ILE B CA 1
ATOM 1944 C C . ILE B 1 8 ? -48.281 -15.391 -5.645 1 44.44 8 ILE B C 1
ATOM 1946 O O . ILE B 1 8 ? -47.062 -15.477 -5.535 1 44.44 8 ILE B O 1
ATOM 1950 N N . GLY B 1 9 ? -49.031 -14.758 -4.762 1 42.53 9 GLY B N 1
ATOM 1951 C CA . GLY B 1 9 ? -48.406 -14.008 -3.693 1 42.53 9 GLY B CA 1
ATOM 1952 C C . GLY B 1 9 ? -47.719 -14.891 -2.666 1 42.53 9 GLY B C 1
ATOM 1953 O O . GLY B 1 9 ? -46.594 -14.594 -2.23 1 42.53 9 GLY B O 1
ATOM 1954 N N . ILE B 1 10 ? -48.406 -15.969 -2.307 1 46 10 ILE B N 1
ATOM 1955 C CA . ILE B 1 10 ? -47.844 -16.875 -1.307 1 46 10 ILE B CA 1
ATOM 1956 C C . ILE B 1 10 ? -46.625 -17.609 -1.889 1 46 10 ILE B C 1
ATOM 1958 O O . ILE B 1 10 ? -45.625 -17.766 -1.214 1 46 10 ILE B O 1
ATOM 1962 N N . SER B 1 11 ? -46.688 -17.969 -3.133 1 46.41 11 SER B N 1
ATOM 1963 C CA . SER B 1 11 ? -45.562 -18.641 -3.746 1 46.41 11 SER B CA 1
ATOM 1964 C C . SER B 1 11 ? -44.344 -17.703 -3.881 1 46.41 11 SER B C 1
ATOM 1966 O O . SER B 1 11 ? -43.219 -18.109 -3.658 1 46.41 11 SER B O 1
ATOM 1968 N N . ALA B 1 12 ? -44.656 -16.438 -4.211 1 44.12 12 ALA B N 1
ATOM 1969 C CA . ALA B 1 12 ? -43.594 -15.469 -4.297 1 44.12 12 ALA B CA 1
ATOM 1970 C C . ALA B 1 12 ? -43 -15.172 -2.916 1 44.12 12 ALA B C 1
ATOM 1972 O O . ALA B 1 12 ? -41.781 -15.055 -2.762 1 44.12 12 ALA B O 1
ATOM 1973 N N . ILE B 1 13 ? -43.844 -15.156 -1.901 1 43.53 13 ILE B N 1
ATOM 1974 C CA . ILE B 1 13 ? -43.344 -14.992 -0.531 1 43.53 13 ILE B CA 1
ATOM 1975 C C . ILE B 1 13 ? -42.594 -16.25 -0.098 1 43.53 13 ILE B C 1
ATOM 1977 O O . ILE B 1 13 ? -41.531 -16.156 0.526 1 43.53 13 ILE B O 1
ATOM 1981 N N . ALA B 1 14 ? -43.062 -17.422 -0.475 1 45.28 14 ALA B N 1
ATOM 1982 C CA . ALA B 1 14 ? -42.375 -18.656 -0.101 1 45.28 14 ALA B CA 1
ATOM 1983 C C . ALA B 1 14 ? -41.031 -18.766 -0.8 1 45.28 14 ALA B C 1
ATOM 1985 O O . ALA B 1 14 ? -40.031 -19.156 -0.184 1 45.28 14 ALA B O 1
ATOM 1986 N N . VAL B 1 15 ? -40.938 -18.391 -2.062 1 45.66 15 VAL B N 1
ATOM 1987 C CA . VAL B 1 15 ? -39.656 -18.422 -2.779 1 45.66 15 VAL B CA 1
ATOM 1988 C C . VAL B 1 15 ? -38.719 -17.359 -2.199 1 45.66 15 VAL B C 1
ATOM 1990 O O . VAL B 1 15 ? -37.531 -17.609 -2.027 1 45.66 15 VAL B O 1
ATOM 1993 N N . SER B 1 16 ? -39.281 -16.219 -1.822 1 46.56 16 SER B N 1
ATOM 1994 C CA . SER B 1 16 ? -38.438 -15.211 -1.164 1 46.56 16 SER B CA 1
ATOM 1995 C C . SER B 1 16 ? -38 -15.68 0.216 1 46.56 16 SER B C 1
ATOM 1997 O O . SER B 1 16 ? -36.844 -15.484 0.605 1 46.56 16 SER B O 1
ATOM 1999 N N . LEU B 1 17 ? -38.906 -16.297 0.913 1 46.06 17 LEU B N 1
ATOM 2000 C CA . LEU B 1 17 ? -38.562 -16.828 2.227 1 46.06 17 LEU B CA 1
ATOM 2001 C C . LEU B 1 17 ? -37.594 -18 2.1 1 46.06 17 LEU B C 1
ATOM 2003 O O . LEU B 1 17 ? -36.656 -18.141 2.889 1 46.06 17 LEU B O 1
ATOM 2007 N N . LEU B 1 18 ? -37.906 -18.938 1.135 1 44.62 18 LEU B N 1
ATOM 2008 C CA . LEU B 1 18 ? -36.969 -20.031 0.91 1 44.62 18 LEU B CA 1
ATOM 2009 C C . LEU B 1 18 ? -35.625 -19.5 0.429 1 44.62 18 LEU B C 1
ATOM 2011 O O . LEU B 1 18 ? -34.562 -19.984 0.848 1 44.62 18 LEU B O 1
ATOM 2015 N N . GLY B 1 19 ? -35.625 -18.578 -0.52 1 43.12 19 GLY B N 1
ATOM 2016 C CA . GLY B 1 19 ? -34.375 -17.922 -0.934 1 43.12 19 GLY B CA 1
ATOM 2017 C C . GLY B 1 19 ? -33.656 -17.234 0.209 1 43.12 19 GLY B C 1
ATOM 2018 O O . GLY B 1 19 ? -32.438 -17.359 0.349 1 43.12 19 GLY B O 1
ATOM 2019 N N . TYR B 1 20 ? -34.469 -16.5 1 1 44.09 20 TYR B N 1
ATOM 2020 C CA . TYR B 1 20 ? -33.938 -15.961 2.238 1 44.09 20 TYR B CA 1
ATOM 2021 C C . TYR B 1 20 ? -33.438 -17.078 3.148 1 44.09 20 TYR B C 1
ATOM 2023 O O . TYR B 1 20 ? -32.312 -16.984 3.697 1 44.09 20 TYR B O 1
ATOM 2031 N N . TYR B 1 21 ? -34.312 -18.109 3.336 1 42.66 21 TYR B N 1
ATOM 2032 C CA . TYR B 1 21 ? -33.906 -19.234 4.168 1 42.66 21 TYR B CA 1
ATOM 2033 C C . TYR B 1 21 ? -32.688 -19.922 3.604 1 42.66 21 TYR B C 1
ATOM 2035 O O . TYR B 1 21 ? -31.75 -20.266 4.352 1 42.66 21 TYR B O 1
ATOM 2043 N N . PHE B 1 22 ? -32.625 -20.281 2.34 1 45.41 22 PHE B N 1
ATOM 2044 C CA . PHE B 1 22 ? -31.453 -20.922 1.752 1 45.41 22 PHE B CA 1
ATOM 2045 C C . PHE B 1 22 ? -30.266 -19.984 1.77 1 45.41 22 PHE B C 1
ATOM 2047 O O . PHE B 1 22 ? -29.125 -20.438 1.938 1 45.41 22 PHE B O 1
ATOM 2054 N N . GLN B 1 23 ? -30.5 -18.75 1.46 1 44.31 23 GLN B N 1
ATOM 2055 C CA . GLN B 1 23 ? -29.422 -17.781 1.613 1 44.31 23 GLN B CA 1
ATOM 2056 C C . GLN B 1 23 ? -28.953 -17.703 3.064 1 44.31 23 GLN B C 1
ATOM 2058 O O . GLN B 1 23 ? -27.75 -17.594 3.332 1 44.31 23 GLN B O 1
ATOM 2063 N N . LYS B 1 24 ? -30 -17.703 3.949 1 46.56 24 LYS B N 1
ATOM 2064 C CA . LYS B 1 24 ? -29.719 -17.625 5.383 1 46.56 24 LYS B CA 1
ATOM 2065 C C . LYS B 1 24 ? -29.234 -18.969 5.926 1 46.56 24 LYS B C 1
ATOM 2067 O O . LYS B 1 24 ? -28.406 -19.016 6.828 1 46.56 24 LYS B O 1
ATOM 2072 N N . TYR B 1 25 ? -29.766 -20 5.527 1 48.41 25 TYR B N 1
ATOM 2073 C CA . TYR B 1 25 ? -29.5 -21.281 6.16 1 48.41 25 TYR B CA 1
ATOM 2074 C C . TYR B 1 25 ? -28.75 -22.219 5.211 1 48.41 25 TYR B C 1
ATOM 2076 O O . TYR B 1 25 ? -28.344 -23.312 5.598 1 48.41 25 TYR B O 1
ATOM 2084 N N . GLY B 1 26 ? -28.781 -21.953 3.922 1 48.84 26 GLY B N 1
ATOM 2085 C CA . GLY B 1 26 ? -27.984 -22.781 3.033 1 48.84 26 GLY B CA 1
ATOM 2086 C C . GLY B 1 26 ? -26.5 -22.453 3.072 1 48.84 26 GLY B C 1
ATOM 2087 O O . GLY B 1 26 ? -26.094 -21.516 3.74 1 48.84 26 GLY B O 1
ATOM 2088 N N . PRO B 1 27 ? -25.703 -23.469 2.537 1 53.25 27 PRO B N 1
ATOM 2089 C CA . PRO B 1 27 ? -24.281 -23.125 2.512 1 53.25 27 PRO B CA 1
ATOM 2090 C C . PRO B 1 27 ? -24 -21.781 1.845 1 53.25 27 PRO B C 1
ATOM 2092 O O . PRO B 1 27 ? -24.625 -21.453 0.838 1 53.25 27 PRO B O 1
ATOM 2095 N N . PRO B 1 28 ? -23.5 -20.922 2.568 1 54.69 28 PRO B N 1
ATOM 2096 C CA . PRO B 1 28 ? -23.234 -19.609 1.963 1 54.69 28 PRO B CA 1
ATOM 2097 C C . PRO B 1 28 ? -22.656 -19.719 0.555 1 54.69 28 PRO B C 1
ATOM 2099 O O . PRO B 1 28 ? -21.859 -20.625 0.277 1 54.69 28 PRO B O 1
ATOM 2102 N N . PRO B 1 29 ? -23.469 -19.094 -0.414 1 60.03 29 PRO B N 1
ATOM 2103 C CA . PRO B 1 29 ? -22.891 -19.125 -1.761 1 60.03 29 PRO B CA 1
ATOM 2104 C C . PRO B 1 29 ? -21.406 -18.75 -1.779 1 60.03 29 PRO B C 1
ATOM 2106 O O . PRO B 1 29 ? -20.953 -17.984 -0.93 1 60.03 29 PRO B O 1
ATOM 2109 N N . PRO B 1 30 ? -20.688 -19.531 -2.543 1 66.12 30 PRO B N 1
ATOM 2110 C CA . PRO B 1 30 ? -19.25 -19.234 -2.637 1 66.12 30 PRO B CA 1
ATOM 2111 C C . PRO B 1 30 ? -18.969 -17.781 -3.014 1 66.12 30 PRO B C 1
ATOM 2113 O O . PRO B 1 30 ? -19.781 -17.141 -3.682 1 66.12 30 PRO B O 1
ATOM 2116 N N . PRO B 1 31 ? -17.906 -17.25 -2.432 1 67.69 31 PRO B N 1
ATOM 2117 C CA . PRO B 1 31 ? -17.547 -15.891 -2.812 1 67.69 31 PRO B CA 1
ATOM 2118 C C . PRO B 1 31 ? -17.312 -15.742 -4.312 1 67.69 31 PRO B C 1
ATOM 2120 O O . PRO B 1 31 ? -16.812 -16.656 -4.961 1 67.69 31 PRO B O 1
ATOM 2123 N N . LYS B 1 32 ? -17.812 -14.602 -4.738 1 73.62 32 LYS B N 1
ATOM 2124 C CA . LYS B 1 32 ? -17.703 -14.398 -6.184 1 73.62 32 LYS B CA 1
ATOM 2125 C C . LYS B 1 32 ? -16.562 -13.43 -6.52 1 73.62 32 LYS B C 1
ATOM 2127 O O . LYS B 1 32 ? -16.047 -13.445 -7.633 1 73.62 32 LYS B O 1
ATOM 2132 N N . ILE B 1 33 ? -16.141 -12.641 -5.535 1 83.25 33 ILE B N 1
ATOM 2133 C CA . ILE B 1 33 ? -15.141 -11.633 -5.852 1 83.25 33 ILE B CA 1
ATOM 2134 C C . ILE B 1 33 ? -14.102 -11.562 -4.734 1 83.25 33 ILE B C 1
ATOM 2136 O O . ILE B 1 33 ? -14.438 -11.742 -3.559 1 83.25 33 ILE B O 1
ATOM 2140 N N . ALA B 1 34 ? -12.883 -11.359 -5.203 1 93 34 ALA B N 1
ATOM 2141 C CA . ALA B 1 34 ? -11.797 -11.195 -4.238 1 93 34 ALA B CA 1
ATOM 2142 C C . ALA B 1 34 ? -11.133 -9.828 -4.383 1 93 34 ALA B C 1
ATOM 2144 O O . ALA B 1 34 ? -11.141 -9.242 -5.469 1 93 34 ALA B O 1
ATOM 2145 N N . GLY B 1 35 ? -10.758 -9.258 -3.27 1 94.69 35 GLY B N 1
ATOM 2146 C CA . GLY B 1 35 ? -9.844 -8.133 -3.254 1 94.69 35 GLY B CA 1
ATOM 2147 C C . GLY B 1 35 ? -8.398 -8.539 -3.082 1 94.69 35 GLY B C 1
ATOM 2148 O O . GLY B 1 35 ? -8.07 -9.359 -2.215 1 94.69 35 GLY B O 1
ATOM 2149 N N . ILE B 1 36 ? -7.531 -8.008 -3.939 1 97.5 36 ILE B N 1
ATOM 2150 C CA . ILE B 1 36 ? -6.117 -8.367 -3.865 1 97.5 36 ILE B CA 1
ATOM 2151 C C . ILE B 1 36 ? -5.285 -7.113 -3.602 1 97.5 36 ILE B C 1
ATOM 2153 O O . ILE B 1 36 ? -5.547 -6.055 -4.176 1 97.5 36 ILE B O 1
ATOM 2157 N N . ASP B 1 37 ? -4.398 -7.234 -2.701 1 96.75 37 ASP B N 1
ATOM 2158 C CA . ASP B 1 37 ? -3.291 -6.305 -2.51 1 96.75 37 ASP B CA 1
ATOM 2159 C C . ASP B 1 37 ? -1.968 -6.93 -2.953 1 96.75 37 ASP B C 1
ATOM 2161 O O . ASP B 1 37 ? -1.404 -7.77 -2.248 1 96.75 37 ASP B O 1
ATOM 2165 N N . LEU B 1 38 ? -1.536 -6.539 -4.117 1 97.5 38 LEU B N 1
ATOM 2166 C CA . LEU B 1 38 ? -0.218 -6.961 -4.578 1 97.5 38 LEU B CA 1
ATOM 2167 C C . LEU B 1 38 ? 0.849 -5.953 -4.168 1 97.5 38 LEU B C 1
ATOM 2169 O O . LEU B 1 38 ? 1.136 -5.012 -4.91 1 97.5 38 LEU B O 1
ATOM 2173 N N . GLY B 1 39 ? 1.47 -6.199 -3.016 1 94.38 39 GLY B N 1
ATOM 2174 C CA . GLY B 1 39 ? 2.451 -5.258 -2.502 1 94.38 39 GLY B CA 1
ATOM 2175 C C . GLY B 1 39 ? 3.867 -5.562 -2.955 1 94.38 39 GLY B C 1
ATOM 2176 O O . GLY B 1 39 ? 4.125 -6.617 -3.537 1 94.38 39 GLY B O 1
ATOM 2177 N N . THR B 1 40 ? 4.754 -4.605 -2.688 1 94.06 40 THR B N 1
ATOM 2178 C CA . THR B 1 40 ? 6.172 -4.793 -2.984 1 94.06 40 THR B CA 1
ATOM 2179 C C . THR B 1 40 ? 6.781 -5.844 -2.061 1 94.06 40 THR B C 1
ATOM 2181 O O . THR B 1 40 ? 7.516 -6.727 -2.514 1 94.06 40 THR B O 1
ATOM 2184 N N . THR B 1 41 ? 6.414 -5.824 -0.791 1 93.56 41 THR B N 1
ATOM 2185 C CA . THR B 1 41 ? 7.012 -6.715 0.198 1 93.56 41 THR B CA 1
ATOM 2186 C C . THR B 1 41 ? 6.059 -7.852 0.549 1 93.56 41 THR B C 1
ATOM 2188 O O . THR B 1 41 ? 6.48 -9 0.7 1 93.56 41 THR B O 1
ATOM 2191 N N . TYR B 1 42 ? 4.773 -7.512 0.655 1 95.94 42 TYR B N 1
ATOM 2192 C CA . TYR B 1 42 ? 3.768 -8.508 1.016 1 95.94 42 TYR B CA 1
ATOM 2193 C C . TYR B 1 42 ? 2.549 -8.398 0.108 1 95.94 42 TYR B C 1
ATOM 2195 O O . TYR B 1 42 ? 2.254 -7.328 -0.427 1 95.94 42 TYR B O 1
ATOM 2203 N N . SER B 1 43 ? 1.912 -9.477 -0.002 1 98 43 SER B N 1
ATOM 2204 C CA . SER B 1 43 ? 0.65 -9.555 -0.731 1 98 43 SER B CA 1
ATOM 2205 C C . SER B 1 43 ? -0.413 -10.281 0.084 1 98 43 SER B C 1
ATOM 2207 O O . SER B 1 43 ? -0.089 -11.07 0.979 1 98 43 SER B O 1
ATOM 2209 N N . SER B 1 44 ? -1.663 -9.977 -0.249 1 98.25 44 SER B N 1
ATOM 2210 C CA . SER B 1 44 ? -2.771 -10.578 0.484 1 98.25 44 SER B CA 1
ATOM 2211 C C . SER B 1 44 ? -4.047 -10.586 -0.352 1 98.25 44 SER B C 1
ATOM 2213 O O . SER B 1 44 ? -4.129 -9.906 -1.375 1 98.25 44 SER B O 1
ATOM 2215 N N . ILE B 1 45 ? -4.945 -11.453 0.062 1 97.69 45 ILE B N 1
ATOM 2216 C CA . ILE B 1 45 ? -6.219 -11.602 -0.64 1 97.69 45 ILE B CA 1
ATOM 2217 C C . ILE B 1 45 ? -7.355 -11.688 0.372 1 97.69 45 ILE B C 1
ATOM 2219 O O . ILE B 1 45 ? -7.215 -12.32 1.422 1 97.69 45 ILE B O 1
ATOM 2223 N N . ALA B 1 46 ? -8.414 -10.945 0.05 1 94.81 46 ALA B N 1
ATOM 2224 C CA . ALA B 1 46 ? -9.633 -11 0.853 1 94.81 46 ALA B CA 1
ATOM 2225 C C . ALA B 1 46 ? -10.844 -11.367 -0.004 1 94.81 46 ALA B C 1
ATOM 2227 O O . ALA B 1 46 ? -10.898 -11.031 -1.188 1 94.81 46 ALA B O 1
ATOM 2228 N N . VAL B 1 47 ? -11.742 -12.07 0.633 1 91.19 47 VAL B N 1
ATOM 2229 C CA . VAL B 1 47 ? -12.953 -12.453 -0.077 1 91.19 47 VAL B CA 1
ATOM 2230 C C . VAL B 1 47 ? -14.172 -11.844 0.614 1 91.19 47 VAL B C 1
ATOM 2232 O O . VAL B 1 47 ? -14.219 -11.75 1.843 1 91.19 47 VAL B O 1
ATOM 2235 N N . PHE B 1 48 ? -15.086 -11.43 -0.235 1 80.38 48 PHE B N 1
ATOM 2236 C CA . PHE B 1 48 ? -16.375 -10.938 0.253 1 80.38 48 PHE B CA 1
ATOM 2237 C C . PHE B 1 48 ? -17.391 -12.055 0.308 1 80.38 48 PHE B C 1
ATOM 2239 O O . PHE B 1 48 ? -17.594 -12.773 -0.677 1 80.38 48 PHE B O 1
ATOM 2246 N N . LEU B 1 49 ? -17.984 -12.203 1.498 1 75.31 49 LEU B N 1
ATOM 2247 C CA . LEU B 1 49 ? -19.031 -13.195 1.689 1 75.31 49 LEU B CA 1
ATOM 2248 C C . LEU B 1 49 ? -20.406 -12.555 1.599 1 75.31 49 LEU B C 1
ATOM 2250 O O . LEU B 1 49 ? -20.875 -11.93 2.557 1 75.31 49 LEU B O 1
ATOM 2254 N N . PRO B 1 50 ? -21.094 -12.805 0.507 1 63.91 50 PRO B N 1
ATOM 2255 C CA . PRO B 1 50 ? -22.375 -12.125 0.303 1 63.91 50 PRO B CA 1
ATOM 2256 C C . PRO B 1 50 ? -23.406 -12.508 1.354 1 63.91 50 PRO B C 1
ATOM 2258 O O . PRO B 1 50 ? -24.266 -11.688 1.711 1 63.91 50 PRO B O 1
ATOM 2261 N N . ALA B 1 51 ? -23.375 -13.734 1.821 1 62.22 51 ALA B N 1
ATOM 2262 C CA . ALA B 1 51 ? -24.375 -14.219 2.764 1 62.22 51 ALA B CA 1
ATOM 2263 C C . ALA B 1 51 ? -24.297 -13.453 4.082 1 62.22 51 ALA B C 1
ATOM 2265 O O . ALA B 1 51 ? -25.328 -13.094 4.656 1 62.22 51 ALA B O 1
ATOM 2266 N N . SER B 1 52 ? -23.109 -13.125 4.457 1 64 52 SER B N 1
ATOM 2267 C CA . SER B 1 52 ? -22.922 -12.477 5.75 1 64 52 SER B CA 1
ATOM 2268 C C . SER B 1 52 ? -22.547 -11.008 5.582 1 64 52 SER B C 1
ATOM 2270 O O . SER B 1 52 ? -22.656 -10.219 6.527 1 64 52 SER B O 1
ATOM 2272 N N . GLY B 1 53 ? -22.172 -10.648 4.41 1 65.12 53 GLY B N 1
ATOM 2273 C CA . GLY B 1 53 ? -21.688 -9.305 4.184 1 65.12 53 GLY B CA 1
ATOM 2274 C C . GLY B 1 53 ? -20.297 -9.07 4.758 1 65.12 53 GLY B C 1
ATOM 2275 O O . GLY B 1 53 ? -19.812 -7.93 4.793 1 65.12 53 GLY B O 1
ATOM 2276 N N . GLN B 1 54 ? -19.688 -10.078 5.164 1 74.25 54 GLN B N 1
ATOM 2277 C CA . GLN B 1 54 ? -18.375 -9.977 5.789 1 74.25 54 GLN B CA 1
ATOM 2278 C C . GLN B 1 54 ? -17.266 -10.148 4.762 1 74.25 54 GLN B C 1
ATOM 2280 O O . GLN B 1 54 ? -17.469 -10.727 3.695 1 74.25 54 GLN B O 1
ATOM 2285 N N . THR B 1 55 ? -16.188 -9.492 5.035 1 83.12 55 THR B N 1
ATOM 2286 C CA . THR B 1 55 ? -14.969 -9.727 4.277 1 83.12 55 THR B CA 1
ATOM 2287 C C . THR B 1 55 ? -13.93 -10.445 5.141 1 83.12 55 THR B C 1
ATOM 2289 O O . THR B 1 55 ? -13.75 -10.109 6.312 1 83.12 55 THR B O 1
ATOM 2292 N N . ILE B 1 56 ? -13.305 -11.422 4.5 1 90.31 56 ILE B N 1
ATOM 2293 C CA . ILE B 1 56 ? -12.328 -12.203 5.238 1 90.31 56 ILE B CA 1
ATOM 2294 C C . ILE B 1 56 ? -11 -12.219 4.48 1 90.31 56 ILE B C 1
ATOM 2296 O O . ILE B 1 56 ? -10.969 -12.492 3.275 1 90.31 56 ILE B O 1
ATOM 2300 N N . VAL B 1 57 ? -9.953 -11.891 5.23 1 95.69 57 VAL B N 1
ATOM 2301 C CA . VAL B 1 57 ? -8.617 -12.07 4.668 1 95.69 57 VAL B CA 1
ATOM 2302 C C . VAL B 1 57 ? -8.195 -13.531 4.789 1 95.69 57 VAL B C 1
ATOM 2304 O O . VAL B 1 57 ? -8.352 -14.141 5.852 1 95.69 57 VAL B O 1
ATOM 2307 N N . ILE B 1 58 ? -7.664 -14.062 3.754 1 96.44 58 ILE B N 1
ATOM 2308 C CA . ILE B 1 58 ? -7.367 -15.484 3.713 1 96.44 58 ILE B CA 1
ATOM 2309 C C . ILE B 1 58 ? -5.949 -15.734 4.215 1 96.44 58 ILE B C 1
ATOM 2311 O O . ILE B 1 58 ? -5.023 -15 3.865 1 96.44 58 ILE B O 1
ATOM 2315 N N . GLU B 1 59 ? -5.809 -16.75 5.031 1 96.38 59 GLU B N 1
ATOM 2316 C CA . GLU B 1 59 ? -4.496 -17.156 5.527 1 96.38 59 GLU B CA 1
ATOM 2317 C C . GLU B 1 59 ? -3.945 -18.328 4.73 1 96.38 59 GLU B C 1
ATOM 2319 O O . GLU B 1 59 ? -4.707 -19.141 4.195 1 96.38 59 GLU B O 1
ATOM 2324 N N . ASP B 1 60 ? -2.605 -18.391 4.656 1 95.25 60 ASP B N 1
ATOM 2325 C CA . ASP B 1 60 ? -2.016 -19.562 4.02 1 95.25 60 ASP B CA 1
ATOM 2326 C C . ASP B 1 60 ? -1.922 -20.734 5 1 95.25 60 ASP B C 1
ATOM 2328 O O . ASP B 1 60 ? -2.461 -20.672 6.109 1 95.25 60 ASP B O 1
ATOM 2332 N N . LYS B 1 61 ? -1.299 -21.844 4.566 1 92.56 61 LYS B N 1
ATOM 2333 C CA . LYS B 1 61 ? -1.226 -23.062 5.352 1 92.56 61 LYS B CA 1
ATOM 2334 C C . LYS B 1 61 ? -0.427 -22.859 6.633 1 92.56 61 LYS B C 1
ATOM 2336 O O . LYS B 1 61 ? -0.541 -23.641 7.578 1 92.56 61 LYS B O 1
ATOM 2341 N N . LEU B 1 62 ? 0.333 -21.812 6.66 1 93.75 62 LEU B N 1
ATOM 2342 C CA . LEU B 1 62 ? 1.146 -21.516 7.832 1 93.75 62 LEU B CA 1
ATOM 2343 C C . LEU B 1 62 ? 0.43 -20.531 8.758 1 93.75 62 LEU B C 1
ATOM 2345 O O . LEU B 1 62 ? 0.992 -20.094 9.766 1 93.75 62 LEU B O 1
ATOM 2349 N N . GLY B 1 63 ? -0.774 -20.109 8.336 1 93.75 63 GLY B N 1
ATOM 2350 C CA . GLY B 1 63 ? -1.562 -19.203 9.156 1 93.75 63 GLY B CA 1
ATOM 2351 C C . GLY B 1 63 ? -1.234 -17.734 8.914 1 93.75 63 GLY B C 1
ATOM 2352 O O . GLY B 1 63 ? -1.573 -16.875 9.727 1 93.75 63 GLY B O 1
ATOM 2353 N N . LYS B 1 64 ? -0.571 -17.484 7.809 1 95.62 64 LYS B N 1
ATOM 2354 C CA . LYS B 1 64 ? -0.163 -16.125 7.512 1 95.62 64 LYS B CA 1
ATOM 2355 C C . LYS B 1 64 ? -1.161 -15.438 6.582 1 95.62 64 LYS B C 1
ATOM 2357 O O . LYS B 1 64 ? -1.502 -15.977 5.527 1 95.62 64 LYS B O 1
ATOM 2362 N N . LYS B 1 65 ? -1.587 -14.227 6.98 1 96.56 65 LYS B N 1
ATOM 2363 C CA . LYS B 1 65 ? -2.51 -13.445 6.168 1 96.56 65 LYS B CA 1
ATOM 2364 C C . LYS B 1 65 ? -1.757 -12.547 5.188 1 96.56 65 LYS B C 1
ATOM 2366 O O . LYS B 1 65 ? -2.307 -12.141 4.16 1 96.56 65 LYS B O 1
ATOM 2371 N N . SER B 1 66 ? -0.603 -12.195 5.559 1 97.5 66 SER B N 1
ATOM 2372 C CA . SER B 1 66 ? 0.296 -11.422 4.711 1 97.5 66 SER B CA 1
ATOM 2373 C C . SER B 1 66 ? 1.407 -12.289 4.137 1 97.5 66 SER B C 1
ATOM 2375 O O . SER B 1 66 ? 2.275 -12.766 4.871 1 97.5 66 SER B O 1
ATOM 2377 N N . ILE B 1 67 ? 1.399 -12.453 2.83 1 98.44 67 ILE B N 1
ATOM 2378 C CA . ILE B 1 67 ? 2.32 -13.352 2.141 1 98.44 67 ILE B CA 1
ATOM 2379 C C . ILE B 1 67 ? 3.486 -12.555 1.563 1 98.44 67 ILE B C 1
ATOM 2381 O O . ILE B 1 67 ? 3.281 -11.609 0.795 1 98.44 67 ILE B O 1
ATOM 2385 N N . PRO B 1 68 ? 4.73 -12.938 1.952 1 98.25 68 PRO B N 1
ATOM 2386 C CA . PRO B 1 68 ? 5.844 -12.242 1.298 1 98.25 68 PRO B CA 1
ATOM 2387 C C . PRO B 1 68 ? 5.758 -12.297 -0.226 1 98.25 68 PRO B C 1
ATOM 2389 O O . PRO B 1 68 ? 5.461 -13.352 -0.795 1 98.25 68 PRO B O 1
ATOM 2392 N N . SER B 1 69 ? 5.98 -11.094 -0.852 1 98.44 69 SER B N 1
ATOM 2393 C CA . SER B 1 69 ? 5.953 -11.016 -2.309 1 98.44 69 SER B CA 1
ATOM 2394 C C . SER B 1 69 ? 7.266 -11.508 -2.912 1 98.44 69 SER B C 1
ATOM 2396 O O . SER B 1 69 ? 7.977 -10.742 -3.572 1 98.44 69 SER B O 1
ATOM 2398 N N . VAL B 1 70 ? 7.508 -12.773 -2.711 1 98.81 70 VAL B N 1
ATOM 2399 C CA . VAL B 1 70 ? 8.766 -13.398 -3.109 1 98.81 70 VAL B CA 1
ATOM 2400 C C . VAL B 1 70 ? 8.492 -14.703 -3.842 1 98.81 70 VAL B C 1
ATOM 2402 O O . VAL B 1 70 ? 7.629 -15.484 -3.428 1 98.81 70 VAL B O 1
ATOM 2405 N N . VAL B 1 71 ? 9.188 -14.883 -4.93 1 98.81 71 VAL B N 1
ATOM 2406 C CA . VAL B 1 71 ? 9.086 -16.109 -5.711 1 98.81 71 VAL B CA 1
ATOM 2407 C C . VAL B 1 71 ? 10.469 -16.766 -5.832 1 98.81 71 VAL B C 1
ATOM 2409 O O . VAL B 1 71 ? 11.445 -16.094 -6.18 1 98.81 71 VAL B O 1
ATOM 2412 N N . GLY B 1 72 ? 10.516 -18.016 -5.496 1 98.5 72 GLY B N 1
ATOM 2413 C CA . GLY B 1 72 ? 11.75 -18.781 -5.637 1 98.5 72 GLY B CA 1
ATOM 2414 C C . GLY B 1 72 ? 11.656 -19.859 -6.691 1 98.5 72 GLY B C 1
ATOM 2415 O O . GLY B 1 72 ? 10.656 -20.562 -6.773 1 98.5 72 GLY B O 1
ATOM 2416 N N . PHE B 1 73 ? 12.703 -19.953 -7.484 1 98 73 PHE B N 1
ATOM 2417 C CA . PHE B 1 73 ? 12.828 -21 -8.492 1 98 73 PHE B CA 1
ATOM 2418 C C . PHE B 1 73 ? 13.883 -22.016 -8.086 1 98 73 PHE B C 1
ATOM 2420 O O . PHE B 1 73 ? 15.078 -21.719 -8.07 1 98 73 PHE B O 1
ATOM 2427 N N . LEU B 1 74 ? 13.422 -23.234 -7.859 1 95.31 74 LEU B N 1
ATOM 2428 C CA . LEU B 1 74 ? 14.328 -24.266 -7.367 1 95.31 74 LEU B CA 1
ATOM 2429 C C . LEU B 1 74 ?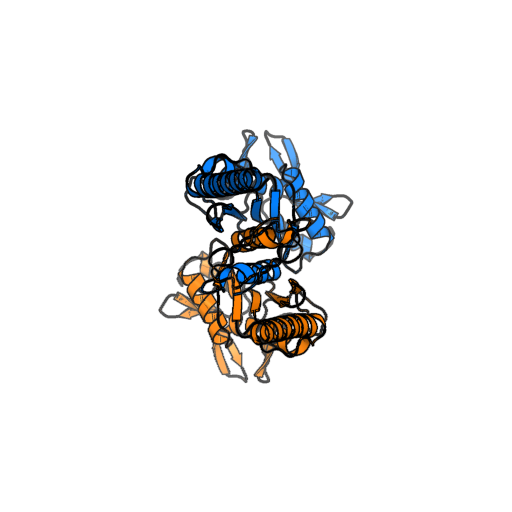 14.953 -25.047 -8.523 1 95.31 74 LEU B C 1
ATOM 2431 O O . LEU B 1 74 ? 14.406 -25.047 -9.633 1 95.31 74 LEU B O 1
ATOM 2435 N N . GLY B 1 75 ? 16.047 -25.688 -8.188 1 91.81 75 GLY B N 1
ATOM 2436 C CA . GLY B 1 75 ? 16.812 -26.422 -9.195 1 91.81 75 GLY B CA 1
ATOM 2437 C C . GLY B 1 75 ? 16.031 -27.562 -9.828 1 91.81 75 GLY B C 1
ATOM 2438 O O . GLY B 1 75 ? 16.266 -27.906 -10.984 1 91.81 75 GLY B O 1
ATOM 2439 N N . ASN B 1 76 ? 15.062 -28.109 -9.102 1 91.69 76 ASN B N 1
ATOM 2440 C CA . ASN B 1 76 ? 14.297 -29.25 -9.602 1 91.69 76 ASN B CA 1
ATOM 2441 C C . ASN B 1 76 ? 13.102 -28.797 -10.438 1 91.69 76 ASN B C 1
ATOM 2443 O O . ASN B 1 76 ? 12.289 -29.625 -10.867 1 91.69 76 ASN B O 1
ATOM 2447 N N . GLY B 1 77 ? 12.953 -27.469 -10.547 1 92.5 77 GLY B N 1
ATOM 2448 C CA . GLY B 1 77 ? 11.875 -26.953 -11.367 1 92.5 77 GLY B CA 1
ATOM 2449 C C . GLY B 1 77 ? 10.68 -26.484 -10.547 1 92.5 77 GLY B C 1
ATOM 2450 O O . GLY B 1 77 ? 9.758 -25.875 -11.078 1 92.5 77 GLY B O 1
ATOM 2451 N N . GLU B 1 78 ? 10.773 -26.75 -9.289 1 95.75 78 GLU B N 1
ATOM 2452 C CA . GLU B 1 78 ? 9.688 -26.328 -8.414 1 95.75 78 GLU B CA 1
ATOM 2453 C C . GLU B 1 78 ? 9.719 -24.812 -8.18 1 95.75 78 GLU B C 1
ATOM 2455 O O . GLU B 1 78 ? 10.797 -24.234 -8 1 95.75 78 GLU B O 1
ATOM 2460 N N . ILE B 1 79 ? 8.531 -24.234 -8.211 1 97.44 79 ILE B N 1
ATOM 2461 C CA . ILE B 1 79 ? 8.391 -22.828 -7.887 1 97.44 79 ILE B CA 1
ATOM 2462 C C . ILE B 1 79 ? 7.777 -22.672 -6.5 1 97.44 79 ILE B C 1
ATOM 2464 O O . ILE B 1 79 ? 6.758 -23.297 -6.191 1 97.44 79 ILE B O 1
ATOM 2468 N N . VAL B 1 80 ? 8.445 -21.922 -5.648 1 97.88 80 VAL B N 1
ATOM 2469 C CA . VAL B 1 80 ? 7.922 -21.656 -4.309 1 97.88 80 VAL B CA 1
ATOM 2470 C C . VAL B 1 80 ? 7.598 -20.172 -4.152 1 97.88 80 VAL B C 1
ATOM 2472 O O . VAL B 1 80 ? 8.242 -19.328 -4.777 1 97.88 80 VAL B O 1
ATOM 2475 N N . VAL B 1 81 ? 6.574 -19.875 -3.334 1 98.62 81 VAL B N 1
ATOM 2476 C CA . VAL B 1 81 ? 6.09 -18.516 -3.15 1 98.62 81 VAL B CA 1
ATOM 2477 C C . VAL B 1 81 ? 5.992 -18.188 -1.661 1 98.62 81 VAL B C 1
ATOM 2479 O O . VAL B 1 81 ? 5.766 -19.094 -0.843 1 98.62 81 VAL B O 1
ATOM 2482 N N . GLY B 1 82 ? 6.133 -16.906 -1.3 1 98.25 82 GLY B N 1
ATOM 2483 C CA . GLY B 1 82 ? 5.898 -16.453 0.063 1 98.25 82 GLY B CA 1
ATOM 2484 C C . GLY B 1 82 ? 6.992 -16.875 1.027 1 98.25 82 GLY B C 1
ATOM 2485 O O . GLY B 1 82 ? 8.18 -16.703 0.741 1 98.25 82 GLY B O 1
ATOM 2486 N N . THR B 1 83 ? 6.621 -17.484 2.141 1 97.94 83 THR B N 1
ATOM 2487 C CA . THR B 1 83 ? 7.531 -17.844 3.227 1 97.94 83 THR B CA 1
ATOM 2488 C C . THR B 1 83 ? 8.57 -18.844 2.752 1 97.94 83 THR B C 1
ATOM 2490 O O . THR B 1 83 ? 9.766 -18.703 3.047 1 97.94 83 THR B O 1
ATOM 2493 N N . LYS B 1 84 ? 8.156 -19.766 2.021 1 97.25 84 LYS B N 1
ATOM 2494 C CA . LYS B 1 84 ? 9.07 -20.781 1.51 1 97.25 84 LYS B CA 1
ATOM 2495 C C . LYS B 1 84 ? 10.109 -20.156 0.573 1 97.25 84 LYS B C 1
ATOM 2497 O O . LYS B 1 84 ? 11.266 -20.594 0.557 1 97.25 84 LYS B O 1
ATOM 2502 N N . ALA B 1 85 ? 9.688 -19.188 -0.201 1 98.5 85 ALA B N 1
ATOM 2503 C CA . ALA B 1 85 ? 10.617 -18.5 -1.094 1 98.5 85 ALA B CA 1
ATOM 2504 C C . ALA B 1 85 ? 11.648 -17.703 -0.303 1 98.5 85 ALA B C 1
ATOM 2506 O O . ALA B 1 85 ? 12.836 -17.719 -0.635 1 98.5 85 ALA B O 1
ATOM 2507 N N . VAL B 1 86 ? 11.227 -17.047 0.72 1 98 86 VAL B N 1
ATOM 2508 C CA . VAL B 1 86 ? 12.125 -16.281 1.566 1 98 86 VAL B CA 1
ATOM 2509 C C . VAL B 1 86 ? 13.18 -17.203 2.18 1 98 86 VAL B C 1
ATOM 2511 O O . VAL B 1 86 ? 14.359 -16.844 2.242 1 98 86 VAL B O 1
ATOM 2514 N N . GLU B 1 87 ? 12.797 -18.375 2.6 1 96.62 87 GLU B N 1
ATOM 2515 C CA . GLU B 1 87 ? 13.664 -19.312 3.291 1 96.62 87 GLU B CA 1
ATOM 2516 C C . GLU B 1 87 ? 14.82 -19.766 2.398 1 96.62 87 GLU B C 1
ATOM 2518 O O . GLU B 1 87 ? 15.914 -20.062 2.885 1 96.62 87 GLU B O 1
ATOM 2523 N N . GLN B 1 88 ? 14.641 -19.797 1.128 1 95.88 88 GLN B N 1
ATOM 2524 C CA . GLN B 1 88 ? 15.688 -20.297 0.24 1 95.88 88 GLN B CA 1
ATOM 2525 C C . GLN B 1 88 ? 16.516 -19.156 -0.336 1 95.88 88 GLN B C 1
ATOM 2527 O O . GLN B 1 88 ? 17.438 -19.391 -1.131 1 95.88 88 GLN B O 1
ATOM 2532 N N . GLN B 1 89 ? 16.219 -17.906 0.042 1 96.38 89 GLN B N 1
ATOM 2533 C CA . GLN B 1 89 ? 16.859 -16.734 -0.54 1 96.38 89 GLN B CA 1
ATOM 2534 C C . GLN B 1 89 ? 18.359 -16.75 -0.308 1 96.38 89 GLN B C 1
ATOM 2536 O O . GLN B 1 89 ? 19.141 -16.406 -1.199 1 96.38 89 GLN B O 1
ATOM 2541 N N . GLU B 1 90 ? 18.75 -17.172 0.875 1 95.5 90 GLU B N 1
ATOM 2542 C CA . GLU B 1 90 ? 20.172 -17.156 1.231 1 95.5 90 GLU B CA 1
ATOM 2543 C C . GLU B 1 90 ? 20.953 -18.172 0.393 1 95.5 90 GLU B C 1
ATOM 2545 O O . GLU B 1 90 ? 22.078 -17.891 -0.027 1 95.5 90 GLU B O 1
ATOM 2550 N N . THR B 1 91 ? 20.438 -19.328 0.147 1 95.94 91 THR B N 1
ATOM 2551 C CA . THR B 1 91 ? 21.141 -20.406 -0.533 1 95.94 91 THR B CA 1
ATOM 2552 C C . THR B 1 91 ? 20.922 -20.328 -2.041 1 95.94 91 THR B C 1
ATOM 2554 O O . THR B 1 91 ? 21.641 -20.969 -2.812 1 95.94 91 THR B O 1
ATOM 2557 N N . ASN B 1 92 ? 19.969 -19.594 -2.475 1 96.62 92 ASN B N 1
ATOM 2558 C CA . ASN B 1 92 ? 19.609 -19.5 -3.883 1 96.62 92 ASN B CA 1
ATOM 2559 C C . ASN B 1 92 ? 19.234 -18.062 -4.262 1 96.62 92 ASN B C 1
ATOM 2561 O O . ASN B 1 92 ? 18.156 -17.828 -4.805 1 96.62 92 ASN B O 1
ATOM 2565 N N . PRO B 1 93 ? 20.156 -17.109 -4 1 97.25 93 PRO B N 1
ATOM 2566 C CA . PRO B 1 93 ? 19.828 -15.695 -4.117 1 97.25 93 PRO B CA 1
ATOM 2567 C C . PRO B 1 93 ? 19.531 -15.273 -5.555 1 97.25 93 PRO B C 1
ATOM 2569 O O . PRO B 1 93 ? 18.672 -14.422 -5.789 1 97.25 93 PRO B O 1
ATOM 2572 N N . SER B 1 94 ? 20.188 -15.875 -6.523 1 97.12 94 SER B N 1
ATOM 2573 C CA . SER B 1 94 ? 20.047 -15.445 -7.914 1 97.12 94 SER B CA 1
ATOM 2574 C C . SER B 1 94 ? 18.703 -15.898 -8.492 1 97.12 94 SER B C 1
ATOM 2576 O O . SER B 1 94 ? 18.266 -15.398 -9.531 1 97.12 94 SER B O 1
ATOM 2578 N N . ASN B 1 95 ? 18.078 -16.906 -7.797 1 98.06 95 ASN B N 1
ATOM 2579 C CA . ASN B 1 95 ? 16.812 -17.453 -8.289 1 98.06 95 ASN B CA 1
ATOM 2580 C C . ASN B 1 95 ? 15.664 -17.156 -7.336 1 98.06 95 ASN B C 1
ATOM 2582 O O . ASN B 1 95 ? 14.664 -17.875 -7.328 1 98.06 95 ASN B O 1
ATOM 2586 N N . THR B 1 96 ? 15.82 -16.172 -6.504 1 98.62 96 THR B N 1
ATOM 2587 C CA . THR B 1 96 ? 14.773 -15.688 -5.602 1 98.62 96 THR B CA 1
ATOM 2588 C C . THR B 1 96 ? 14.438 -14.227 -5.895 1 98.62 96 THR B C 1
ATOM 2590 O O . THR B 1 96 ? 15.219 -13.328 -5.57 1 98.62 96 THR B O 1
ATOM 2593 N N . ILE B 1 97 ? 13.258 -14 -6.484 1 98.69 97 ILE B N 1
ATOM 2594 C CA . ILE B 1 97 ? 12.883 -12.68 -6.996 1 98.69 97 ILE B CA 1
ATOM 2595 C C . ILE B 1 97 ? 11.938 -11.992 -6.008 1 98.69 97 ILE B C 1
ATOM 2597 O O . ILE B 1 97 ? 10.953 -12.586 -5.566 1 98.69 97 ILE B O 1
ATOM 2601 N N . TYR B 1 98 ? 12.289 -10.875 -5.617 1 98.19 98 TYR B N 1
ATOM 2602 C CA . TYR B 1 98 ? 11.453 -10.016 -4.781 1 98.19 98 TYR B CA 1
ATOM 2603 C C . TYR B 1 98 ? 11.43 -8.594 -5.32 1 98.19 98 TYR B C 1
ATOM 2605 O O . TYR B 1 98 ? 12.117 -8.273 -6.293 1 98.19 98 TYR B O 1
ATOM 2613 N N . ASP B 1 99 ? 10.547 -7.754 -4.898 1 96.69 99 ASP B N 1
ATOM 2614 C CA . ASP B 1 99 ? 10.391 -6.359 -5.289 1 96.69 99 ASP B CA 1
ATOM 2615 C C . ASP B 1 99 ? 9.969 -6.242 -6.754 1 96.69 99 ASP B C 1
ATOM 2617 O O . ASP B 1 99 ? 10.195 -5.211 -7.391 1 96.69 99 ASP B O 1
ATOM 2621 N N . ALA B 1 100 ? 9.375 -7.312 -7.262 1 97.75 100 ALA B N 1
ATOM 2622 C CA . ALA B 1 100 ? 9.039 -7.324 -8.68 1 97.75 100 ALA B CA 1
ATOM 2623 C C . ALA B 1 100 ? 8.039 -6.223 -9.016 1 97.75 100 ALA B C 1
ATOM 2625 O O . ALA B 1 100 ? 8.055 -5.676 -10.125 1 97.75 100 ALA B O 1
ATOM 2626 N N . LYS B 1 101 ? 7.148 -5.926 -8.055 1 95.94 101 LYS B N 1
ATOM 2627 C CA . LYS B 1 101 ? 6.125 -4.902 -8.258 1 95.94 101 LYS B CA 1
ATOM 2628 C C . LYS B 1 101 ? 6.754 -3.576 -8.688 1 95.94 101 LYS B C 1
ATOM 2630 O O . LYS B 1 101 ? 6.16 -2.822 -9.461 1 95.94 101 LYS B O 1
ATOM 2635 N N . ARG B 1 102 ? 7.961 -3.25 -8.289 1 94.69 102 ARG B N 1
ATOM 2636 C CA . ARG B 1 102 ? 8.648 -1.998 -8.578 1 94.69 102 ARG B CA 1
ATOM 2637 C C . ARG B 1 102 ? 8.93 -1.861 -10.07 1 94.69 102 ARG B C 1
ATOM 2639 O O . ARG B 1 102 ? 9.188 -0.761 -10.562 1 94.69 102 ARG B O 1
ATOM 2646 N N . PHE B 1 103 ? 8.836 -2.941 -10.734 1 97.31 103 PHE B N 1
ATOM 2647 C CA . PHE B 1 103 ? 9.266 -2.955 -12.125 1 97.31 103 PHE B CA 1
ATOM 2648 C C . PHE B 1 103 ? 8.078 -3.09 -13.062 1 97.31 103 PHE B C 1
ATOM 2650 O O . PHE B 1 103 ? 8.203 -2.875 -14.273 1 97.31 103 PHE B O 1
ATOM 2657 N N . ILE B 1 104 ? 6.914 -3.395 -12.523 1 97.5 104 ILE B N 1
ATOM 2658 C CA . ILE B 1 104 ? 5.734 -3.627 -13.352 1 97.5 104 ILE B CA 1
ATOM 2659 C C . ILE B 1 104 ? 5.332 -2.33 -14.055 1 97.5 104 ILE B C 1
ATOM 2661 O O . ILE B 1 104 ? 5.062 -1.322 -13.398 1 97.5 104 ILE B O 1
ATOM 2665 N N . GLY B 1 105 ? 5.324 -2.363 -15.328 1 97.31 105 GLY B N 1
ATOM 2666 C CA . GLY B 1 105 ? 4.844 -1.257 -16.141 1 97.31 105 GLY B CA 1
ATOM 2667 C C . GLY B 1 105 ? 5.801 -0.08 -16.172 1 97.31 105 GLY B C 1
ATOM 2668 O O . GLY B 1 105 ? 5.418 1.027 -16.562 1 97.31 105 GLY B O 1
ATOM 2669 N N . LYS B 1 106 ? 6.996 -0.26 -15.797 1 96.56 106 LYS B N 1
ATOM 2670 C CA . LYS B 1 106 ? 7.98 0.818 -15.789 1 96.56 106 LYS B CA 1
ATOM 2671 C C . LYS B 1 106 ? 9.062 0.584 -16.844 1 96.56 106 LYS B C 1
ATOM 2673 O O . LYS B 1 106 ? 9.492 -0.55 -17.047 1 96.56 106 LYS B O 1
ATOM 2678 N N . ARG B 1 107 ? 9.469 1.677 -17.406 1 96.88 107 ARG B N 1
ATOM 2679 C CA . ARG B 1 107 ? 10.586 1.624 -18.344 1 96.88 107 ARG B CA 1
ATOM 2680 C C . ARG B 1 107 ? 11.852 2.205 -17.734 1 96.88 107 ARG B C 1
ATOM 2682 O O . ARG B 1 107 ? 11.789 3.174 -16.969 1 96.88 107 ARG B O 1
ATOM 2689 N N . PHE B 1 108 ? 12.875 1.562 -18.078 1 96.94 108 PHE B N 1
ATOM 2690 C CA . PHE B 1 108 ? 14.172 1.984 -17.578 1 96.94 108 PHE B CA 1
ATOM 2691 C C . PHE B 1 108 ? 15.141 2.238 -18.734 1 96.94 108 PHE B C 1
ATOM 2693 O O . PHE B 1 108 ? 14.867 1.868 -19.875 1 96.94 108 PHE B O 1
ATOM 2700 N N . GLU B 1 109 ? 16.141 2.957 -18.406 1 96.56 109 GLU B N 1
ATOM 2701 C CA . GLU B 1 109 ? 17.25 3.182 -19.328 1 96.56 109 GLU B CA 1
ATOM 2702 C C . GLU B 1 109 ? 18.547 2.551 -18.812 1 96.56 109 GLU B C 1
ATOM 2704 O O . GLU B 1 109 ? 18.938 2.789 -17.672 1 96.56 109 GLU B O 1
ATOM 2709 N N . GLU B 1 110 ? 19.156 1.88 -19.703 1 93.56 110 GLU B N 1
ATOM 2710 C CA . GLU B 1 110 ? 20.328 1.111 -19.328 1 93.56 110 GLU B CA 1
ATOM 2711 C C . GLU B 1 110 ? 21.422 2.014 -18.75 1 93.56 110 GLU B C 1
ATOM 2713 O O . GLU B 1 110 ? 22.109 1.63 -17.797 1 93.56 110 GLU B O 1
ATOM 2718 N N . ASN B 1 111 ? 21.5 3.23 -19.266 1 93.06 111 ASN B N 1
ATOM 2719 C CA . ASN B 1 111 ? 22.594 4.117 -18.875 1 93.06 111 ASN B CA 1
ATOM 2720 C C . ASN B 1 111 ? 22.172 5.066 -17.75 1 93.06 111 ASN B C 1
ATOM 2722 O O . ASN B 1 111 ? 22.953 5.902 -17.312 1 93.06 111 ASN B O 1
ATOM 2726 N N . ASN B 1 112 ? 20.922 4.844 -17.281 1 93.75 112 ASN B N 1
ATOM 2727 C CA . ASN B 1 112 ? 20.484 5.645 -16.141 1 93.75 112 ASN B CA 1
ATOM 2728 C C . ASN B 1 112 ? 21.203 5.242 -14.859 1 93.75 112 ASN B C 1
ATOM 2730 O O . ASN B 1 112 ? 21.094 4.094 -14.422 1 93.75 112 ASN B O 1
ATOM 2734 N N . PRO B 1 113 ? 21.906 6.234 -14.211 1 91.44 113 PRO B N 1
ATOM 2735 C CA . PRO B 1 113 ? 22.688 5.898 -13.023 1 91.44 113 PRO B CA 1
ATOM 2736 C C . PRO B 1 113 ? 21.828 5.359 -11.883 1 91.44 113 PRO B C 1
ATOM 2738 O O . PRO B 1 113 ? 22.25 4.445 -11.164 1 91.44 113 PRO B O 1
ATOM 2741 N N . GLN B 1 114 ? 20.719 5.922 -11.742 1 87.38 114 GLN B N 1
ATOM 2742 C CA . GLN B 1 114 ? 19.828 5.453 -10.68 1 87.38 114 GLN B CA 1
ATOM 2743 C C . GLN B 1 114 ? 19.406 4.008 -10.922 1 87.38 114 GLN B C 1
ATOM 2745 O O . GLN B 1 114 ? 19.375 3.197 -9.992 1 87.38 114 GLN B O 1
ATOM 2750 N N . PHE B 1 115 ? 19.062 3.695 -12.141 1 92.88 115 PHE B N 1
ATOM 2751 C CA . PHE B 1 115 ? 18.688 2.324 -12.469 1 92.88 115 PHE B CA 1
ATOM 2752 C C . PHE B 1 115 ? 19.844 1.368 -12.211 1 92.88 115 PHE B C 1
ATOM 2754 O O . PHE B 1 115 ? 19.641 0.28 -11.664 1 92.88 115 PHE B O 1
ATOM 2761 N N . GLN B 1 116 ? 21.031 1.821 -12.555 1 92.44 116 GLN B N 1
ATOM 2762 C CA . GLN B 1 116 ? 22.219 0.986 -12.367 1 92.44 116 GLN B CA 1
ATOM 2763 C C . GLN B 1 116 ? 22.453 0.71 -10.891 1 92.44 116 GLN B C 1
ATOM 2765 O O . GLN B 1 116 ? 22.766 -0.422 -10.508 1 92.44 116 GLN B O 1
ATOM 2770 N N . MET B 1 117 ? 22.266 1.704 -10.141 1 89.06 117 MET B N 1
ATOM 2771 C CA . MET B 1 117 ? 22.438 1.544 -8.695 1 89.06 117 MET B CA 1
ATOM 2772 C C . MET B 1 117 ? 21.391 0.604 -8.117 1 89.06 117 MET B C 1
ATOM 2774 O O . MET B 1 117 ? 21.703 -0.268 -7.309 1 89.06 117 MET B O 1
ATOM 2778 N N . ASP B 1 118 ? 20.203 0.735 -8.555 1 86.88 118 ASP B N 1
ATOM 2779 C CA . ASP B 1 118 ? 19.109 -0.095 -8.062 1 86.88 118 ASP B CA 1
ATOM 2780 C C . ASP B 1 118 ? 19.297 -1.553 -8.477 1 86.88 118 ASP B C 1
ATOM 2782 O O . ASP B 1 118 ? 19.125 -2.463 -7.668 1 86.88 118 ASP B O 1
ATOM 2786 N N . ARG B 1 119 ? 19.672 -1.663 -9.656 1 91.81 119 ARG B N 1
ATOM 2787 C CA . ARG B 1 119 ? 19.875 -3.004 -10.203 1 91.81 119 ARG B CA 1
ATOM 2788 C C . ARG B 1 119 ? 20.953 -3.758 -9.43 1 91.81 119 ARG B C 1
ATOM 2790 O O . ARG B 1 119 ? 20.812 -4.961 -9.188 1 91.81 119 ARG B O 1
ATOM 2797 N N . ASN B 1 120 ? 21.953 -3.033 -9.016 1 91.31 120 ASN B N 1
ATOM 2798 C CA . ASN B 1 120 ? 23.109 -3.656 -8.367 1 91.31 120 ASN B CA 1
ATOM 2799 C C . ASN B 1 120 ? 22.797 -4.043 -6.922 1 91.31 120 ASN B C 1
ATOM 2801 O O . ASN B 1 120 ? 23.562 -4.773 -6.293 1 91.31 120 ASN B O 1
ATOM 2805 N N . ARG B 1 121 ? 21.688 -3.645 -6.52 1 90.88 121 ARG B N 1
ATOM 2806 C CA . ARG B 1 121 ? 21.312 -3.955 -5.145 1 90.88 121 ARG B CA 1
ATOM 2807 C C . ARG B 1 121 ? 20.672 -5.34 -5.051 1 90.88 121 ARG B C 1
ATOM 2809 O O . ARG B 1 121 ? 20.562 -5.898 -3.959 1 90.88 121 ARG B O 1
ATOM 2816 N N . TYR B 1 122 ? 20.312 -5.891 -6.086 1 95.94 122 TYR B N 1
ATOM 2817 C CA . TYR B 1 122 ? 19.641 -7.188 -6.086 1 95.94 122 TYR B CA 1
ATOM 2818 C C . TYR B 1 122 ? 20.625 -8.305 -6.402 1 95.94 122 TYR B C 1
ATOM 2820 O O . TYR B 1 122 ? 21.516 -8.141 -7.246 1 95.94 122 TYR B O 1
ATOM 2828 N N . PRO B 1 123 ? 20.438 -9.43 -5.734 1 96.81 123 PRO B N 1
ATOM 2829 C CA . PRO B 1 123 ? 21.312 -10.57 -6.043 1 96.81 123 PRO B CA 1
ATOM 2830 C C . PRO B 1 123 ? 20.938 -11.258 -7.355 1 96.81 123 PRO B C 1
ATOM 2832 O O . PRO B 1 123 ? 21.719 -12.047 -7.887 1 96.81 123 PRO B O 1
ATOM 2835 N N . PHE B 1 124 ? 19.75 -11.062 -7.832 1 97.81 124 PHE B N 1
ATOM 2836 C CA . PHE B 1 124 ? 19.359 -11.633 -9.117 1 97.81 124 PHE B CA 1
ATOM 2837 C C . PHE B 1 124 ? 19.625 -10.641 -10.25 1 97.81 124 PHE B C 1
ATOM 2839 O O . PHE B 1 124 ? 19.766 -9.438 -10.008 1 97.81 124 PHE B O 1
ATOM 2846 N N . THR B 1 125 ? 19.781 -11.18 -11.438 1 97.19 125 THR B N 1
ATOM 2847 C CA . THR B 1 125 ? 20.156 -10.383 -12.594 1 97.19 125 THR B CA 1
ATOM 2848 C C . THR B 1 125 ? 18.938 -9.711 -13.219 1 97.19 125 THR B C 1
ATOM 2850 O O . THR B 1 125 ? 17.922 -10.352 -13.445 1 97.19 125 THR B O 1
ATOM 2853 N N . ILE B 1 126 ? 19.047 -8.414 -13.461 1 98 126 ILE B N 1
ATOM 2854 C CA . ILE B 1 126 ? 18.016 -7.625 -14.117 1 98 126 ILE B CA 1
ATOM 2855 C C . ILE B 1 126 ? 18.516 -7.148 -15.477 1 98 126 ILE B C 1
ATOM 2857 O O . ILE B 1 126 ? 19.562 -6.5 -15.57 1 98 126 ILE B O 1
ATOM 2861 N N . LYS B 1 127 ? 17.828 -7.504 -16.469 1 97.12 127 LYS B N 1
ATOM 2862 C CA . LYS B 1 127 ? 18.109 -7.047 -17.828 1 97.12 127 LYS B CA 1
ATOM 2863 C C . LYS B 1 127 ? 16.969 -6.172 -18.359 1 97.12 127 LYS B C 1
ATOM 2865 O O . LYS B 1 127 ? 15.914 -6.082 -17.734 1 97.12 127 LYS B O 1
ATOM 2870 N N . LEU B 1 128 ? 17.234 -5.477 -19.438 1 97.81 128 LEU B N 1
ATOM 2871 C CA . LEU B 1 128 ? 16.203 -4.68 -20.094 1 97.81 128 LEU B CA 1
ATOM 2872 C C . LEU B 1 128 ? 15.953 -5.191 -21.516 1 97.81 128 LEU B C 1
ATOM 2874 O O . LEU B 1 128 ? 16.891 -5.582 -22.219 1 97.81 128 LEU B O 1
ATOM 2878 N N . ASP B 1 129 ? 14.695 -5.188 -21.891 1 97.62 129 ASP B N 1
ATOM 2879 C CA . ASP B 1 129 ? 14.406 -5.488 -23.297 1 97.62 129 ASP B CA 1
ATOM 2880 C C . ASP B 1 129 ? 14.547 -4.242 -24.156 1 97.62 129 ASP B C 1
ATOM 2882 O O . ASP B 1 129 ? 15.016 -3.203 -23.688 1 97.62 129 ASP B O 1
ATOM 2886 N N . SER B 1 130 ?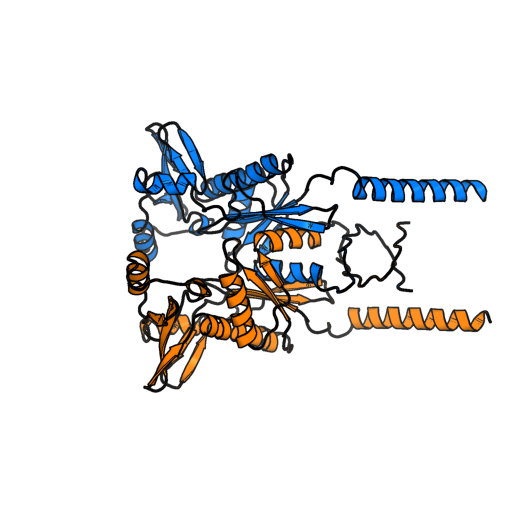 14.266 -4.367 -25.438 1 96.81 130 SER B N 1
ATOM 2887 C CA . SER B 1 130 ? 14.516 -3.305 -26.406 1 96.81 130 SER B CA 1
ATOM 2888 C C . SER B 1 130 ? 13.68 -2.064 -26.094 1 96.81 130 SER B C 1
ATOM 2890 O O . SER B 1 130 ? 14.008 -0.963 -26.547 1 96.81 130 SER B O 1
ATOM 2892 N N . GLU B 1 131 ? 12.586 -2.24 -25.297 1 96.81 131 GLU B N 1
ATOM 2893 C CA . GLU B 1 131 ? 11.703 -1.119 -24.984 1 96.81 131 GLU B CA 1
ATOM 2894 C C . GLU B 1 131 ? 11.992 -0.537 -23.609 1 96.81 131 GLU B C 1
ATOM 2896 O O . GLU B 1 131 ? 11.328 0.407 -23.172 1 96.81 131 GLU B O 1
ATOM 2901 N N . GLY B 1 132 ? 12.859 -1.129 -22.891 1 97.56 132 GLY B N 1
ATOM 2902 C CA . GLY B 1 132 ? 13.273 -0.6 -21.609 1 97.56 132 GLY B CA 1
ATOM 2903 C C . GLY B 1 132 ? 12.555 -1.249 -20.438 1 97.56 132 GLY B C 1
ATOM 2904 O O . GLY B 1 132 ? 12.633 -0.768 -19.312 1 97.56 132 GLY B O 1
ATOM 2905 N N . PHE B 1 133 ? 11.859 -2.305 -20.75 1 97.88 133 PHE B N 1
ATOM 2906 C CA . PHE B 1 133 ? 11.211 -3.037 -19.672 1 97.88 133 PHE B CA 1
ATOM 2907 C C . PHE B 1 133 ? 12.172 -4.039 -19.047 1 97.88 133 PHE B C 1
ATOM 2909 O O . PHE B 1 133 ? 12.969 -4.664 -19.734 1 97.88 133 PHE B O 1
ATOM 2916 N N . ALA B 1 134 ? 11.977 -4.215 -17.781 1 98 134 ALA B N 1
ATOM 2917 C CA . ALA B 1 134 ? 12.883 -5.086 -17.031 1 98 134 ALA B CA 1
ATOM 2918 C C . ALA B 1 134 ? 12.531 -6.555 -17.25 1 98 134 ALA B C 1
ATOM 2920 O O . ALA B 1 134 ? 11.359 -6.898 -17.422 1 98 134 ALA B O 1
ATOM 2921 N N . LEU B 1 135 ? 13.578 -7.379 -17.25 1 98.38 135 LEU B N 1
ATOM 2922 C CA . LEU B 1 135 ? 13.516 -8.836 -17.219 1 98.38 135 LEU B CA 1
ATOM 2923 C C . LEU B 1 135 ? 14.43 -9.406 -16.141 1 98.38 135 LEU B C 1
ATOM 2925 O O . LEU B 1 135 ? 15.539 -8.914 -15.938 1 98.38 135 LEU B O 1
ATOM 2929 N N . PHE B 1 136 ? 13.898 -10.375 -15.469 1 98.44 136 PHE B N 1
ATOM 2930 C CA . PHE B 1 136 ? 14.734 -11.07 -14.5 1 98.44 136 PHE B CA 1
ATOM 2931 C C . PHE B 1 136 ? 15.297 -12.359 -15.102 1 98.44 136 PHE B C 1
ATOM 2933 O O . PHE B 1 136 ? 14.578 -13.094 -15.781 1 98.44 136 PHE B O 1
ATOM 2940 N N . GLU B 1 137 ? 16.562 -12.57 -14.898 1 97.94 137 GLU B N 1
ATOM 2941 C CA . GLU B 1 137 ? 17.172 -13.82 -15.352 1 97.94 137 GLU B CA 1
ATOM 2942 C C . GLU B 1 137 ? 17.125 -14.883 -14.258 1 97.94 137 GLU B C 1
ATOM 2944 O O . GLU B 1 137 ? 17.625 -14.664 -13.148 1 97.94 137 GLU B O 1
ATOM 2949 N N . ILE B 1 138 ? 16.484 -16.016 -14.586 1 97.31 138 ILE B N 1
ATOM 2950 C CA . ILE B 1 138 ? 16.422 -17.125 -13.641 1 97.31 138 ILE B CA 1
ATOM 2951 C C . ILE B 1 138 ? 16.953 -18.391 -14.297 1 97.31 138 ILE B C 1
ATOM 2953 O O . ILE B 1 138 ? 17.109 -18.453 -15.523 1 97.31 138 ILE B O 1
ATOM 2957 N N . GLU B 1 139 ? 17.312 -19.312 -13.461 1 93.69 139 GLU B N 1
ATOM 2958 C CA . GLU B 1 139 ? 17.781 -20.594 -13.961 1 93.69 139 GLU B CA 1
ATOM 2959 C C . GLU B 1 139 ? 16.875 -21.734 -13.5 1 93.69 139 GLU B C 1
ATOM 2961 O O . GLU B 1 139 ? 16.609 -21.875 -12.312 1 93.69 139 GLU B O 1
ATOM 2966 N N . GLU B 1 140 ? 16.312 -22.375 -14.438 1 85.69 140 GLU B N 1
ATOM 2967 C CA . GLU B 1 140 ? 15.492 -23.547 -14.188 1 85.69 140 GLU B CA 1
ATOM 2968 C C . GLU B 1 140 ? 16.062 -24.781 -14.883 1 85.69 140 GLU B C 1
ATOM 2970 O O . GLU B 1 140 ? 16.172 -24.812 -16.109 1 85.69 140 GLU B O 1
ATOM 2975 N N . LYS B 1 141 ? 16.422 -25.766 -14.086 1 87.81 141 LYS B N 1
ATOM 2976 C CA . LYS B 1 141 ? 16.953 -27.016 -14.617 1 87.81 141 LYS B CA 1
ATOM 2977 C C . LYS B 1 141 ? 18.188 -26.766 -15.484 1 87.81 141 LYS B C 1
ATOM 2979 O O . LYS B 1 141 ? 18.297 -27.312 -16.594 1 87.81 141 LYS B O 1
ATOM 2984 N N . GLY B 1 142 ? 18.953 -25.875 -15.148 1 86.44 142 GLY B N 1
ATOM 2985 C CA . GLY B 1 142 ? 20.219 -25.609 -15.812 1 86.44 142 GLY B CA 1
ATOM 2986 C C . GLY B 1 142 ? 20.078 -24.703 -17.016 1 86.44 142 GLY B C 1
ATOM 2987 O O . GLY B 1 142 ? 21.047 -24.453 -17.734 1 86.44 142 GLY B O 1
ATOM 2988 N N . VAL B 1 143 ? 18.922 -24.281 -17.281 1 92.25 143 VAL B N 1
ATOM 2989 C CA . VAL B 1 143 ? 18.688 -23.406 -18.422 1 92.25 143 VAL B CA 1
ATOM 2990 C C . VAL B 1 143 ? 18.312 -22.016 -17.953 1 92.25 143 VAL B C 1
ATOM 2992 O O . VAL B 1 143 ? 17.422 -21.859 -17.109 1 92.25 143 VAL B O 1
ATOM 2995 N N . LYS B 1 144 ? 18.953 -21.047 -18.547 1 94.38 144 LYS B N 1
ATOM 2996 C CA . LYS B 1 144 ? 18.641 -19.656 -18.203 1 94.38 144 LYS B CA 1
ATOM 2997 C C . LYS B 1 144 ? 17.406 -19.172 -18.969 1 94.38 144 LYS B C 1
ATOM 2999 O O . LYS B 1 144 ? 17.219 -19.5 -20.141 1 94.38 144 LYS B O 1
ATOM 3004 N N . ARG B 1 145 ? 16.594 -18.609 -18.234 1 95.19 145 ARG B N 1
ATOM 3005 C CA . ARG B 1 145 ? 15.398 -18.031 -18.844 1 95.19 145 ARG B CA 1
ATOM 3006 C C . ARG B 1 145 ? 15.125 -16.625 -18.312 1 95.19 145 ARG B C 1
ATOM 3008 O O . ARG B 1 145 ? 15.57 -16.281 -17.203 1 95.19 145 ARG B O 1
ATOM 3015 N N . LEU B 1 146 ? 14.453 -15.812 -19.156 1 98 146 LEU B N 1
ATOM 3016 C CA . LEU B 1 146 ? 14.047 -14.469 -18.766 1 98 146 LEU B CA 1
ATOM 3017 C C . LEU B 1 146 ? 12.57 -14.43 -18.391 1 98 146 LEU B C 1
ATOM 3019 O O . LEU B 1 146 ? 11.742 -15.07 -19.062 1 98 146 LEU B O 1
ATOM 3023 N N . ILE B 1 147 ? 12.312 -13.789 -17.297 1 98.25 147 ILE B N 1
ATOM 3024 C CA . ILE B 1 147 ? 10.938 -13.695 -16.828 1 98.25 147 ILE B CA 1
ATOM 3025 C C . ILE B 1 147 ? 10.602 -12.234 -16.531 1 98.25 147 ILE B C 1
ATOM 3027 O O . ILE B 1 147 ? 11.422 -11.508 -15.969 1 98.25 147 ILE B O 1
ATOM 3031 N N . ARG B 1 148 ? 9.391 -11.859 -16.859 1 98.5 148 ARG B N 1
ATOM 3032 C CA . ARG B 1 148 ? 8.969 -10.477 -16.672 1 98.5 148 ARG B CA 1
ATOM 3033 C C . ARG B 1 148 ? 8.398 -10.258 -15.273 1 98.5 148 ARG B C 1
ATOM 3035 O O . ARG B 1 148 ? 7.902 -11.195 -14.656 1 98.5 148 ARG B O 1
ATOM 3042 N N . PRO B 1 149 ? 8.445 -8.984 -14.844 1 98.69 149 PRO B N 1
ATOM 3043 C CA . PRO B 1 149 ? 7.852 -8.68 -13.539 1 98.69 149 PRO B CA 1
ATOM 3044 C C . PRO B 1 149 ? 6.375 -9.07 -13.461 1 98.69 149 PRO B C 1
ATOM 3046 O O . PRO B 1 149 ? 5.914 -9.547 -12.422 1 98.69 149 PRO B O 1
ATOM 3049 N N . GLU B 1 150 ? 5.664 -8.914 -14.586 1 98.56 150 GLU B N 1
ATOM 3050 C CA . GLU B 1 150 ? 4.25 -9.281 -14.625 1 98.56 150 GLU B CA 1
ATOM 3051 C C . GLU B 1 150 ? 4.059 -10.781 -14.398 1 98.56 150 GLU B C 1
ATOM 3053 O O . GLU B 1 150 ? 3.086 -11.195 -13.773 1 98.56 150 GLU B O 1
ATOM 3058 N N . GLU B 1 151 ? 4.977 -11.523 -14.891 1 98.75 151 GLU B N 1
ATOM 3059 C CA . GLU B 1 151 ? 4.914 -12.969 -14.695 1 9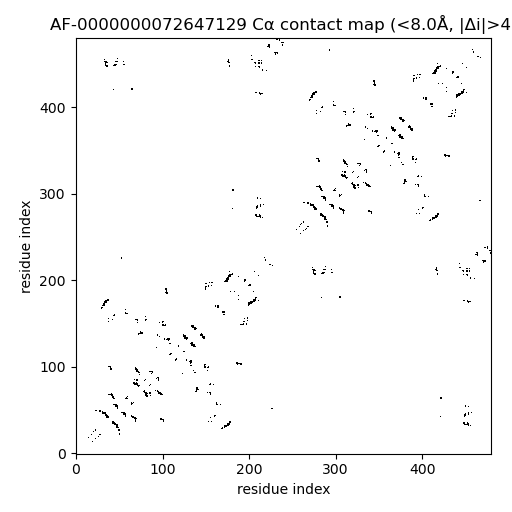8.75 151 GLU B CA 1
ATOM 3060 C C . GLU B 1 151 ? 5.172 -13.336 -13.242 1 98.75 151 GLU B C 1
ATOM 3062 O O . GLU B 1 151 ? 4.516 -14.227 -12.695 1 98.75 151 GLU B O 1
ATOM 3067 N N . ILE B 1 152 ? 6.109 -12.656 -12.602 1 98.88 152 ILE B N 1
ATOM 3068 C CA . ILE B 1 152 ? 6.363 -12.867 -11.188 1 98.88 152 ILE B CA 1
ATOM 3069 C C . ILE B 1 152 ? 5.109 -12.539 -10.375 1 98.88 152 ILE B C 1
ATOM 3071 O O . ILE B 1 152 ? 4.684 -13.328 -9.531 1 98.88 152 ILE B O 1
ATOM 3075 N N . GLY B 1 153 ? 4.559 -11.375 -10.688 1 98.75 153 GLY B N 1
ATOM 3076 C CA . GLY B 1 153 ? 3.316 -10.992 -10.039 1 98.75 153 GLY B CA 1
ATOM 3077 C C . GLY B 1 153 ? 2.209 -12.016 -10.227 1 98.75 153 GLY B C 1
ATOM 3078 O O . GLY B 1 153 ? 1.456 -12.297 -9.297 1 98.75 153 GLY B O 1
ATOM 3079 N N . SER B 1 154 ? 2.148 -12.586 -11.414 1 98.81 154 SER B N 1
ATOM 3080 C CA . SER B 1 154 ? 1.105 -13.555 -11.727 1 98.81 154 SER B CA 1
ATOM 3081 C C . SER B 1 154 ? 1.277 -14.828 -10.906 1 98.81 154 SER B C 1
ATOM 3083 O O . SER B 1 154 ? 0.293 -15.461 -10.508 1 98.81 154 SER B O 1
ATOM 3085 N N . ILE B 1 155 ? 2.488 -15.195 -10.711 1 98.75 155 ILE B N 1
ATOM 3086 C CA . ILE B 1 155 ? 2.77 -16.375 -9.883 1 98.75 155 ILE B CA 1
ATOM 3087 C C . ILE B 1 155 ? 2.279 -16.125 -8.461 1 98.75 155 ILE B C 1
ATOM 3089 O O . ILE B 1 155 ? 1.652 -17 -7.855 1 98.75 155 ILE B O 1
ATOM 3093 N N . ILE B 1 156 ? 2.512 -14.945 -7.953 1 98.81 156 ILE B N 1
ATOM 3094 C CA . ILE B 1 156 ? 2.08 -14.586 -6.605 1 98.81 156 ILE B CA 1
ATOM 3095 C C . ILE B 1 156 ? 0.555 -14.578 -6.539 1 98.81 156 ILE B C 1
ATOM 3097 O O . ILE B 1 156 ? -0.036 -15.133 -5.613 1 98.81 156 ILE B O 1
ATOM 3101 N N . ILE B 1 157 ? -0.074 -13.953 -7.539 1 98.5 157 ILE B N 1
ATOM 3102 C CA . ILE B 1 157 ? -1.529 -13.859 -7.582 1 98.5 157 ILE B CA 1
ATOM 3103 C C . ILE B 1 157 ? -2.129 -15.266 -7.668 1 98.5 157 ILE B C 1
ATOM 3105 O O . ILE B 1 157 ? -3.119 -15.562 -6.996 1 98.5 157 ILE B O 1
ATOM 3109 N N . SER B 1 158 ? -1.549 -16.141 -8.445 1 98.31 158 SER B N 1
ATOM 3110 C CA . SER B 1 158 ? -2.01 -17.531 -8.547 1 98.31 158 SER B CA 1
ATOM 3111 C C . SER B 1 158 ? -1.924 -18.234 -7.203 1 98.31 158 SER B C 1
ATOM 3113 O O . SER B 1 158 ? -2.816 -19.016 -6.844 1 98.31 158 SER B O 1
ATOM 3115 N N . TYR B 1 159 ? -0.862 -18 -6.523 1 98.38 159 TYR B N 1
ATOM 3116 C CA . TYR B 1 159 ? -0.703 -18.578 -5.188 1 98.38 159 TYR B CA 1
ATOM 3117 C C . TYR B 1 159 ? -1.828 -18.125 -4.266 1 98.38 159 TYR B C 1
ATOM 3119 O O . TYR B 1 159 ? -2.428 -18.938 -3.561 1 98.38 159 TYR B O 1
ATOM 3127 N N . LEU B 1 160 ? -2.111 -16.812 -4.285 1 98.31 160 LEU B N 1
ATOM 3128 C CA . LEU B 1 160 ? -3.191 -16.25 -3.477 1 98.31 160 LEU B CA 1
ATOM 3129 C C . LEU B 1 160 ? -4.531 -16.875 -3.859 1 98.31 160 LEU B C 1
ATOM 3131 O O . LEU B 1 160 ? -5.332 -17.219 -2.986 1 98.31 160 LEU B O 1
ATOM 3135 N N . GLN B 1 161 ? -4.75 -17.016 -5.168 1 96.75 161 GLN B N 1
ATOM 3136 C CA . GLN B 1 161 ? -5.969 -17.656 -5.66 1 96.75 161 GLN B CA 1
ATOM 3137 C C . GLN B 1 161 ? -6.105 -19.078 -5.129 1 96.75 161 GLN B C 1
ATOM 3139 O O . GLN B 1 161 ? -7.191 -19.5 -4.723 1 96.75 161 GLN B O 1
ATOM 3144 N N . LYS B 1 162 ? -5.004 -19.797 -5.18 1 97 162 LYS B N 1
ATOM 3145 C CA . LYS B 1 162 ? -4.992 -21.172 -4.688 1 97 162 LYS B CA 1
ATOM 3146 C C . LYS B 1 162 ? -5.324 -21.234 -3.199 1 97 162 LYS B C 1
ATOM 3148 O O . LYS B 1 162 ? -5.98 -22.172 -2.738 1 97 162 LYS B O 1
ATOM 3153 N N . MET B 1 163 ? -4.879 -20.234 -2.443 1 96.81 163 MET B N 1
ATOM 3154 C CA . MET B 1 163 ? -5.227 -20.156 -1.027 1 96.81 163 MET B CA 1
ATOM 3155 C C . MET B 1 163 ? -6.742 -20.125 -0.839 1 96.81 163 MET B C 1
ATOM 3157 O O . MET B 1 163 ? -7.281 -20.797 0.04 1 96.81 163 MET B O 1
ATOM 3161 N N . VAL B 1 164 ? -7.43 -19.312 -1.646 1 95.06 164 VAL B N 1
ATOM 3162 C CA . VAL B 1 164 ? -8.883 -19.188 -1.561 1 95.06 164 VAL B CA 1
ATOM 3163 C C . VAL B 1 164 ? -9.539 -20.516 -1.902 1 95.06 164 VAL B C 1
ATOM 3165 O O . VAL B 1 164 ? -10.461 -20.953 -1.217 1 95.06 164 VAL B O 1
ATOM 3168 N N . LEU B 1 165 ? -9.055 -21.172 -2.982 1 94.19 165 LEU B N 1
ATOM 3169 C CA . LEU B 1 165 ? -9.57 -22.469 -3.404 1 94.19 165 LEU B CA 1
ATOM 3170 C C . LEU B 1 165 ? -9.445 -23.5 -2.285 1 94.19 165 LEU B C 1
ATOM 3172 O O . LEU B 1 165 ? -10.398 -24.219 -1.995 1 94.19 165 LEU B O 1
ATOM 3176 N N . GLU B 1 166 ? -8.312 -23.484 -1.657 1 93.44 166 GLU B N 1
ATOM 3177 C CA . GLU B 1 166 ? -8.055 -24.453 -0.601 1 93.44 166 GLU B CA 1
ATOM 3178 C C . GLU B 1 166 ? -8.906 -24.172 0.632 1 93.44 166 GLU B C 1
ATOM 3180 O O . GLU B 1 166 ? -9.367 -25.109 1.297 1 93.44 166 GLU B O 1
ATOM 3185 N N . PHE B 1 167 ? -9.094 -22.938 0.954 1 88.56 167 PHE B N 1
ATOM 3186 C CA . PHE B 1 167 ? -9.812 -22.562 2.16 1 88.56 167 PHE B CA 1
ATOM 3187 C C . PHE B 1 167 ? -11.32 -22.656 1.947 1 88.56 167 PHE B C 1
ATOM 3189 O O . PHE B 1 167 ? -12.031 -23.188 2.799 1 88.56 167 PHE B O 1
ATOM 3196 N N . TYR B 1 168 ? -11.906 -22.203 0.763 1 86 168 TYR B N 1
ATOM 3197 C CA . TYR B 1 168 ? -13.344 -22.094 0.562 1 86 168 TYR B CA 1
ATOM 3198 C C . TYR B 1 168 ? -13.836 -23.094 -0.478 1 86 168 TYR B C 1
ATOM 3200 O O . TYR B 1 168 ? -15.047 -23.234 -0.679 1 86 168 TYR B O 1
ATOM 3208 N N . GLY B 1 169 ? -12.93 -23.656 -1.149 1 87 169 GLY B N 1
ATOM 3209 C CA . GLY B 1 169 ? -13.328 -24.562 -2.223 1 87 169 GLY B CA 1
ATOM 3210 C C . GLY B 1 169 ? -13.867 -23.828 -3.438 1 87 169 GLY B C 1
ATOM 3211 O O . GLY B 1 169 ? -14.617 -24.406 -4.227 1 87 169 GLY B O 1
ATOM 3212 N N . ALA B 1 170 ? -13.609 -22.516 -3.467 1 85.75 170 ALA B N 1
ATOM 3213 C CA . ALA B 1 170 ? -14.109 -21.703 -4.57 1 85.75 170 ALA B CA 1
ATOM 3214 C C . ALA B 1 170 ? -12.969 -21.203 -5.445 1 85.75 170 ALA B C 1
ATOM 3216 O O . ALA B 1 170 ? -11.992 -20.641 -4.938 1 85.75 170 ALA B O 1
ATOM 3217 N N . ASN B 1 171 ? -13.07 -21.5 -6.699 1 90.31 171 ASN B N 1
ATOM 3218 C CA . ASN B 1 171 ? -12.133 -20.922 -7.656 1 90.31 171 ASN B CA 1
ATOM 3219 C C . ASN B 1 171 ? -12.547 -19.531 -8.094 1 90.31 171 ASN B C 1
ATOM 3221 O O . ASN B 1 171 ? -13.281 -19.375 -9.07 1 90.31 171 ASN B O 1
ATOM 3225 N N . ILE B 1 172 ? -12.055 -18.594 -7.426 1 91.12 172 ILE B N 1
ATOM 3226 C CA . ILE B 1 172 ? -12.453 -17.219 -7.684 1 91.12 172 ILE B CA 1
ATOM 3227 C C . ILE B 1 172 ? -11.719 -16.688 -8.914 1 91.12 172 ILE B C 1
ATOM 3229 O O . ILE B 1 172 ? -10.5 -16.828 -9.023 1 91.12 172 ILE B O 1
ATOM 3233 N N . LYS B 1 173 ? -12.477 -16.016 -9.812 1 91.5 173 LYS B N 1
ATOM 3234 C CA . LYS B 1 173 ? -11.883 -15.531 -11.047 1 91.5 173 LYS B CA 1
ATOM 3235 C C . LYS B 1 173 ? -11.945 -14.008 -11.117 1 91.5 173 LYS B C 1
ATOM 3237 O O . LYS B 1 173 ? -11.141 -13.375 -11.812 1 91.5 173 LYS B O 1
ATOM 3242 N N . GLU B 1 174 ? -12.922 -13.406 -10.461 1 89.94 174 GLU B N 1
ATOM 3243 C CA . GLU B 1 174 ? -13.117 -11.961 -10.508 1 89.94 174 GLU B CA 1
ATOM 3244 C C . GLU B 1 174 ? -12.414 -11.273 -9.344 1 89.94 174 GLU B C 1
ATOM 3246 O O . GLU B 1 174 ? -12.594 -11.656 -8.188 1 89.94 174 GLU B O 1
ATOM 3251 N N . VAL B 1 175 ? -11.633 -10.227 -9.742 1 93.62 175 VAL B N 1
ATOM 3252 C CA . VAL B 1 175 ? -10.867 -9.625 -8.656 1 93.62 175 VAL B CA 1
ATOM 3253 C C . VAL B 1 175 ? -10.93 -8.102 -8.773 1 93.62 175 VAL B C 1
ATOM 3255 O O . VAL B 1 175 ? -11.078 -7.559 -9.867 1 93.62 175 VAL B O 1
ATOM 3258 N N . VAL B 1 176 ? -10.977 -7.422 -7.641 1 92.94 176 VAL B N 1
ATOM 3259 C CA . VAL B 1 176 ? -10.625 -6.012 -7.508 1 92.94 176 VAL B CA 1
ATOM 3260 C C . VAL B 1 176 ? -9.203 -5.883 -6.953 1 92.94 176 VAL B C 1
ATOM 3262 O O . VAL B 1 176 ? -8.883 -6.465 -5.914 1 92.94 176 VAL B O 1
ATOM 3265 N N . ILE B 1 177 ? -8.375 -5.148 -7.648 1 96.06 177 ILE B N 1
ATOM 3266 C CA . ILE B 1 177 ? -6.988 -5.047 -7.211 1 96.06 177 ILE B CA 1
ATOM 3267 C C . ILE B 1 177 ? -6.664 -3.6 -6.855 1 96.06 177 ILE B C 1
ATOM 3269 O O . ILE B 1 177 ? -7.008 -2.678 -7.598 1 96.06 177 ILE B O 1
ATOM 3273 N N . SER B 1 178 ? -6.141 -3.428 -5.676 1 94.25 178 SER B N 1
ATOM 3274 C CA . SER B 1 178 ? -5.73 -2.104 -5.227 1 94.25 178 SER B CA 1
ATOM 3275 C C . SER B 1 178 ? -4.312 -1.775 -5.688 1 94.25 178 SER B C 1
ATOM 3277 O O . SER B 1 178 ? -3.441 -2.646 -5.695 1 94.25 178 SER B O 1
ATOM 3279 N N . VAL B 1 179 ? -4.109 -0.512 -6.082 1 95 179 VAL B N 1
ATOM 3280 C CA . VAL B 1 179 ? -2.787 -0.04 -6.477 1 95 179 VAL B CA 1
ATOM 3281 C C . VAL B 1 179 ? -2.506 1.312 -5.82 1 95 179 VAL B C 1
ATOM 3283 O O . VAL B 1 179 ? -3.434 2.031 -5.445 1 95 179 VAL B O 1
ATOM 3286 N N . PRO B 1 180 ? -1.227 1.589 -5.727 1 92.5 180 PRO B N 1
ATOM 3287 C CA . PRO B 1 180 ? -0.895 2.932 -5.246 1 92.5 180 PRO B CA 1
ATOM 3288 C C . PRO B 1 180 ? -1.431 4.035 -6.156 1 92.5 180 PRO B C 1
ATOM 3290 O O . PRO B 1 180 ? -1.533 3.842 -7.371 1 92.5 180 PRO B O 1
ATOM 3293 N N . THR B 1 181 ? -1.687 5.195 -5.555 1 94.31 181 THR B N 1
ATOM 3294 C CA . THR B 1 181 ? -2.234 6.328 -6.293 1 94.31 181 THR B CA 1
ATOM 3295 C C . THR B 1 181 ? -1.254 6.801 -7.363 1 94.31 181 THR B C 1
ATOM 3297 O O . THR B 1 181 ? -1.666 7.316 -8.406 1 94.31 181 THR B O 1
ATOM 3300 N N . GLU B 1 182 ? -0.007 6.574 -7.148 1 92.94 182 GLU B N 1
ATOM 3301 C CA . GLU B 1 182 ? 0.996 7.152 -8.039 1 92.94 182 GLU B CA 1
ATOM 3302 C C . GLU B 1 182 ? 1.2 6.285 -9.273 1 92.94 182 GLU B C 1
ATOM 3304 O O . GLU B 1 182 ? 1.936 6.664 -10.188 1 92.94 182 GLU B O 1
ATOM 3309 N N . PHE B 1 183 ? 0.549 5.07 -9.32 1 94.94 183 PHE B N 1
ATOM 3310 C CA . PHE B 1 183 ? 0.643 4.254 -10.523 1 94.94 183 PHE B CA 1
ATOM 3311 C C . PHE B 1 183 ? 0.06 4.992 -11.727 1 94.94 183 PHE B C 1
ATOM 3313 O O . PHE B 1 183 ? -1.091 5.43 -11.695 1 94.94 183 PHE B O 1
ATOM 3320 N N . ASP B 1 184 ? 0.843 5.105 -12.773 1 94.25 184 ASP B N 1
ATOM 3321 C CA . ASP B 1 184 ? 0.339 5.727 -14 1 94.25 184 ASP B CA 1
ATOM 3322 C C . ASP B 1 184 ? -0.447 4.727 -14.844 1 94.25 184 ASP B C 1
ATOM 3324 O O . ASP B 1 184 ? -0.693 3.6 -14.406 1 94.25 184 ASP B O 1
ATOM 3328 N N . GLN B 1 185 ? -0.85 5.152 -15.969 1 95.44 185 GLN B N 1
ATOM 3329 C CA . GLN B 1 185 ? -1.724 4.332 -16.797 1 95.44 185 GLN B CA 1
ATOM 3330 C C . GLN B 1 185 ? -1.012 3.062 -17.25 1 95.44 185 GLN B C 1
ATOM 3332 O O . GLN B 1 185 ? -1.62 1.993 -17.328 1 95.44 185 GLN B O 1
ATOM 3337 N N 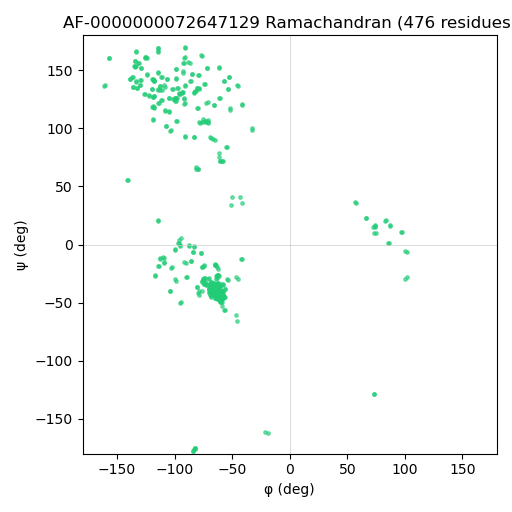. MET B 1 186 ? 0.214 3.152 -17.625 1 97.06 186 MET B N 1
ATOM 3338 C CA . MET B 1 186 ? 0.974 1.985 -18.062 1 97.06 186 MET B CA 1
ATOM 3339 C C . MET B 1 186 ? 1.116 0.973 -16.922 1 97.06 186 MET B C 1
ATOM 3341 O O . MET B 1 186 ? 0.9 -0.224 -17.125 1 97.06 186 MET B O 1
ATOM 3345 N N . GLN B 1 187 ? 1.453 1.454 -15.789 1 97 187 GLN B N 1
ATOM 3346 C CA . GLN B 1 187 ? 1.565 0.588 -14.617 1 97 187 GLN B CA 1
ATOM 3347 C C . GLN B 1 187 ? 0.237 -0.099 -14.312 1 97 187 GLN B C 1
ATOM 3349 O O . GLN B 1 187 ? 0.208 -1.285 -13.984 1 97 187 GLN B O 1
ATOM 3354 N N . ARG B 1 188 ? -0.821 0.59 -14.445 1 96.88 188 ARG B N 1
ATOM 3355 C CA . ARG B 1 188 ? -2.146 0.02 -14.234 1 96.88 188 ARG B CA 1
ATOM 3356 C C . ARG B 1 188 ? -2.467 -1.033 -15.289 1 96.88 188 ARG B C 1
ATOM 3358 O O . ARG B 1 188 ? -2.975 -2.109 -14.961 1 96.88 188 ARG B O 1
ATOM 3365 N N . THR B 1 189 ? -2.129 -0.713 -16.5 1 97.5 189 THR B N 1
ATOM 3366 C CA . THR B 1 189 ? -2.348 -1.65 -17.594 1 97.5 189 THR B CA 1
ATOM 3367 C C . THR B 1 189 ? -1.551 -2.934 -17.375 1 97.5 189 THR B C 1
ATOM 3369 O O . THR B 1 189 ? -2.082 -4.035 -17.531 1 97.5 189 THR B O 1
ATOM 3372 N N . TYR B 1 190 ? -0.355 -2.809 -16.953 1 97.94 190 TYR B N 1
ATOM 3373 C CA . TYR B 1 190 ? 0.493 -3.979 -16.766 1 97.94 190 TYR B CA 1
ATOM 3374 C C . TYR B 1 190 ? 0.097 -4.738 -15.508 1 97.94 190 TYR B C 1
ATOM 3376 O O . TYR B 1 190 ? 0.31 -5.949 -15.406 1 97.94 190 TYR B O 1
ATOM 3384 N N . THR B 1 191 ? -0.436 -4.02 -14.516 1 97.81 191 THR B N 1
ATOM 3385 C CA . THR B 1 191 ? -1.041 -4.719 -13.383 1 97.81 191 THR B CA 1
ATOM 3386 C C . THR B 1 191 ? -2.215 -5.578 -13.852 1 97.81 191 THR B C 1
ATOM 3388 O O . THR B 1 191 ? -2.352 -6.73 -13.43 1 97.81 191 THR B O 1
ATOM 3391 N N . ASN B 1 192 ? -3.025 -5.035 -14.719 1 97.12 192 ASN B N 1
ATOM 3392 C CA . ASN B 1 192 ? -4.102 -5.812 -15.32 1 97.12 192 ASN B CA 1
ATOM 3393 C C . ASN B 1 192 ? -3.568 -7.051 -16.047 1 97.12 192 ASN B C 1
ATOM 3395 O O . ASN B 1 192 ? -4.105 -8.148 -15.883 1 97.12 192 ASN B O 1
ATOM 3399 N N . LYS B 1 193 ? -2.549 -6.848 -16.812 1 97.75 193 LYS B N 1
ATOM 3400 C CA . LYS B 1 193 ? -1.909 -7.961 -17.516 1 97.75 193 LYS B CA 1
ATOM 3401 C C . LYS B 1 193 ? -1.432 -9.023 -16.531 1 97.75 193 LYS B C 1
ATOM 3403 O O . LYS B 1 193 ? -1.541 -10.227 -16.812 1 97.75 193 LYS B O 1
ATOM 3408 N N . THR B 1 194 ? -0.886 -8.594 -15.414 1 98.44 194 THR B N 1
ATOM 3409 C CA . THR B 1 194 ? -0.416 -9.492 -14.367 1 98.44 194 THR B CA 1
ATOM 3410 C C . THR B 1 194 ? -1.548 -10.391 -13.875 1 98.44 194 THR B C 1
ATOM 3412 O O . THR B 1 194 ? -1.372 -11.602 -13.742 1 98.44 194 THR B O 1
ATOM 3415 N N . VAL B 1 195 ? -2.701 -9.836 -13.664 1 97.75 195 VAL B N 1
ATOM 3416 C CA . VAL B 1 195 ? -3.875 -10.57 -13.195 1 97.75 195 VAL B CA 1
ATOM 3417 C C . VAL B 1 195 ? -4.352 -11.531 -14.281 1 97.75 195 VAL B C 1
ATOM 3419 O O . VAL B 1 195 ? -4.68 -12.688 -14 1 97.75 195 VAL B O 1
ATOM 3422 N N . ASP B 1 196 ? -4.324 -11.086 -15.523 1 97.69 196 ASP B N 1
ATOM 3423 C CA . ASP B 1 196 ? -4.727 -11.906 -16.656 1 97.69 196 ASP B CA 1
ATOM 3424 C C . ASP B 1 196 ? -3.842 -13.141 -16.781 1 97.69 196 ASP B C 1
ATOM 3426 O O . ASP B 1 196 ? -4.34 -14.242 -17.031 1 97.69 196 ASP B O 1
ATOM 3430 N N . LEU B 1 197 ? -2.602 -12.961 -16.625 1 98.06 197 LEU B N 1
ATOM 3431 C CA . LEU B 1 197 ? -1.635 -14.047 -16.75 1 98.06 197 LEU B CA 1
ATOM 3432 C C . LEU B 1 197 ? -1.9 -15.117 -15.695 1 98.06 197 LEU B C 1
ATOM 3434 O O . LEU B 1 197 ? -1.571 -16.297 -15.898 1 98.06 197 LEU B O 1
ATOM 3438 N N . ALA B 1 198 ? -2.496 -14.727 -14.578 1 97.75 198 ALA B N 1
ATOM 3439 C CA . ALA B 1 198 ? -2.828 -15.664 -13.508 1 97.75 198 ALA B CA 1
ATOM 3440 C C . ALA B 1 198 ? -4.152 -16.375 -13.797 1 97.75 198 ALA B C 1
ATOM 3442 O O . ALA B 1 198 ? -4.59 -17.219 -13.016 1 97.75 198 ALA B O 1
ATOM 3443 N N . GLY B 1 199 ? -4.754 -16.016 -14.852 1 96.25 199 GLY B N 1
ATOM 3444 C CA . GLY B 1 199 ? -6.02 -16.641 -15.219 1 96.25 199 GLY B CA 1
ATOM 3445 C C . GLY B 1 199 ? -7.211 -16.016 -14.516 1 96.25 199 GLY B C 1
ATOM 3446 O O . GLY B 1 199 ? -8.25 -16.656 -14.359 1 96.25 199 GLY B O 1
ATOM 3447 N N . MET B 1 200 ? -7.066 -14.805 -14.039 1 96.12 200 MET B N 1
ATOM 3448 C CA . MET B 1 200 ? -8.148 -14.086 -13.375 1 96.12 200 MET B CA 1
ATOM 3449 C C . MET B 1 200 ? -8.57 -12.867 -14.195 1 96.12 200 MET B C 1
ATOM 3451 O O . MET B 1 200 ? -7.906 -12.508 -15.172 1 96.12 200 MET B O 1
ATOM 3455 N N . ASN B 1 201 ? -9.742 -12.297 -13.742 1 92.75 201 ASN B N 1
ATOM 3456 C CA . ASN B 1 201 ? -10.289 -11.125 -14.422 1 92.75 201 ASN B CA 1
ATOM 3457 C C . ASN B 1 201 ? -10.375 -9.922 -13.484 1 92.75 201 ASN B C 1
ATOM 3459 O O . ASN B 1 201 ? -10.984 -10.008 -12.414 1 92.75 201 ASN B O 1
ATOM 3463 N N . VAL B 1 202 ? -9.797 -8.891 -13.977 1 92.25 202 VAL B N 1
ATOM 3464 C CA . VAL B 1 202 ? -9.859 -7.668 -13.18 1 92.25 202 VAL B CA 1
ATOM 3465 C C . VAL B 1 202 ? -11.211 -6.992 -13.375 1 92.25 202 VAL B C 1
ATOM 3467 O O . VAL B 1 202 ? -11.562 -6.59 -14.484 1 92.25 202 VAL B O 1
ATOM 3470 N N . ARG B 1 203 ? -11.938 -6.887 -12.359 1 86 203 ARG B N 1
ATOM 3471 C CA . ARG B 1 203 ? -13.18 -6.129 -12.398 1 86 203 ARG B CA 1
ATOM 3472 C C . ARG B 1 203 ? -12.914 -4.637 -12.258 1 86 203 ARG B C 1
ATOM 3474 O O . ARG B 1 203 ? -13.602 -3.818 -12.875 1 86 203 ARG B O 1
ATOM 3481 N N . ARG B 1 204 ? -11.914 -4.391 -11.422 1 88.19 204 ARG B N 1
ATOM 3482 C CA . ARG B 1 204 ? -11.586 -2.988 -11.18 1 88.19 204 ARG B CA 1
ATOM 3483 C C . ARG B 1 204 ? -10.188 -2.848 -10.594 1 88.19 204 ARG B C 1
ATOM 3485 O O . ARG B 1 204 ? -9.789 -3.633 -9.734 1 88.19 204 ARG B O 1
ATOM 3492 N N . ILE B 1 205 ? -9.531 -1.894 -11.133 1 93.06 205 ILE B N 1
ATOM 3493 C CA . ILE B 1 205 ? -8.328 -1.384 -10.492 1 93.06 205 ILE B CA 1
ATOM 3494 C C . ILE B 1 205 ? -8.664 -0.126 -9.695 1 93.06 205 ILE B C 1
ATOM 3496 O O . ILE B 1 205 ? -9.25 0.819 -10.227 1 93.06 205 ILE B O 1
ATOM 3500 N N . ILE B 1 206 ? -8.32 -0.106 -8.438 1 91.38 206 ILE B N 1
ATOM 3501 C CA . ILE B 1 206 ? -8.773 0.971 -7.562 1 91.38 206 ILE B CA 1
ATOM 3502 C C . ILE B 1 206 ? -7.602 1.489 -6.734 1 91.38 206 ILE B C 1
ATOM 3504 O O . ILE B 1 206 ? -6.754 0.711 -6.293 1 91.38 206 ILE B O 1
ATOM 3508 N N . SER B 1 207 ? -7.598 2.84 -6.594 1 93.81 207 SER B N 1
ATOM 3509 C CA . SER B 1 207 ? -6.559 3.377 -5.719 1 93.81 207 SER B CA 1
ATOM 3510 C C . SER B 1 207 ? -6.855 3.072 -4.254 1 93.81 207 SER B C 1
ATOM 3512 O O . SER B 1 207 ? -8.016 2.975 -3.859 1 93.81 207 SER B O 1
ATOM 3514 N N . GLU B 1 208 ? -5.812 2.982 -3.492 1 93.44 208 GLU B N 1
ATOM 3515 C CA . GLU B 1 208 ? -5.91 2.559 -2.1 1 93.44 208 GLU B CA 1
ATOM 3516 C C . GLU B 1 208 ? -6.766 3.525 -1.288 1 93.44 208 GLU B C 1
ATOM 3518 O O . GLU B 1 208 ? -7.707 3.109 -0.605 1 93.44 208 GLU B O 1
ATOM 3523 N N . PRO B 1 209 ? -6.574 4.871 -1.411 1 94.44 209 PRO B N 1
ATOM 3524 C CA . PRO B 1 209 ? -7.449 5.766 -0.651 1 94.44 209 PRO B CA 1
ATOM 3525 C C . PRO B 1 209 ? -8.898 5.715 -1.123 1 94.44 209 PRO B C 1
ATOM 3527 O O . PRO B 1 209 ? -9.82 5.883 -0.319 1 94.44 209 PRO B O 1
ATOM 3530 N N . THR B 1 210 ? -9.11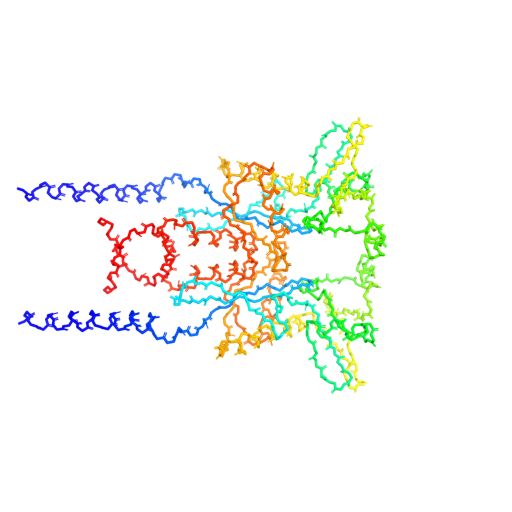7 5.508 -2.424 1 91.75 210 THR B N 1
ATOM 3531 C CA . THR B 1 210 ? -10.469 5.352 -2.957 1 91.75 210 THR B CA 1
ATOM 3532 C C . THR B 1 210 ? -11.141 4.113 -2.377 1 91.75 210 THR B C 1
ATOM 3534 O O . THR B 1 210 ? -12.297 4.168 -1.949 1 91.75 210 THR B O 1
ATOM 3537 N N . ALA B 1 211 ? -10.359 3.027 -2.367 1 89.62 211 ALA B N 1
ATOM 3538 C CA . ALA B 1 211 ? -10.891 1.8 -1.781 1 89.62 211 ALA B CA 1
ATOM 3539 C C . ALA B 1 211 ? -11.281 2.012 -0.321 1 89.62 211 ALA B C 1
ATOM 3541 O O . ALA B 1 211 ? -12.344 1.569 0.115 1 89.62 211 ALA B O 1
ATOM 3542 N N . ALA B 1 212 ? -10.469 2.691 0.39 1 89.75 212 ALA B N 1
ATOM 3543 C CA . ALA B 1 212 ? -10.727 2.967 1.801 1 89.75 212 ALA B CA 1
ATOM 3544 C C . ALA B 1 212 ? -11.992 3.811 1.974 1 89.75 212 ALA B C 1
ATOM 3546 O O . ALA B 1 212 ? -12.828 3.514 2.822 1 89.75 212 ALA B O 1
ATOM 3547 N N . ALA B 1 213 ? -12.102 4.844 1.183 1 86.88 213 ALA B N 1
ATOM 3548 C CA . ALA B 1 213 ? -13.258 5.727 1.261 1 86.88 213 ALA B CA 1
ATOM 3549 C C . ALA B 1 213 ? -14.547 4.965 0.961 1 86.88 213 ALA B C 1
ATOM 3551 O O . ALA B 1 213 ? -15.562 5.156 1.637 1 86.88 213 ALA B O 1
ATOM 3552 N N . LEU B 1 214 ? -14.43 4.141 0.005 1 83.25 214 LEU B N 1
ATOM 3553 C CA . LEU B 1 214 ? -15.602 3.375 -0.408 1 83.25 214 LEU B CA 1
ATOM 3554 C C . LEU B 1 214 ? -15.984 2.352 0.654 1 83.25 214 LEU B C 1
ATOM 3556 O O . LEU B 1 214 ? -17.172 2.043 0.826 1 83.25 214 LEU B O 1
ATOM 3560 N N . ALA B 1 215 ? -15 1.827 1.323 1 78.06 215 ALA B N 1
ATOM 3561 C CA . ALA B 1 215 ? -15.25 0.83 2.359 1 78.06 215 ALA B CA 1
ATOM 3562 C C . ALA B 1 215 ? -16.141 1.398 3.463 1 78.06 215 ALA B C 1
ATOM 3564 O O . ALA B 1 215 ? -16.891 0.663 4.102 1 78.06 215 ALA B O 1
ATOM 3565 N N . TYR B 1 216 ? -15.914 2.621 3.914 1 65.81 216 TYR B N 1
ATOM 3566 C CA . TYR B 1 216 ? -16.766 3.273 4.902 1 65.81 216 TYR B CA 1
ATOM 3567 C C . TYR B 1 216 ? -18.219 3.324 4.43 1 65.81 216 TYR B C 1
ATOM 3569 O O . TYR B 1 216 ? -19.141 3.104 5.215 1 65.81 216 TYR B O 1
ATOM 3577 N N . GLY B 1 217 ? -18.281 3.857 3.395 1 57.22 217 GLY B N 1
ATOM 3578 C CA . GLY B 1 217 ? -19.641 4 2.873 1 57.22 217 GLY B CA 1
ATOM 3579 C C . GLY B 1 217 ? -20.484 2.756 3.064 1 57.22 217 GLY B C 1
ATOM 3580 O O . GLY B 1 217 ? -21.719 2.846 3.162 1 57.22 217 GLY B O 1
ATOM 3581 N N . LEU B 1 218 ? -19.656 1.686 3.438 1 52.84 218 LEU B N 1
ATOM 3582 C CA . LEU B 1 218 ? -20.359 0.418 3.582 1 52.84 218 LEU B CA 1
ATOM 3583 C C . LEU B 1 218 ? -20.672 0.126 5.047 1 52.84 218 LEU B C 1
ATOM 3585 O O . LEU B 1 218 ? -21.625 -0.586 5.359 1 52.84 218 LEU B O 1
ATOM 3589 N N . HIS B 1 219 ? -19.656 0.67 6.195 1 47.41 219 HIS B N 1
ATOM 3590 C CA . HIS B 1 219 ? -19.781 0.24 7.586 1 47.41 219 HIS B CA 1
ATOM 3591 C C . HIS B 1 219 ? -20.609 1.222 8.398 1 47.41 219 HIS B C 1
ATOM 3593 O O . HIS B 1 219 ? -21.141 0.868 9.453 1 47.41 219 HIS B O 1
ATOM 3599 N N . GLU B 1 220 ? -20.406 2.471 8.398 1 42.59 220 GLU B N 1
ATOM 3600 C CA . GLU B 1 220 ? -20.969 3.377 9.391 1 42.59 220 GLU B CA 1
ATOM 3601 C C . GLU B 1 220 ? -22.453 3.105 9.609 1 42.59 220 GLU B C 1
ATOM 3603 O O . GLU B 1 220 ? -23.094 3.785 10.406 1 42.59 220 GLU B O 1
ATOM 3608 N N . LYS B 1 221 ? -23.172 2.662 8.805 1 38.31 221 LYS B N 1
ATOM 3609 C CA . LYS B 1 221 ? -24.547 2.893 9.211 1 38.31 221 LYS B CA 1
ATOM 3610 C C . LYS B 1 221 ? -24.859 2.201 10.539 1 38.31 221 LYS B C 1
ATOM 3612 O O . LYS B 1 221 ? -24.891 0.97 10.609 1 38.31 221 LYS B O 1
ATOM 3617 N N . LYS B 1 222 ? -24.438 2.682 11.602 1 34.25 222 LYS B N 1
ATOM 3618 C CA . LYS B 1 222 ? -25.172 2.314 12.805 1 34.25 222 LYS B CA 1
ATOM 3619 C C . LYS B 1 222 ? -26.656 2.131 12.516 1 34.25 222 LYS B C 1
ATOM 3621 O O . LYS B 1 222 ? -27.328 3.053 12.031 1 34.25 222 LYS B O 1
ATOM 3626 N N . GLY B 1 223 ? -27.188 0.86 12.352 1 35.59 223 GLY B N 1
ATOM 3627 C CA . GLY B 1 223 ? -28.516 0.428 11.914 1 35.59 223 GLY B CA 1
ATOM 3628 C C . GLY B 1 223 ? -28.547 0.016 10.461 1 35.59 223 GLY B C 1
ATOM 3629 O O . GLY B 1 223 ? -29.609 -0.34 9.938 1 35.59 223 GLY B O 1
ATOM 3630 N N . VAL B 1 224 ? -27.719 0.606 9.742 1 33.91 224 VAL B N 1
ATOM 3631 C CA . VAL B 1 224 ? -27.562 0.107 8.375 1 33.91 224 VAL B CA 1
ATOM 3632 C C . VAL B 1 224 ? -26.641 -1.102 8.375 1 33.91 224 VAL B C 1
ATOM 3634 O O . VAL B 1 224 ? -25.438 -0.968 8.617 1 33.91 224 VAL B O 1
ATOM 3637 N N . GLU B 1 225 ? -27.078 -2.205 8.984 1 32.31 225 GLU B N 1
ATOM 3638 C CA . GLU B 1 225 ? -26.391 -3.49 9.086 1 32.31 225 GLU B CA 1
ATOM 3639 C C . GLU B 1 225 ? -25.812 -3.91 7.738 1 32.31 225 GLU B C 1
ATOM 3641 O O . GLU B 1 225 ? -24.719 -4.484 7.676 1 32.31 225 GLU B O 1
ATOM 3646 N N . TYR B 1 226 ? -26.797 -4.191 6.727 1 29.92 226 TYR B N 1
ATOM 3647 C CA . TYR B 1 226 ? -26.531 -4.879 5.469 1 29.92 226 TYR B CA 1
ATOM 3648 C C . TYR B 1 226 ? -26.469 -3.893 4.309 1 29.92 226 TYR B C 1
ATOM 3650 O O . TYR B 1 226 ? -27.172 -2.887 4.305 1 29.92 226 TYR B O 1
ATOM 3658 N N . ILE B 1 227 ? -25.406 -3.529 3.939 1 32.59 227 ILE B N 1
ATOM 3659 C CA . ILE B 1 227 ? -25.359 -2.918 2.617 1 32.59 227 ILE B CA 1
ATOM 3660 C C . ILE B 1 227 ? -25.953 -3.873 1.582 1 32.59 227 ILE B C 1
ATOM 3662 O O . ILE B 1 227 ? -25.453 -4.988 1.401 1 32.59 227 ILE B O 1
ATOM 3666 N N . LEU B 1 228 ? -27.312 -3.764 1.531 1 29.83 228 LEU B N 1
ATOM 3667 C CA . LEU B 1 228 ? -27.953 -4.527 0.464 1 29.83 228 LEU B CA 1
ATOM 3668 C C . LEU B 1 228 ? -27.625 -3.936 -0.901 1 29.83 228 LEU B C 1
ATOM 3670 O O . LEU B 1 228 ? -27.797 -2.734 -1.121 1 29.83 228 LEU B O 1
ATOM 3674 N N . VAL B 1 229 ? -26.625 -4.473 -1.402 1 30.62 229 VAL B N 1
ATOM 3675 C CA . VAL B 1 229 ? -26.406 -4.211 -2.822 1 30.62 229 VAL B CA 1
ATOM 3676 C C . VAL B 1 229 ? -27.609 -4.719 -3.627 1 30.62 229 VAL B C 1
ATOM 3678 O O . VAL B 1 229 ? -27.891 -5.922 -3.643 1 30.62 229 VAL B O 1
ATOM 3681 N N . VAL B 1 230 ? -28.75 -3.973 -3.484 1 27.3 230 VAL B N 1
ATOM 3682 C CA . VAL B 1 230 ? -29.906 -4.461 -4.223 1 27.3 230 VAL B CA 1
ATOM 3683 C C . VAL B 1 230 ? -29.75 -4.133 -5.707 1 27.3 230 VAL B C 1
ATOM 3685 O O . VAL B 1 230 ? -29.312 -3.037 -6.062 1 27.3 230 VAL B O 1
ATOM 3688 N N . ASP B 1 231 ? -29.5 -5.172 -6.375 1 29.12 231 ASP B N 1
ATOM 3689 C CA . ASP B 1 231 ? -29.797 -5.094 -7.801 1 29.12 231 ASP B CA 1
ATOM 3690 C C . ASP B 1 231 ? -31.141 -4.406 -8.039 1 29.12 231 ASP B C 1
ATOM 3692 O O . ASP B 1 231 ? -32.188 -5.055 -8.047 1 29.12 231 ASP B O 1
ATOM 3696 N N . ILE B 1 232 ? -31.469 -3.291 -7.281 1 28.34 232 ILE B N 1
ATOM 3697 C CA . ILE B 1 232 ? -32.844 -2.871 -7.539 1 28.34 232 ILE B CA 1
ATOM 3698 C C . ILE B 1 232 ? -32.938 -2.275 -8.938 1 28.34 232 ILE B C 1
ATOM 3700 O O . ILE B 1 232 ? -32.156 -1.421 -9.32 1 28.34 232 ILE B O 1
ATOM 3704 N N . GLY B 1 233 ? -33.5 -2.916 -9.992 1 27.28 233 GLY B N 1
ATOM 3705 C CA . GLY B 1 233 ? -34.438 -2.123 -10.766 1 27.28 233 GLY B CA 1
ATOM 3706 C C . GLY B 1 233 ? -35 -0.939 -10 1 27.28 233 GLY B C 1
ATOM 3707 O O . GLY B 1 233 ? -34.562 -0.668 -8.875 1 27.28 233 GLY B O 1
ATOM 3708 N N . ILE B 1 234 ? -36.219 -0.25 -10.398 1 27.23 234 ILE B N 1
ATOM 3709 C CA . ILE B 1 234 ? -37.062 0.846 -9.93 1 27.23 234 ILE B CA 1
ATOM 3710 C C . ILE B 1 234 ? -37.406 0.622 -8.461 1 27.23 234 ILE B C 1
ATOM 3712 O O . ILE B 1 234 ? -38.25 -0.228 -8.141 1 27.23 234 ILE B O 1
ATOM 3716 N N . ILE B 1 235 ? -36.625 0.091 -7.625 1 26.08 235 ILE B N 1
ATOM 3717 C CA . ILE B 1 235 ? -37.344 -0.123 -6.387 1 26.08 235 ILE B CA 1
ATOM 3718 C C . ILE B 1 235 ? -37.469 1.19 -5.617 1 26.08 235 ILE B C 1
ATOM 3720 O O . ILE B 1 235 ? -36.469 1.899 -5.445 1 26.08 235 ILE B O 1
ATOM 3724 N N . PHE B 1 236 ? -38.656 1.752 -5.645 1 25.05 236 PHE B N 1
ATOM 3725 C CA . PHE B 1 236 ? -39.219 2.818 -4.824 1 25.05 236 PHE B CA 1
ATOM 3726 C C . PHE B 1 236 ? -39.188 2.441 -3.35 1 25.05 236 PHE B C 1
ATOM 3728 O O . PHE B 1 236 ? -39.625 1.363 -2.967 1 25.05 236 PHE B O 1
ATOM 3735 N N . ILE B 1 237 ? -38.156 2.424 -2.785 1 28.86 237 ILE B N 1
ATOM 3736 C CA . ILE B 1 237 ? -38.25 2.104 -1.364 1 28.86 237 ILE B CA 1
ATOM 3737 C C . ILE B 1 237 ? -38.875 3.279 -0.614 1 28.86 237 ILE B C 1
ATOM 3739 O O . ILE B 1 237 ? -38.375 4.402 -0.672 1 28.86 237 ILE B O 1
ATOM 3743 N N . LYS B 1 238 ? -40.156 3.07 -0.25 1 23.88 238 LYS B N 1
ATOM 3744 C CA . LYS B 1 238 ? -40.938 3.951 0.617 1 23.88 238 LYS B CA 1
ATOM 3745 C C . LYS B 1 238 ? -40.5 3.807 2.074 1 23.88 238 LYS B C 1
ATOM 3747 O O . LYS B 1 238 ? -40.344 2.691 2.574 1 23.88 238 LYS B O 1
ATOM 3752 N N . PHE B 1 239 ? -39.812 4.754 2.588 1 25.64 239 PHE B N 1
ATOM 3753 C CA . PHE B 1 239 ? -39.531 4.945 4.008 1 25.64 239 PHE B CA 1
ATOM 3754 C C . PHE B 1 239 ? -40.812 5.242 4.777 1 25.64 239 PHE B C 1
ATOM 3756 O O . PHE B 1 239 ? -41.594 6.09 4.363 1 25.64 239 PHE B O 1
ATOM 3763 N N . TYR B 1 240 ? -41.531 4.09 5.309 1 22.58 240 TYR B N 1
ATOM 3764 C CA . TYR B 1 240 ? -42.531 4.375 6.328 1 22.58 240 TYR B CA 1
ATOM 3765 C C . TYR B 1 240 ? -41.875 4.59 7.688 1 22.58 240 TYR B C 1
ATOM 3767 O O . TYR B 1 240 ? -40.906 3.912 8.031 1 22.58 240 TYR B O 1
#

Sequence (480 aa):
MSTTFTLIGISAIAVSLLGYYFQKYGPPPPPKIAGIDLGTTYSSIAVFLPASGQTIVIEDKLGKKSIPSVVGFLGNGEIVVGTKAVEQQETNPSNTIYDAKRFIGKRFEENNPQFQMDRNRYPFTIKLDSEGFALFEIEEKGVKRLIRPEEIGSIIISYLQKMVLEFYGANIKEVVISVPTEFDQMQRTYTNKTVDLAGMNVRRIISEPTAAALAYGLHEKKGVEYILVVDIGIIFIKFYMSTTFTLIGISAIAVSLLGYYFQKYGPPPPPKIAGIDLGTTYSSIAVFLPASGQTIVIEDKLGKKSIPSVVGFLGNGEIVVGTKAVEQQETNPSNTIYDAKRFIGKRFEENNPQFQMDRNRYPFTIKLDSEGFALFEIEEKGVKRLIRPEEIGSIIISYLQKMVLEFYGANIKEVVISVPTEFDQMQRTYTNKTVDLAGMNVRRIISEPTAAALAYGLHEKKGVEYILVVDIGIIFIKFY

InterPro domains:
  IPR013126 Heat shock protein 70 family [PF00012] (33-233)
  IPR013126 Heat shock protein 70 family [PTHR45639] (33-233)
  IPR018181 Heat shock protein 70, conserved site [PS00297] (36-43)
  IPR043129 ATPase, nucleotide binding domain [SSF53067] (32-219)